Protein AF-0000000080266997 (afdb_homodimer)

pLDDT: mean 88.62, std 20.15, range [20.91, 98.96]

Sequence (642 aa):
MAGFVVNVYGLKQLNQKQGKKPEIAVVIYMHGRFEDALAEDDIVRDLYSQVRSLKKTESGSQERDLLIVSFDAQDHGKRLTDPDQREDLNSNPKFLFDQYAILLNNKDYASYIIDFLPTFLFPRGERKMTRWIAAGRSMGGHSTWHVLSSEPRVKTGVVFIGMPDYNALMKQRLGQLNLTVEPPYVPDTFAALVDRTDPARTPYTSKSATANPFWGKHIFQANGGADPLVPFYLSKHFLNNVVLGPNDQLTRESLEIFVEPNIPHQVTRRMIRLAAMWIYRWEIAKSPDVPLPHISLNAPTMSRPRRQARAMFTSPHNSHLMAGFVVNVYGLKQLNQKQGKKPEIAVVIYMHGRFEDALAEDDIVRDLYSQVRSLKKTESGSQERDLLIVSFDAQDHGKRLTDPDQREDLNSNPKFLFDQYAILLNNKDYASYIIDFLPTFLFPRGERKMTRWIAAGRSMGGHSTWHVLSSEPRVKTGVVFIGMPDYNALMKQRLGQLNLTVEPPYVPDTFAALVDRTDPARTPYTSKSATANPFWGKHIFQANGGADPLVPFYLSKHFLNNVVLGPNDQLTRESLEIFVEPNIPHQVTRRMIRLAAMWIYRWEIAKSPDVPLPHISLNAPTMSRPRRQARAMFTSPHNSHL

InterPro domains:
  IPR029058 Alpha/Beta hydrolase fold [G3DSA:3.40.50.1820] (6-283)
  IPR029058 Alpha/Beta hydrolase fold [SSF53474] (23-239)

Radius of gyration: 28.6 Å; Cα contacts (8 Å, |Δi|>4): 1166; chains: 2; bounding box: 85×100×80 Å

Secondary structure (DSSP, 8-state):
-TT---EEESHHHHHT--S----EEEEEEEPPTT--TTTTHHHHHHHHHHHHHHHHHS--S-B-EEEEEEEPPTTSGGG-S-GGGGS-TTT-TTHHHHHHHHHHHHHHHHHHHHHHHHHHH-TT--S-EEEEEEEEETHHHHHHHHHHHH-TTEEEEEEES--S-HHHHHHHHHHHTT--SSTTTS-HHHHHHHHHH-GGGS-TT---TTT-TTTT-EEEEEEETT-SSS-THHHHHHHHH---SSSSHHHHTTEEEEEETT--S---HHHHHHHHHHHIIIIIBSSTT-PPP-----S----------------------/-TT---EEESHHHHHT--S----EEEEEEEPPTT--TTTTHHHHHHHHHHHHHHHHHS--S-B-EEEEEEEPPTTSGGG-S-GGGGS-TTT-TTHHHHHHHHHHHHHHHHHHHHHHHHHHH-TT--S-EEEEEEEEETHHHHHHHHHHHH-TTEEEEEEES--S-HHHHHHHHHHHTT--SSTTTS-HHHHHHHHHH-GGGS-TT---TTT-TTTT-EEEEEEETT-SSS-THHHHHHHHH---SSSSHHHHTTEEEEEETT--S---HHHHHHHHHHHIIIIIBSSTT-PPP-----S----------------------

Nearest PDB structures (foldseek):
  4hxg-assembly1_F  TM=6.444E-01  e=2.848E-08  Pyrococcus horikoshii OT3
  4hxg-assembly1_A  TM=5.964E-01  e=7.788E-09  Pyrococcus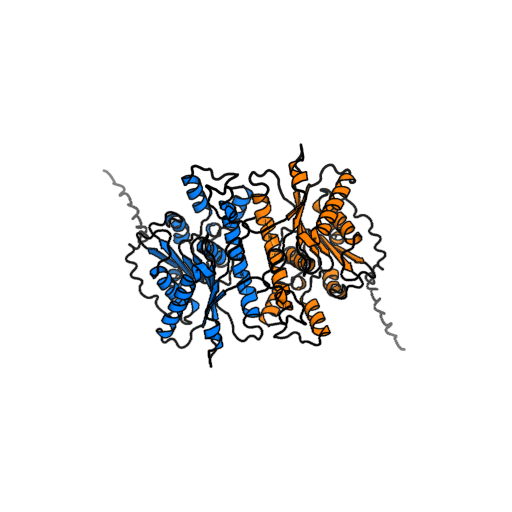 horikoshii OT3
  4hxf-assembly1_B  TM=6.356E-01  e=4.387E-08  Pyrococcus horikoshii OT3
  4hxg-assembly2_G  TM=6.153E-01  e=3.645E-08  Pyrococcus horikoshii OT3
  6agq-assembly1_C  TM=5.959E-01  e=1.156E-06  Paenibacillus sp. R4

Solvent-accessible surface area (backbone atoms only — not comparable to full-atom values): 34834 Å² total; per-residue (Å²): 98,45,39,48,72,66,50,74,43,51,56,69,65,58,72,65,56,71,83,84,78,56,44,27,25,36,35,44,40,31,48,34,78,95,40,21,38,73,76,45,39,63,61,55,51,49,33,53,49,47,34,51,50,48,55,71,68,45,83,67,88,61,51,40,41,67,36,40,33,33,35,49,47,65,35,18,60,93,44,51,68,44,76,64,56,72,35,51,65,92,79,16,66,55,21,61,62,24,51,51,49,31,28,53,48,47,28,53,47,52,53,49,44,68,68,41,46,57,36,75,75,27,29,77,61,80,60,51,77,80,41,39,30,34,26,16,30,35,53,10,7,32,17,27,37,42,31,42,50,69,35,85,76,39,40,34,39,37,26,34,45,42,51,45,38,61,67,58,51,50,51,51,56,31,49,78,67,74,46,67,93,33,58,62,55,38,14,69,60,46,50,51,49,47,58,70,62,32,43,68,58,48,49,35,64,38,91,41,71,87,65,8,54,39,43,71,32,33,41,39,40,37,33,19,60,49,12,82,87,55,44,53,73,68,33,45,67,57,68,75,46,54,31,35,54,67,100,46,70,69,41,59,68,24,55,45,80,45,66,41,78,83,30,40,86,66,86,49,72,66,56,42,51,53,48,20,52,50,48,35,37,73,57,26,40,73,54,75,82,51,74,73,74,84,66,80,62,81,56,84,72,80,66,77,76,71,79,70,77,71,72,75,75,72,72,73,78,74,78,73,131,101,43,40,46,70,65,48,72,43,50,55,69,64,58,71,66,57,73,83,83,78,58,44,26,22,37,34,44,40,30,48,33,78,96,42,22,36,74,77,45,39,63,60,53,52,49,34,52,50,48,34,52,50,48,55,71,69,45,83,67,89,60,50,40,42,65,36,38,34,32,35,50,47,66,34,18,60,94,45,51,68,43,77,62,55,74,34,52,63,91,80,16,64,56,21,60,60,23,50,51,49,32,30,53,49,46,27,52,48,52,54,49,43,68,68,42,46,58,34,74,76,27,29,76,62,80,58,50,79,80,43,39,32,33,27,16,31,35,52,11,7,30,16,28,36,41,30,41,50,69,34,85,76,38,39,34,39,36,26,35,46,40,51,45,39,61,68,59,51,49,53,52,55,30,51,77,68,76,46,66,95,33,59,62,55,37,13,71,59,45,51,53,48,46,59,72,63,32,41,68,58,49,48,35,65,38,89,42,72,88,66,9,53,40,42,70,32,33,39,40,39,36,35,18,59,49,11,82,87,56,44,54,75,68,34,46,66,57,68,76,48,54,31,34,54,66,100,47,70,69,41,62,67,24,54,44,81,45,65,43,78,84,29,40,87,63,88,49,72,66,55,42,52,52,48,19,53,50,48,34,36,75,59,26,38,73,54,72,84,50,74,72,75,82,67,81,62,80,57,84,73,81,67,78,76,73,78,69,74,71,72,75,75,73,71,74,77,73,75,76,128

Organism: Malassezia sympodialis (strain ATCC 42132) (NCBI:txid1230383)

Structure (mmCIF, N/CA/C/O backbone):
data_AF-0000000080266997-model_v1
#
loop_
_entity.id
_entity.type
_entity.pdbx_description
1 polymer 'Uncharacterized protein'
#
loop_
_atom_site.group_PDB
_atom_site.id
_atom_site.type_symbol
_atom_site.label_atom_id
_atom_site.label_alt_id
_atom_site.label_comp_id
_atom_site.label_asym_id
_atom_site.label_entity_id
_atom_site.label_seq_id
_atom_site.pdbx_PDB_ins_code
_atom_site.Cartn_x
_atom_site.Cartn_y
_atom_site.Cartn_z
_atom_site.occupancy
_atom_site.B_iso_or_equiv
_atom_site.auth_seq_id
_atom_site.auth_comp_id
_atom_site.auth_asym_id
_atom_site.auth_atom_id
_atom_site.pdbx_PDB_model_num
ATOM 1 N N . MET A 1 1 ? 13.12 -6.43 4.959 1 91.41 1 MET A N 1
ATOM 2 C CA . MET A 1 1 ? 13.016 -5.222 4.144 1 91.41 1 MET A CA 1
ATOM 3 C C . MET A 1 1 ? 12.286 -4.117 4.9 1 91.41 1 MET A C 1
ATOM 5 O O . MET A 1 1 ? 11.056 -4.048 4.872 1 91.41 1 MET A O 1
ATOM 9 N N . ALA A 1 2 ? 13.032 -3.282 5.61 1 91.54 2 ALA A N 1
ATOM 10 C CA . ALA A 1 2 ? 12.502 -2.177 6.404 1 91.54 2 ALA A CA 1
ATOM 11 C C . ALA A 1 2 ? 11.417 -2.66 7.362 1 91.54 2 ALA A C 1
ATOM 13 O O . ALA A 1 2 ? 10.333 -2.077 7.427 1 91.54 2 ALA A O 1
ATOM 14 N N . GLY A 1 3 ? 11.64 -3.747 7.912 1 91.65 3 GLY A N 1
ATOM 15 C CA . GLY A 1 3 ? 10.727 -4.282 8.91 1 91.65 3 GLY A CA 1
ATOM 16 C C . GLY A 1 3 ? 9.711 -5.248 8.332 1 91.65 3 GLY A C 1
ATOM 17 O O . GLY A 1 3 ? 8.967 -5.893 9.074 1 91.65 3 GLY A O 1
ATOM 18 N N . PHE A 1 4 ? 9.591 -5.311 7.094 1 95.36 4 PHE A N 1
ATOM 19 C CA . PHE A 1 4 ? 8.701 -6.281 6.468 1 95.36 4 PHE A CA 1
ATOM 20 C C . PHE A 1 4 ? 9.421 -7.603 6.231 1 95.36 4 PHE A C 1
ATOM 22 O O . PHE A 1 4 ? 10.351 -7.674 5.426 1 95.36 4 PHE A O 1
ATOM 29 N N . VAL A 1 5 ? 8.94 -8.633 6.881 1 95.73 5 VAL A N 1
ATOM 30 C CA . VAL A 1 5 ? 9.622 -9.923 6.85 1 95.73 5 VAL A CA 1
ATOM 31 C C . VAL A 1 5 ? 9.213 -10.693 5.596 1 95.73 5 VAL A C 1
ATOM 33 O O . VAL A 1 5 ? 8.024 -10.914 5.356 1 95.73 5 VAL A O 1
ATOM 36 N N . VAL A 1 6 ? 10.185 -11.049 4.856 1 96.95 6 VAL A N 1
ATOM 37 C CA . VAL A 1 6 ? 9.985 -11.822 3.635 1 96.95 6 VAL A CA 1
ATOM 38 C C . VAL A 1 6 ? 10.862 -13.072 3.666 1 96.95 6 VAL A C 1
ATOM 40 O O . VAL A 1 6 ? 12.038 -13.004 4.031 1 96.95 6 VAL A O 1
ATOM 43 N N . ASN A 1 7 ? 10.277 -14.221 3.396 1 98.08 7 ASN A N 1
ATOM 44 C CA . ASN A 1 7 ? 11.034 -15.454 3.208 1 98.08 7 ASN A CA 1
ATOM 45 C C . ASN A 1 7 ? 11.495 -15.614 1.763 1 98.08 7 ASN A C 1
ATOM 47 O O . ASN A 1 7 ? 10.707 -15.437 0.832 1 98.08 7 ASN A O 1
ATOM 51 N N . VAL A 1 8 ? 12.717 -15.897 1.596 1 98.27 8 VAL A N 1
ATOM 52 C CA . VAL A 1 8 ? 13.271 -16.026 0.251 1 98.27 8 VAL A CA 1
ATOM 53 C C . VAL A 1 8 ? 13.771 -17.452 0.033 1 98.27 8 VAL A C 1
ATOM 55 O O . VAL A 1 8 ? 14.624 -17.939 0.78 1 98.27 8 VAL A O 1
ATOM 58 N N . TYR A 1 9 ? 13.286 -18.117 -0.966 1 98.24 9 TYR A N 1
ATOM 59 C CA . TYR A 1 9 ? 13.676 -19.471 -1.344 1 98.24 9 TYR A CA 1
ATOM 60 C C . TYR A 1 9 ? 14.538 -19.46 -2.601 1 98.24 9 TYR A C 1
ATOM 62 O O . TYR A 1 9 ? 14.207 -18.79 -3.582 1 98.24 9 TYR A O 1
ATOM 70 N N . GLY A 1 10 ? 15.67 -20.187 -2.549 1 97.27 10 GLY A N 1
ATOM 71 C CA . GLY A 1 10 ? 16.552 -20.301 -3.699 1 97.27 10 GLY A CA 1
ATOM 72 C C . GLY A 1 10 ? 17.757 -19.383 -3.622 1 97.27 10 GLY A C 1
ATOM 73 O O . GLY A 1 10 ? 18.649 -19.447 -4.471 1 97.27 10 GLY A O 1
ATOM 74 N N . LEU A 1 11 ? 17.824 -18.504 -2.597 1 96.65 11 LEU A N 1
ATOM 75 C CA . LEU A 1 11 ? 18.873 -17.494 -2.515 1 96.65 11 LEU A CA 1
ATOM 76 C C . LEU A 1 11 ? 20.238 -18.142 -2.31 1 96.65 11 LEU A C 1
ATOM 78 O O . LEU A 1 11 ? 21.224 -17.73 -2.926 1 96.65 11 LEU A O 1
ATOM 82 N N . LYS A 1 12 ? 20.329 -19.121 -1.44 1 94.37 12 LYS A N 1
ATOM 83 C CA . LYS A 1 12 ? 21.589 -19.814 -1.184 1 94.37 12 LYS A CA 1
ATOM 84 C C . LYS A 1 12 ? 22.13 -20.459 -2.456 1 94.37 12 LYS A C 1
ATOM 86 O O . LYS A 1 12 ? 23.324 -20.361 -2.748 1 94.37 12 LYS A O 1
ATOM 91 N N . GLN A 1 13 ? 21.258 -21.139 -3.165 1 91.55 13 GLN A N 1
ATOM 92 C CA . GLN A 1 13 ? 21.646 -21.779 -4.418 1 91.55 13 GLN A CA 1
ATOM 93 C C . GLN A 1 13 ? 22.144 -20.75 -5.429 1 91.55 13 GLN A C 1
ATOM 95 O O . GLN A 1 13 ? 23.111 -21.001 -6.152 1 91.55 13 GLN A O 1
ATOM 100 N N . LEU A 1 14 ? 21.483 -19.606 -5.447 1 92.45 14 LEU A N 1
ATOM 101 C CA . LEU A 1 14 ? 21.859 -18.54 -6.369 1 92.45 14 LEU A CA 1
ATOM 102 C C . LEU A 1 14 ? 23.241 -17.99 -6.029 1 92.45 14 LEU A C 1
ATOM 104 O O . LEU A 1 14 ? 24.046 -17.727 -6.925 1 92.45 14 LEU A O 1
ATOM 108 N N . ASN A 1 15 ? 23.505 -17.8 -4.787 1 89.66 15 ASN A N 1
ATOM 109 C CA . ASN A 1 15 ? 24.751 -17.194 -4.33 1 89.66 15 ASN A CA 1
ATOM 110 C C . ASN A 1 15 ? 25.934 -18.142 -4.506 1 89.66 15 ASN A C 1
ATOM 112 O O . ASN A 1 15 ? 27.085 -17.704 -4.554 1 89.66 15 ASN A O 1
ATOM 116 N N . GLN A 1 16 ? 25.676 -19.386 -4.6 1 89.45 16 GLN A N 1
ATOM 117 C CA . GLN A 1 16 ? 26.73 -20.387 -4.734 1 89.45 16 GLN A CA 1
ATOM 118 C C . GLN A 1 16 ? 27.06 -20.645 -6.201 1 89.45 16 GLN A C 1
ATOM 120 O O . GLN A 1 16 ? 28.043 -21.321 -6.511 1 89.45 16 GLN A O 1
ATOM 125 N N . LYS A 1 17 ? 26.263 -20.09 -6.99 1 85.09 17 LYS A N 1
ATOM 126 C CA . LYS A 1 17 ? 26.469 -20.321 -8.416 1 85.09 17 LYS A CA 1
ATOM 127 C C . LYS A 1 17 ? 27.757 -19.661 -8.9 1 85.09 17 LYS A C 1
ATOM 129 O O . LYS A 1 17 ? 28.016 -18.495 -8.594 1 85.09 17 LYS A O 1
ATOM 134 N N . GLN A 1 18 ? 28.549 -20.47 -9.514 1 85.04 18 GLN A N 1
ATOM 135 C CA . GLN A 1 18 ? 29.758 -19.972 -10.163 1 85.04 18 GLN A CA 1
ATOM 136 C C . GLN A 1 18 ? 29.534 -19.766 -11.658 1 85.04 18 GLN A C 1
ATOM 138 O O . GLN A 1 18 ? 28.691 -20.431 -12.263 1 85.04 18 GLN A O 1
ATOM 143 N N . GLY A 1 19 ? 30.109 -18.805 -12.274 1 84.51 19 GLY A N 1
ATOM 144 C CA . GLY A 1 19 ? 30.016 -18.607 -13.712 1 84.51 19 GLY A CA 1
ATOM 145 C C . GLY A 1 19 ? 28.934 -17.622 -14.111 1 84.51 19 GLY A C 1
ATOM 146 O O . GLY A 1 19 ? 28.831 -16.538 -13.533 1 84.51 19 GLY A O 1
ATOM 147 N N . LYS A 1 20 ? 28.131 -18.153 -15.057 1 84.16 20 LYS A N 1
ATOM 148 C CA . LYS A 1 20 ? 27.097 -17.292 -15.623 1 84.16 20 LYS A CA 1
ATOM 149 C C . LYS A 1 20 ? 26.025 -16.966 -14.587 1 84.16 20 LYS A C 1
ATOM 151 O O . LYS A 1 20 ? 25.606 -17.839 -13.824 1 84.16 20 LYS A O 1
ATOM 156 N N . LYS A 1 21 ? 25.553 -15.749 -14.556 1 90.59 21 LYS A N 1
ATOM 157 C CA . LYS A 1 21 ? 24.515 -15.256 -13.656 1 90.59 21 LYS A CA 1
ATOM 158 C C . LYS A 1 21 ? 23.304 -14.751 -14.435 1 90.59 21 LYS A C 1
ATOM 160 O O . LYS A 1 21 ? 23.139 -13.543 -14.62 1 90.59 21 LYS A O 1
ATOM 165 N N . PRO A 1 22 ? 22.53 -15.781 -14.863 1 92.25 22 PRO A N 1
ATOM 166 C CA . PRO A 1 22 ? 21.351 -15.356 -15.622 1 92.25 22 PRO A CA 1
ATOM 167 C C . PRO A 1 22 ? 20.422 -14.454 -14.812 1 92.25 22 PRO A C 1
ATOM 169 O O . PRO A 1 22 ? 20.573 -14.343 -13.592 1 92.25 22 PRO A O 1
ATOM 172 N N . GLU A 1 23 ? 19.519 -13.881 -15.518 1 95.13 23 GLU A N 1
ATOM 173 C CA . GLU A 1 23 ? 18.491 -13.079 -14.863 1 95.13 23 GLU A CA 1
ATOM 174 C C . GLU A 1 23 ? 17.612 -13.938 -13.959 1 95.13 23 GLU A C 1
ATOM 176 O O . GLU A 1 23 ? 17.646 -15.168 -14.039 1 95.13 23 GLU A O 1
ATOM 181 N N . ILE A 1 24 ? 16.873 -13.272 -13.098 1 97.09 24 ILE A N 1
ATOM 182 C CA . ILE A 1 24 ? 16.088 -13.991 -12.101 1 97.09 24 ILE A CA 1
ATOM 183 C C . ILE A 1 24 ? 14.6 -13.756 -12.348 1 97.09 24 ILE A C 1
ATOM 185 O O . ILE A 1 24 ? 14.174 -12.621 -12.577 1 97.09 24 ILE A O 1
ATOM 189 N N . ALA A 1 25 ? 13.816 -14.828 -12.363 1 97.7 25 ALA A N 1
ATOM 190 C CA . ALA A 1 25 ? 12.367 -14.775 -12.19 1 97.7 25 ALA A CA 1
ATOM 191 C C . ALA A 1 25 ? 11.984 -14.942 -10.722 1 97.7 25 ALA A C 1
ATOM 193 O O . ALA A 1 25 ? 12.568 -15.763 -10.011 1 97.7 25 ALA A O 1
ATOM 194 N N . VAL A 1 26 ? 11.047 -14.115 -10.239 1 98.82 26 VAL A N 1
ATOM 195 C CA . VAL A 1 26 ? 10.656 -14.149 -8.833 1 98.82 26 VAL A CA 1
ATOM 196 C C . VAL A 1 26 ? 9.165 -14.454 -8.718 1 98.82 26 VAL A C 1
ATOM 198 O O . VAL A 1 26 ? 8.334 -13.751 -9.298 1 98.82 26 VAL A O 1
ATOM 201 N N . VAL A 1 27 ? 8.807 -15.502 -7.958 1 98.93 27 VAL A N 1
ATOM 202 C CA . VAL A 1 27 ? 7.423 -15.802 -7.607 1 98.93 27 VAL A CA 1
ATOM 203 C C . VAL A 1 27 ? 7.086 -15.182 -6.253 1 98.93 27 VAL A C 1
ATOM 205 O O . VAL A 1 27 ? 7.775 -15.432 -5.261 1 98.93 27 VAL A O 1
ATOM 208 N N . ILE A 1 28 ? 6.111 -14.362 -6.221 1 98.95 28 ILE A N 1
ATOM 209 C CA . ILE A 1 28 ? 5.559 -13.85 -4.971 1 98.95 28 ILE A CA 1
ATOM 210 C C . ILE A 1 28 ? 4.366 -14.702 -4.547 1 98.95 28 ILE A C 1
ATOM 212 O O . ILE A 1 28 ? 3.293 -14.625 -5.151 1 98.95 28 ILE A O 1
ATOM 216 N N . TYR A 1 29 ? 4.556 -15.481 -3.517 1 98.94 29 TYR A N 1
ATOM 217 C CA . TYR A 1 29 ? 3.541 -16.434 -3.083 1 98.94 29 TYR A CA 1
ATOM 218 C C . TYR A 1 29 ? 2.74 -15.882 -1.911 1 98.94 29 TYR A C 1
ATOM 220 O O . TYR A 1 29 ? 3.312 -15.465 -0.901 1 98.94 29 TYR A O 1
ATOM 228 N N . MET A 1 30 ? 1.416 -15.931 -2.013 1 98.92 30 MET A N 1
ATOM 229 C CA . MET A 1 30 ? 0.507 -15.421 -0.99 1 98.92 30 MET A CA 1
ATOM 230 C C . MET A 1 30 ? -0.364 -16.54 -0.43 1 98.92 30 MET A C 1
ATOM 232 O O . MET A 1 30 ? -1.068 -17.219 -1.18 1 98.92 30 MET A O 1
ATOM 236 N N . HIS A 1 31 ? -0.385 -16.697 0.873 1 98.82 31 HIS A N 1
ATOM 237 C CA . HIS A 1 31 ? -0.977 -17.846 1.547 1 98.82 31 HIS A CA 1
ATOM 238 C C . HIS A 1 31 ? -2.481 -17.668 1.722 1 98.82 31 HIS A C 1
ATOM 240 O O . HIS A 1 31 ? -3.019 -16.593 1.448 1 98.82 31 HIS A O 1
ATOM 246 N N . GLY A 1 32 ? -3.126 -18.75 2.172 1 98.07 32 GLY A N 1
ATOM 247 C CA . GLY A 1 32 ? -4.561 -18.757 2.407 1 98.07 32 GLY A CA 1
ATOM 248 C C . GLY A 1 32 ? -4.943 -18.233 3.778 1 98.07 32 GLY A C 1
ATOM 249 O O . GLY A 1 32 ? -4.078 -18.013 4.628 1 98.07 32 GLY A O 1
ATOM 250 N N . ARG A 1 33 ? -6.218 -18.094 3.941 1 96.04 33 ARG A N 1
ATOM 251 C CA . ARG A 1 33 ? -6.741 -17.624 5.22 1 96.04 33 ARG A CA 1
ATOM 252 C C . ARG A 1 33 ? -6.429 -18.615 6.336 1 96.04 33 ARG A C 1
ATOM 254 O O . ARG A 1 33 ? -6.513 -19.829 6.137 1 96.04 33 ARG A O 1
ATOM 261 N N . PHE A 1 34 ? -6.086 -18.149 7.52 1 94.6 34 PHE A N 1
ATOM 262 C CA . PHE A 1 34 ? -5.78 -18.882 8.742 1 94.6 34 PHE A CA 1
ATOM 263 C C . PHE A 1 34 ? -4.4 -19.522 8.66 1 94.6 34 PHE A C 1
ATOM 265 O O . PHE A 1 34 ? -3.958 -20.182 9.603 1 94.6 34 PHE A O 1
ATOM 272 N N . GLU A 1 35 ? -3.794 -19.377 7.521 1 95.45 35 GLU A N 1
ATOM 273 C CA . GLU A 1 35 ? -2.418 -19.842 7.369 1 95.45 35 GLU A CA 1
ATOM 274 C C . GLU A 1 35 ? -1.426 -18.695 7.54 1 95.45 35 GLU A C 1
ATOM 276 O O . GLU A 1 35 ? -1.799 -17.605 7.979 1 95.45 35 GLU A O 1
ATOM 281 N N . ASP A 1 36 ? -0.23 -18.961 7.398 1 96.44 36 ASP A N 1
ATOM 282 C CA . ASP A 1 36 ? 0.835 -17.967 7.314 1 96.44 36 ASP A CA 1
ATOM 283 C C . ASP A 1 36 ? 1.938 -18.422 6.361 1 96.44 36 ASP A C 1
ATOM 285 O O . ASP A 1 36 ? 1.847 -19.499 5.768 1 96.44 36 ASP A O 1
ATOM 289 N N . ALA A 1 37 ? 2.87 -17.6 6.138 1 96.7 37 ALA A N 1
ATOM 290 C CA . ALA A 1 37 ? 3.907 -17.855 5.142 1 96.7 37 ALA A CA 1
ATOM 291 C C . ALA A 1 37 ? 4.646 -19.156 5.441 1 96.7 37 ALA A C 1
ATOM 293 O O . ALA A 1 37 ? 4.906 -19.952 4.535 1 96.7 37 ALA A O 1
ATOM 294 N N . LEU A 1 38 ? 4.983 -19.453 6.67 1 96.36 38 LEU A N 1
ATOM 295 C CA . LEU A 1 38 ? 5.772 -20.629 7.022 1 96.36 38 LEU A CA 1
ATOM 296 C C . LEU A 1 38 ? 4.899 -21.878 7.059 1 96.36 38 LEU A C 1
ATOM 298 O O . LEU A 1 38 ? 5.379 -22.984 6.8 1 96.36 38 LEU A O 1
ATOM 302 N N . ALA A 1 39 ? 3.624 -21.683 7.389 1 96.22 39 ALA A N 1
ATOM 303 C CA . ALA A 1 39 ? 2.702 -22.816 7.392 1 96.22 39 ALA A CA 1
ATOM 304 C C . ALA A 1 39 ? 2.524 -23.381 5.986 1 96.22 39 ALA A C 1
ATOM 306 O O . ALA A 1 39 ? 2.187 -24.556 5.821 1 96.22 39 ALA A O 1
ATOM 307 N N . GLU A 1 40 ? 2.734 -22.563 4.969 1 97.12 40 GLU A N 1
ATOM 308 C CA . GLU A 1 40 ? 2.602 -23.035 3.594 1 97.12 40 GLU A CA 1
ATOM 309 C C . GLU A 1 40 ? 3.967 -23.192 2.93 1 97.12 40 GLU A C 1
ATOM 311 O O . GLU A 1 40 ? 4.071 -23.185 1.702 1 97.12 40 GLU A O 1
ATOM 316 N N . ASP A 1 41 ? 4.939 -23.35 3.79 1 97.2 41 ASP A N 1
ATOM 317 C CA . ASP A 1 41 ? 6.308 -23.544 3.323 1 97.2 41 ASP A CA 1
ATOM 318 C C . ASP A 1 41 ? 6.411 -24.771 2.419 1 97.2 41 ASP A C 1
ATOM 320 O O . ASP A 1 41 ? 7.206 -24.789 1.477 1 97.2 41 ASP A O 1
ATOM 324 N N . ASP A 1 42 ? 5.664 -25.788 2.698 1 97.49 42 ASP A N 1
ATOM 325 C CA . ASP A 1 42 ? 5.713 -27.022 1.919 1 97.49 42 ASP A CA 1
ATOM 326 C C . ASP A 1 42 ? 5.278 -26.778 0.476 1 97.49 42 ASP A C 1
ATOM 328 O O . ASP A 1 42 ? 5.877 -27.315 -0.458 1 97.49 42 ASP A O 1
ATOM 332 N N . ILE A 1 43 ? 4.209 -25.999 0.295 1 98.05 43 ILE A N 1
ATOM 333 C CA . ILE A 1 43 ? 3.733 -25.68 -1.046 1 98.05 43 ILE A CA 1
ATOM 334 C C . ILE A 1 43 ? 4.813 -24.916 -1.809 1 98.05 43 ILE A C 1
ATOM 336 O O . ILE A 1 43 ? 5.104 -25.23 -2.966 1 98.05 43 ILE A O 1
ATOM 340 N N . VAL A 1 44 ? 5.456 -23.974 -1.185 1 98.57 44 VAL A N 1
ATOM 341 C CA . VAL A 1 44 ? 6.459 -23.111 -1.801 1 98.57 44 VAL A CA 1
ATOM 342 C C . VAL A 1 44 ? 7.692 -23.934 -2.168 1 98.57 44 VAL A C 1
ATOM 344 O O . VAL A 1 44 ? 8.213 -23.82 -3.281 1 98.57 44 VAL A O 1
ATOM 347 N N . ARG A 1 45 ? 8.119 -24.794 -1.274 1 98.28 45 ARG A N 1
ATOM 348 C CA . ARG A 1 45 ? 9.294 -25.626 -1.514 1 98.28 45 ARG A CA 1
ATOM 349 C C . ARG A 1 45 ? 9.031 -26.636 -2.626 1 98.28 45 ARG A C 1
ATOM 351 O O . ARG A 1 45 ? 9.917 -26.921 -3.435 1 98.28 45 ARG A O 1
ATOM 358 N N . ASP A 1 46 ? 7.825 -27.181 -2.582 1 98.41 46 ASP A N 1
ATOM 359 C CA . ASP A 1 46 ? 7.464 -28.121 -3.638 1 98.41 46 ASP A CA 1
ATOM 360 C C . ASP A 1 46 ? 7.446 -27.435 -5.002 1 98.41 46 ASP A C 1
ATOM 362 O O . ASP A 1 46 ? 7.982 -27.966 -5.977 1 98.41 46 ASP A O 1
ATOM 366 N N . LEU A 1 47 ? 6.881 -26.293 -5.075 1 98.57 47 LEU A N 1
ATOM 367 C CA . LEU A 1 47 ? 6.854 -25.521 -6.313 1 98.57 47 LEU A CA 1
ATOM 368 C C . LEU A 1 47 ? 8.269 -25.221 -6.796 1 98.57 47 LEU A C 1
ATOM 370 O O . LEU A 1 47 ? 8.585 -25.426 -7.97 1 98.57 47 LEU A O 1
ATOM 374 N N . TYR A 1 48 ? 9.114 -24.761 -5.897 1 98.16 48 TYR A N 1
ATOM 375 C CA . TYR A 1 48 ? 10.505 -24.457 -6.212 1 98.16 48 TYR A CA 1
ATOM 376 C C . TYR A 1 48 ? 11.223 -25.687 -6.755 1 98.16 48 TYR A C 1
ATOM 378 O O . TYR A 1 48 ? 11.898 -25.616 -7.785 1 98.16 48 TYR A O 1
ATOM 386 N N . SER A 1 49 ? 11.053 -26.79 -6.088 1 97 49 SER A N 1
ATOM 387 C CA . SER A 1 49 ? 11.725 -28.03 -6.462 1 97 49 SER A CA 1
ATOM 388 C C . SER A 1 49 ? 11.263 -28.518 -7.831 1 97 49 SER A C 1
ATOM 390 O O . SER A 1 49 ? 12.067 -29.011 -8.624 1 97 49 SER A O 1
ATOM 392 N N . GLN A 1 50 ? 9.998 -28.414 -8.075 1 96.55 50 GLN A N 1
ATOM 393 C CA . GLN A 1 50 ? 9.452 -28.88 -9.345 1 96.55 50 GLN A CA 1
ATOM 394 C C . GLN A 1 50 ? 9.963 -28.033 -10.507 1 96.55 50 GLN A C 1
ATOM 396 O O . GLN A 1 50 ? 10.321 -28.566 -11.56 1 96.55 50 GLN A O 1
ATOM 401 N N . VAL A 1 51 ? 10.016 -26.705 -10.342 1 95.63 51 VAL A N 1
ATOM 402 C CA . VAL A 1 51 ? 10.535 -25.843 -11.399 1 95.63 51 VAL A CA 1
ATOM 403 C C . VAL A 1 51 ? 12.01 -26.155 -11.643 1 95.63 51 VAL A C 1
ATOM 405 O O . VAL A 1 51 ? 12.454 -26.225 -12.791 1 95.63 51 VAL A O 1
ATOM 408 N N . ARG A 1 52 ? 12.742 -26.413 -10.606 1 92.02 52 ARG A N 1
ATOM 409 C CA . ARG A 1 52 ? 14.161 -26.74 -10.712 1 92.02 52 ARG A CA 1
ATOM 410 C C . ARG A 1 52 ? 14.365 -28.059 -11.449 1 92.02 52 ARG A C 1
ATOM 412 O O . ARG A 1 52 ? 15.302 -28.197 -12.238 1 92.02 52 ARG A O 1
ATOM 419 N N . SER A 1 53 ? 13.522 -28.973 -11.143 1 92.11 53 SER A N 1
ATOM 420 C CA . SER A 1 53 ? 13.613 -30.272 -11.801 1 92.11 53 SER A CA 1
ATOM 421 C C . SER A 1 53 ? 13.367 -30.15 -13.301 1 92.11 53 SER A C 1
ATOM 423 O O . SER A 1 53 ? 14.034 -30.81 -14.101 1 92.11 53 SER A O 1
ATOM 425 N N . LEU A 1 54 ? 12.438 -29.309 -13.635 1 90.49 54 LEU A N 1
ATOM 426 C CA . LEU A 1 54 ? 12.146 -29.079 -15.046 1 90.49 54 LEU A CA 1
ATOM 427 C C . LEU A 1 54 ? 13.335 -28.433 -15.748 1 90.49 54 LEU A C 1
ATOM 429 O O . LEU A 1 54 ? 13.636 -28.761 -16.898 1 90.49 54 LEU A O 1
ATOM 433 N N . LYS A 1 55 ? 14.036 -27.57 -15.062 1 87.14 55 LYS A N 1
ATOM 434 C CA . LYS A 1 55 ? 15.223 -26.924 -15.614 1 87.14 55 LYS A CA 1
ATOM 435 C C . LYS A 1 55 ? 16.323 -27.943 -15.898 1 87.14 55 LYS A C 1
ATOM 437 O O . LYS A 1 55 ? 17.072 -27.803 -16.867 1 87.14 55 LYS A O 1
ATOM 442 N N . LYS A 1 56 ? 16.444 -28.881 -15.073 1 83.71 56 LYS A N 1
ATOM 443 C CA . LYS A 1 56 ? 17.484 -29.896 -15.225 1 83.71 56 LYS A CA 1
ATOM 444 C C . LYS A 1 56 ? 17.177 -30.826 -16.394 1 83.71 56 LYS A C 1
ATOM 446 O O . LYS A 1 56 ? 18.09 -31.294 -17.078 1 83.71 56 LYS A O 1
ATOM 451 N N . THR A 1 57 ? 15.983 -30.974 -16.583 1 80.94 57 THR A N 1
ATOM 452 C CA . THR A 1 57 ? 15.592 -31.971 -17.573 1 80.94 57 THR A CA 1
ATOM 453 C C . THR A 1 57 ? 15.475 -31.341 -18.958 1 80.94 57 THR A C 1
ATOM 455 O O . THR A 1 57 ? 15.691 -32.01 -19.971 1 80.94 57 THR A O 1
ATOM 458 N N . GLU A 1 58 ? 15.109 -30.076 -18.854 1 71.05 58 GLU A N 1
ATOM 459 C CA . GLU A 1 58 ? 14.877 -29.432 -20.143 1 71.05 58 GLU A CA 1
ATOM 460 C C . GLU A 1 58 ? 16.143 -28.75 -20.655 1 71.05 58 GLU A C 1
ATOM 462 O O . GLU A 1 58 ? 16.943 -28.243 -19.866 1 71.05 58 GLU A O 1
ATOM 467 N N . SER A 1 59 ? 17.053 -29.312 -21.489 1 57.95 59 SER A N 1
ATOM 468 C CA . SER A 1 59 ? 18.364 -29.021 -22.058 1 57.95 59 SER A CA 1
ATOM 469 C C . SER A 1 59 ? 18.454 -27.573 -22.527 1 57.95 59 SER A C 1
ATOM 471 O O . SER A 1 59 ? 19.359 -27.215 -23.283 1 57.95 59 SER A O 1
ATOM 473 N N . GLY A 1 60 ? 17.62 -26.693 -21.951 1 56.49 60 GLY A N 1
ATOM 474 C CA . GLY A 1 60 ? 17.774 -25.437 -22.668 1 56.49 60 GLY A CA 1
ATOM 475 C C . GLY A 1 60 ? 18.85 -24.543 -22.081 1 56.49 60 GLY A C 1
ATOM 476 O O . GLY A 1 60 ? 19.084 -24.558 -20.871 1 56.49 60 GLY A O 1
ATOM 477 N N . SER A 1 61 ? 19.866 -24.074 -22.779 1 56.11 61 SER A N 1
ATOM 478 C CA . SER A 1 61 ? 21.081 -23.325 -22.479 1 56.11 61 SER A CA 1
ATOM 479 C C . SER A 1 61 ? 20.758 -21.988 -21.821 1 56.11 61 SER A C 1
ATOM 481 O O . SER A 1 61 ? 21.559 -21.462 -21.044 1 56.11 61 SER A O 1
ATOM 483 N N . GLN A 1 62 ? 19.495 -21.443 -22.12 1 65.89 62 GLN A N 1
ATOM 484 C CA . GLN A 1 62 ? 19.342 -20.079 -21.625 1 65.89 62 GLN A CA 1
ATOM 485 C C . GLN A 1 62 ? 18.096 -19.947 -20.755 1 65.89 62 GLN A C 1
ATOM 487 O O . GLN A 1 62 ? 16.985 -19.798 -21.27 1 65.89 62 GLN A O 1
ATOM 492 N N . GLU A 1 63 ? 18.33 -20.228 -19.413 1 86.69 63 GLU A N 1
ATOM 493 C CA . GLU A 1 63 ? 17.201 -20.183 -18.488 1 86.69 63 GLU A CA 1
ATOM 494 C C . GLU A 1 63 ? 17.436 -19.159 -17.381 1 86.69 63 GLU A C 1
ATOM 496 O O . GLU A 1 63 ? 18.581 -18.872 -17.027 1 86.69 63 GLU A O 1
ATOM 501 N N . ARG A 1 64 ? 16.383 -18.59 -17 1 93.48 64 ARG A N 1
ATOM 502 C CA . ARG A 1 64 ? 16.433 -17.706 -15.84 1 93.48 64 ARG A CA 1
ATOM 503 C C . ARG A 1 64 ? 16.556 -18.506 -14.547 1 93.48 64 ARG A C 1
ATOM 505 O O . ARG A 1 64 ? 16.123 -19.658 -14.48 1 93.48 64 ARG A O 1
ATOM 512 N N . ASP A 1 65 ? 17.185 -17.884 -13.595 1 95.03 65 ASP A N 1
ATOM 513 C CA . ASP A 1 65 ? 17.143 -18.43 -12.241 1 95.03 65 ASP A CA 1
ATOM 514 C C . ASP A 1 65 ? 15.814 -18.108 -11.561 1 95.03 65 ASP A C 1
ATOM 516 O O . ASP A 1 65 ? 15.052 -17.266 -12.042 1 95.03 65 ASP A O 1
ATOM 520 N N . LEU A 1 66 ? 15.562 -18.886 -10.512 1 96.79 66 LEU A N 1
ATOM 521 C CA . LEU A 1 66 ? 14.273 -18.748 -9.843 1 96.79 66 LEU A CA 1
ATOM 522 C C . LEU A 1 66 ? 14.46 -18.405 -8.369 1 96.79 66 LEU A C 1
ATOM 524 O O . LEU A 1 66 ? 15.294 -19.006 -7.688 1 96.79 66 LEU A O 1
ATOM 528 N N . LEU A 1 67 ? 13.735 -17.395 -7.897 1 98.41 67 LEU A N 1
ATOM 529 C CA . LEU A 1 67 ? 13.472 -17.167 -6.481 1 98.41 67 LEU A CA 1
ATOM 530 C C . LEU A 1 67 ? 11.975 -17.215 -6.191 1 98.41 67 LEU A C 1
ATOM 532 O O . LEU A 1 67 ? 11.163 -16.823 -7.033 1 98.41 67 LEU A O 1
ATOM 536 N N . ILE A 1 68 ? 11.586 -17.723 -5.089 1 98.84 68 ILE A N 1
ATOM 537 C CA . ILE A 1 68 ? 10.226 -17.585 -4.579 1 98.84 68 ILE A CA 1
ATOM 538 C C . ILE A 1 68 ? 10.249 -16.849 -3.241 1 98.84 68 ILE A C 1
ATOM 540 O O . ILE A 1 68 ? 11.083 -17.14 -2.38 1 98.84 68 ILE A O 1
ATOM 544 N N . VAL A 1 69 ? 9.372 -15.858 -3.137 1 98.77 69 VAL A N 1
ATOM 545 C CA . VAL A 1 69 ? 9.274 -15.133 -1.875 1 98.77 69 VAL A CA 1
ATOM 546 C C . VAL A 1 69 ? 7.869 -15.29 -1.296 1 98.77 69 VAL A C 1
ATOM 548 O O . VAL A 1 69 ? 6.893 -15.399 -2.041 1 98.77 69 VAL A O 1
ATOM 551 N N . SER A 1 70 ? 7.749 -15.397 -0.018 1 98.76 70 SER A N 1
ATOM 552 C CA . SER A 1 70 ? 6.476 -15.437 0.694 1 98.76 70 SER A CA 1
ATOM 553 C C . SER A 1 70 ? 6.477 -14.483 1.884 1 98.76 70 SER A C 1
ATOM 555 O O . SER A 1 70 ? 7.54 -14.075 2.357 1 98.76 70 SER A O 1
ATOM 557 N N . PHE A 1 71 ? 5.324 -14.076 2.325 1 98.48 71 PHE A N 1
ATOM 558 C CA . PHE A 1 71 ? 5.172 -13.149 3.44 1 98.48 71 PHE A CA 1
ATOM 559 C C . PHE A 1 71 ? 3.852 -13.385 4.164 1 98.48 71 PHE A C 1
ATOM 561 O O . PHE A 1 71 ? 2.957 -14.048 3.635 1 98.48 71 PHE A O 1
ATOM 568 N N . ASP A 1 72 ? 3.766 -12.909 5.379 1 98.06 72 ASP A N 1
ATOM 569 C CA . ASP A 1 72 ? 2.527 -13.001 6.146 1 98.06 72 ASP A CA 1
ATOM 570 C C . ASP A 1 72 ? 1.548 -11.901 5.743 1 98.06 72 ASP A C 1
ATOM 572 O O . ASP A 1 72 ? 1.899 -10.719 5.743 1 98.06 72 ASP A O 1
ATOM 576 N N . ALA A 1 73 ? 0.357 -12.346 5.404 1 97.54 73 ALA A N 1
ATOM 577 C CA . ALA A 1 73 ? -0.715 -11.386 5.151 1 97.54 73 ALA A CA 1
ATOM 578 C C . ALA A 1 73 ? -1.055 -10.598 6.413 1 97.54 73 ALA A C 1
ATOM 580 O O . ALA A 1 73 ? -0.72 -11.017 7.523 1 97.54 73 ALA A O 1
ATOM 581 N N . GLN A 1 74 ? -1.632 -9.431 6.177 1 96.03 74 GLN A N 1
ATOM 582 C CA . GLN A 1 74 ? -2.134 -8.651 7.304 1 96.03 74 GLN A CA 1
ATOM 583 C C . GLN A 1 74 ? -3.035 -9.497 8.2 1 96.03 74 GLN A C 1
ATOM 585 O O . GLN A 1 74 ? -3.893 -10.233 7.709 1 96.03 74 GLN A O 1
ATOM 590 N N . ASP A 1 75 ? -2.754 -9.428 9.528 1 95.21 75 ASP A N 1
ATOM 591 C CA . ASP A 1 75 ? -3.488 -10.124 10.58 1 95.21 75 ASP A CA 1
ATOM 592 C C . ASP A 1 75 ? -3.26 -11.632 10.504 1 95.21 75 ASP A C 1
ATOM 594 O O . ASP A 1 75 ? -4.125 -12.417 10.899 1 95.21 75 ASP A O 1
ATOM 598 N N . HIS A 1 76 ? -2.157 -12.082 9.985 1 96.59 76 HIS A N 1
ATOM 599 C CA . HIS A 1 76 ? -1.741 -13.479 9.942 1 96.59 76 HIS A CA 1
ATOM 600 C C . HIS A 1 76 ? -0.289 -13.636 10.379 1 96.59 76 HIS A C 1
ATOM 602 O O . HIS A 1 76 ? 0.507 -12.703 10.25 1 96.59 76 HIS A O 1
ATOM 608 N N . GLY A 1 77 ? 0.007 -14.865 10.872 1 95.29 77 GLY A N 1
ATOM 609 C CA . GLY A 1 77 ? 1.386 -15.167 11.221 1 95.29 77 GLY A CA 1
ATOM 610 C C . GLY A 1 77 ? 1.998 -14.151 12.167 1 95.29 77 GLY A C 1
ATOM 611 O O . GLY A 1 77 ? 1.419 -13.838 13.209 1 95.29 77 GLY A O 1
ATOM 612 N N . LYS A 1 78 ? 3.114 -13.584 11.808 1 93.61 78 LYS A N 1
ATOM 613 C CA . LYS A 1 78 ? 3.85 -12.64 12.644 1 93.61 78 LYS A CA 1
ATOM 614 C C . LYS A 1 78 ? 3.19 -11.265 12.632 1 93.61 78 LYS A C 1
ATOM 616 O O . LYS A 1 78 ? 3.551 -10.39 13.422 1 93.61 78 LYS A O 1
ATOM 621 N N . ARG A 1 79 ? 2.174 -11.104 11.812 1 94.2 79 ARG A N 1
ATOM 622 C CA . ARG A 1 79 ? 1.464 -9.832 11.721 1 94.2 79 ARG A CA 1
ATOM 623 C C . ARG A 1 79 ? 0.092 -9.922 12.38 1 94.2 79 ARG A C 1
ATOM 625 O O . ARG A 1 79 ? -0.746 -9.034 12.206 1 94.2 79 ARG A O 1
ATOM 632 N N . LEU A 1 80 ? -0.166 -10.961 13.076 1 93.92 80 LEU A N 1
ATOM 633 C CA . LEU A 1 80 ? -1.456 -11.183 13.721 1 93.92 80 LEU A CA 1
ATOM 634 C C . LEU A 1 80 ? -1.713 -10.135 14.799 1 93.92 80 LEU A C 1
ATOM 636 O O . LEU A 1 80 ? -0.86 -9.901 15.658 1 93.92 80 LEU A O 1
ATOM 640 N N . THR A 1 81 ? -2.849 -9.489 14.723 1 91.82 81 THR A N 1
ATOM 641 C CA . THR A 1 81 ? -3.216 -8.491 15.721 1 91.82 81 THR A CA 1
ATOM 642 C C . THR A 1 81 ? -4.536 -8.859 16.393 1 91.82 81 THR A C 1
ATOM 644 O O . THR A 1 81 ? -4.726 -8.599 17.583 1 91.82 81 THR A O 1
ATOM 647 N N . ASP A 1 82 ? -5.477 -9.409 15.655 1 89.19 82 ASP A N 1
ATOM 648 C CA . ASP A 1 82 ? -6.802 -9.761 16.155 1 89.19 82 ASP A CA 1
ATOM 649 C C . ASP A 1 82 ? -7.324 -11.029 15.483 1 89.19 82 ASP A C 1
ATOM 651 O O . ASP A 1 82 ? -7.967 -10.962 14.433 1 89.19 82 ASP A O 1
ATOM 655 N N . PRO A 1 83 ? -7.138 -12.1 16.103 1 85.08 83 PRO A N 1
ATOM 656 C CA . PRO A 1 83 ? -7.508 -13.369 15.473 1 85.08 83 PRO A CA 1
ATOM 657 C C . PRO A 1 83 ? -9 -13.458 15.157 1 85.08 83 PRO A C 1
ATOM 659 O O . PRO A 1 83 ? -9.396 -14.163 14.226 1 85.08 83 PRO A O 1
ATOM 662 N N . ASP A 1 84 ? -9.826 -12.681 15.812 1 86.83 84 ASP A N 1
ATOM 663 C CA . ASP A 1 84 ? -11.272 -12.758 15.625 1 86.83 84 ASP A CA 1
ATOM 664 C C . ASP A 1 84 ? -11.687 -12.142 14.291 1 86.83 84 ASP A C 1
ATOM 666 O O . ASP A 1 84 ? -12.721 -12.507 13.728 1 86.83 84 ASP A O 1
ATOM 670 N N . GLN A 1 85 ? -10.882 -11.29 13.793 1 86.24 85 GLN A N 1
ATOM 671 C CA . GLN A 1 85 ? -11.228 -10.574 12.569 1 86.24 85 GLN A CA 1
ATOM 672 C C . GLN A 1 85 ? -11.093 -11.478 11.347 1 86.24 85 GLN A C 1
ATOM 674 O O . GLN A 1 85 ? -11.576 -11.142 10.263 1 86.24 85 GLN A O 1
ATOM 679 N N . ARG A 1 86 ? -10.507 -12.612 11.514 1 85.16 86 ARG A N 1
ATOM 680 C CA . ARG A 1 86 ? -10.313 -13.526 10.393 1 85.16 86 ARG A CA 1
ATOM 681 C C . ARG A 1 86 ? -11.432 -14.56 10.33 1 85.16 86 ARG A C 1
ATOM 683 O O . ARG A 1 86 ? -11.497 -15.355 9.391 1 85.16 86 ARG A O 1
ATOM 690 N N . GLU A 1 87 ? -12.258 -14.5 11.329 1 88.77 87 GLU A N 1
ATOM 691 C CA . GLU A 1 87 ? -13.347 -15.469 11.396 1 88.77 87 GLU A CA 1
ATOM 692 C C . GLU A 1 87 ? -14.395 -15.197 10.32 1 88.77 87 GLU A C 1
ATOM 694 O O . GLU A 1 87 ? -14.376 -14.143 9.681 1 88.77 87 GLU A O 1
ATOM 699 N N . ASP A 1 88 ? -15.223 -16.161 10.107 1 89.12 88 ASP A N 1
ATOM 700 C CA . ASP A 1 88 ? -16.216 -16.039 9.045 1 89.12 88 ASP A CA 1
ATOM 701 C C . ASP A 1 88 ? -17.436 -15.254 9.521 1 89.12 88 ASP A C 1
ATOM 703 O O . ASP A 1 88 ? -17.422 -14.675 10.609 1 89.12 88 ASP A O 1
ATOM 707 N N . LEU A 1 89 ? -18.43 -15.154 8.706 1 89.82 89 LEU A N 1
ATOM 708 C CA . LEU A 1 89 ? -19.602 -14.31 8.908 1 89.82 89 LEU A CA 1
ATOM 709 C C . LEU A 1 89 ? -20.38 -14.747 10.145 1 89.82 89 LEU A C 1
ATOM 711 O O . LEU A 1 89 ? -21.104 -13.948 10.743 1 89.82 89 LEU A O 1
ATOM 715 N N . ASN A 1 90 ? -20.248 -15.985 10.574 1 88.14 90 ASN A N 1
ATOM 716 C CA . ASN A 1 90 ? -20.959 -16.479 11.749 1 88.14 90 ASN A CA 1
ATOM 717 C C . ASN A 1 90 ? -20.452 -15.82 13.029 1 88.14 90 ASN A C 1
ATOM 719 O O . ASN A 1 90 ? -21.22 -15.61 13.969 1 88.14 90 ASN A O 1
ATOM 723 N N . SER A 1 91 ? -19.239 -15.459 13.006 1 88.9 91 SER A N 1
ATOM 724 C CA . SER A 1 91 ? -18.619 -14.928 14.215 1 88.9 91 SER A CA 1
ATOM 725 C C . SER A 1 91 ? -18.183 -13.479 14.023 1 88.9 91 SER A C 1
ATOM 727 O O . SER A 1 91 ? -18.006 -12.744 14.997 1 88.9 91 SER A O 1
ATOM 729 N N . ASN A 1 92 ? -17.967 -13.147 12.773 1 91.12 92 ASN A N 1
ATOM 730 C CA . ASN A 1 92 ? -17.496 -11.81 12.429 1 91.12 92 ASN A CA 1
ATOM 731 C C . ASN A 1 92 ? -18.39 -11.153 11.38 1 91.12 92 ASN A C 1
ATOM 733 O O . ASN A 1 92 ? -18.212 -11.374 10.181 1 91.12 92 ASN A O 1
ATOM 737 N N . PRO A 1 93 ? -19.261 -10.272 11.827 1 90.35 93 PRO A N 1
ATOM 738 C CA . PRO A 1 93 ? -20.156 -9.625 10.865 1 90.35 93 PRO A CA 1
ATOM 739 C C . PRO A 1 93 ? -19.409 -8.752 9.859 1 90.35 93 PRO A C 1
ATOM 741 O O . PRO A 1 93 ? -19.973 -8.366 8.832 1 90.35 93 PRO A O 1
ATOM 744 N N . LYS A 1 94 ? -18.134 -8.447 10.125 1 93.57 94 LYS A N 1
ATOM 745 C CA . LYS A 1 94 ? -17.336 -7.601 9.243 1 93.57 94 LYS A CA 1
ATOM 746 C C . LYS A 1 94 ? -16.462 -8.442 8.317 1 93.57 94 LYS A C 1
ATOM 748 O O . LYS A 1 94 ? -15.583 -7.912 7.634 1 93.57 94 LYS A O 1
ATOM 753 N N . PHE A 1 95 ? -16.675 -9.672 8.236 1 95.04 95 PHE A N 1
ATOM 754 C CA . PHE A 1 95 ? -15.811 -10.634 7.563 1 95.04 95 PHE A CA 1
ATOM 755 C C . PHE A 1 95 ? -15.542 -10.206 6.125 1 95.04 95 PHE A C 1
ATOM 757 O O . PHE A 1 95 ? -14.399 -10.245 5.664 1 95.04 95 PHE A O 1
ATOM 764 N N . LEU A 1 96 ? -16.555 -9.765 5.42 1 96.51 96 LEU A N 1
ATOM 765 C CA . LEU A 1 96 ? -16.438 -9.521 3.987 1 96.51 96 LEU A CA 1
ATOM 766 C C . LEU A 1 96 ? -15.486 -8.361 3.71 1 96.51 96 LEU A C 1
ATOM 768 O O . LEU A 1 96 ? -14.624 -8.457 2.834 1 96.51 96 LEU A O 1
ATOM 772 N N . PHE A 1 97 ? -15.636 -7.313 4.457 1 95.99 97 PHE A N 1
ATOM 773 C CA . PHE A 1 97 ? -14.745 -6.195 4.167 1 95.99 97 PHE A CA 1
ATOM 774 C C . PHE A 1 97 ? -13.435 -6.334 4.934 1 95.99 97 PHE A C 1
ATOM 776 O O . PHE A 1 97 ? -12.419 -5.753 4.547 1 95.99 97 PHE A O 1
ATOM 783 N N . ASP A 1 98 ? -13.32 -7.17 6.017 1 96.35 98 ASP A N 1
ATOM 784 C CA . ASP A 1 98 ? -12.038 -7.561 6.594 1 96.35 98 ASP A CA 1
ATOM 785 C C . ASP A 1 98 ? -11.196 -8.339 5.586 1 96.35 98 ASP A C 1
ATOM 787 O O . ASP A 1 98 ? -10.02 -8.03 5.381 1 96.35 98 ASP A O 1
ATOM 791 N N . GLN A 1 99 ? -11.839 -9.291 4.99 1 96.78 99 GLN A N 1
ATOM 792 C CA . GLN A 1 99 ? -11.113 -10.113 4.027 1 96.78 99 GLN A CA 1
ATOM 793 C C . GLN A 1 99 ? -10.67 -9.288 2.822 1 96.78 99 GLN A C 1
ATOM 795 O O . GLN A 1 99 ? -9.534 -9.413 2.361 1 96.78 99 GLN A O 1
ATOM 800 N N . TYR A 1 100 ? -11.552 -8.473 2.3 1 97.95 100 TYR A N 1
ATOM 801 C CA . TYR A 1 100 ? -11.214 -7.675 1.127 1 97.95 100 TYR A CA 1
ATOM 802 C C . TYR A 1 100 ? -10.059 -6.728 1.425 1 97.95 100 TYR A C 1
ATOM 804 O O . TYR A 1 100 ? -9.2 -6.497 0.57 1 97.95 100 TYR A O 1
ATOM 812 N N . ALA A 1 101 ? -10.036 -6.202 2.63 1 97.91 101 ALA A N 1
ATOM 813 C CA . ALA A 1 101 ? -8.935 -5.349 3.068 1 97.91 101 ALA A CA 1
ATOM 814 C C . ALA A 1 101 ? -7.609 -6.104 3.035 1 97.91 101 ALA A C 1
ATOM 816 O O . ALA A 1 101 ? -6.587 -5.559 2.611 1 97.91 101 ALA A O 1
ATOM 817 N N . ILE A 1 102 ? -7.636 -7.299 3.424 1 97.81 102 ILE A N 1
ATOM 818 C CA . ILE A 1 102 ? -6.434 -8.126 3.427 1 97.81 102 ILE A CA 1
ATOM 819 C C . ILE A 1 102 ? -6.003 -8.415 1.991 1 97.81 102 ILE A C 1
ATOM 821 O O . ILE A 1 102 ? -4.811 -8.39 1.677 1 97.81 102 ILE A O 1
ATOM 825 N N . LEU A 1 103 ? -6.965 -8.651 1.102 1 98.53 103 LEU A N 1
ATOM 826 C CA . LEU A 1 103 ? -6.648 -8.912 -0.298 1 98.53 103 LEU A CA 1
ATOM 827 C C . LEU A 1 103 ? -5.904 -7.732 -0.915 1 98.53 103 LEU A C 1
ATOM 829 O O . LEU A 1 103 ? -4.876 -7.916 -1.571 1 98.53 103 LEU A O 1
ATOM 833 N N . LEU A 1 104 ? -6.415 -6.581 -0.677 1 98.53 104 LEU A N 1
ATOM 834 C CA . LEU A 1 104 ? -5.82 -5.391 -1.276 1 98.53 104 LEU A CA 1
ATOM 835 C C . LEU A 1 104 ? -4.467 -5.083 -0.643 1 98.53 104 LEU A C 1
ATOM 837 O O . LEU A 1 104 ? -3.559 -4.592 -1.318 1 98.53 104 LEU A O 1
ATOM 841 N N . ASN A 1 105 ? -4.379 -5.379 0.632 1 98.2 105 ASN A N 1
ATOM 842 C CA . ASN A 1 105 ? -3.077 -5.204 1.268 1 98.2 105 ASN A CA 1
ATOM 843 C C . ASN A 1 105 ? -2.038 -6.16 0.69 1 98.2 105 ASN A C 1
ATOM 845 O O . ASN A 1 105 ? -0.886 -5.777 0.476 1 98.2 105 ASN A O 1
ATOM 849 N N . ASN A 1 106 ? -2.419 -7.404 0.47 1 98.58 106 ASN A N 1
ATOM 850 C CA . ASN A 1 106 ? -1.529 -8.353 -0.191 1 98.58 106 ASN A CA 1
ATOM 851 C C . ASN A 1 106 ? -1.046 -7.824 -1.538 1 98.58 106 ASN A C 1
ATOM 853 O O . ASN A 1 106 ? 0.146 -7.892 -1.845 1 98.58 106 ASN A O 1
ATOM 857 N N . LYS A 1 107 ? -1.996 -7.333 -2.28 1 98.71 107 LYS A N 1
ATOM 858 C CA . LYS A 1 107 ? -1.68 -6.765 -3.588 1 98.71 107 LYS A CA 1
ATOM 859 C C . LYS A 1 107 ? -0.668 -5.63 -3.465 1 98.71 107 LYS A C 1
ATOM 861 O O . LYS A 1 107 ? 0.298 -5.568 -4.228 1 98.71 107 LYS A O 1
ATOM 866 N N . ASP A 1 108 ? -0.867 -4.785 -2.537 1 98.23 108 ASP A N 1
ATOM 867 C CA . ASP A 1 108 ? 0.033 -3.65 -2.35 1 98.23 108 ASP A CA 1
ATOM 868 C C . ASP A 1 108 ? 1.428 -4.117 -1.943 1 98.23 108 ASP A C 1
ATOM 870 O O . ASP A 1 108 ? 2.431 -3.558 -2.391 1 98.23 108 ASP A O 1
ATOM 874 N N . TYR A 1 109 ? 1.498 -5.132 -1.132 1 98.38 109 TYR A N 1
ATOM 875 C CA . TYR A 1 109 ? 2.801 -5.62 -0.696 1 98.38 109 TYR A CA 1
ATOM 876 C C . TYR A 1 109 ? 3.506 -6.372 -1.818 1 98.38 109 TYR A C 1
ATOM 878 O O . TYR A 1 109 ? 4.738 -6.415 -1.868 1 98.38 109 TYR A O 1
ATOM 886 N N . ALA A 1 110 ? 2.746 -6.96 -2.724 1 98.81 110 ALA A N 1
ATOM 887 C CA . ALA A 1 110 ? 3.396 -7.51 -3.911 1 98.81 110 ALA A CA 1
ATOM 888 C C . ALA A 1 110 ? 4.139 -6.423 -4.683 1 98.81 110 ALA A C 1
ATOM 890 O O . ALA A 1 110 ? 5.293 -6.61 -5.075 1 98.81 110 ALA A O 1
ATOM 891 N N . SER A 1 111 ? 3.519 -5.298 -4.887 1 98.52 111 SER A N 1
ATOM 892 C CA . SER A 1 111 ? 4.163 -4.171 -5.553 1 98.52 111 SER A CA 1
ATOM 893 C C . SER A 1 111 ? 5.364 -3.67 -4.757 1 98.52 111 SER A C 1
ATOM 895 O O . SER A 1 111 ? 6.402 -3.339 -5.333 1 98.52 111 SER A O 1
ATOM 897 N N . TYR A 1 112 ? 5.19 -3.65 -3.461 1 98.28 112 TYR A N 1
ATOM 898 C CA . TYR A 1 112 ? 6.254 -3.238 -2.552 1 98.28 112 TYR A CA 1
ATOM 899 C C . TYR A 1 112 ? 7.476 -4.138 -2.699 1 98.28 112 TYR A C 1
ATOM 901 O O . TYR A 1 112 ? 8.608 -3.653 -2.756 1 98.28 112 TYR A O 1
ATOM 909 N N . ILE A 1 113 ? 7.244 -5.383 -2.786 1 98.74 113 ILE A N 1
ATOM 910 C CA . ILE A 1 113 ? 8.318 -6.358 -2.945 1 98.74 113 ILE A CA 1
ATOM 911 C C . ILE A 1 113 ? 9.021 -6.137 -4.282 1 98.74 113 ILE A C 1
ATOM 913 O O . ILE A 1 113 ? 10.253 -6.145 -4.351 1 98.74 113 ILE A O 1
ATOM 917 N N . ILE A 1 114 ? 8.307 -5.901 -5.308 1 98.74 114 ILE A N 1
ATOM 918 C CA . ILE A 1 114 ? 8.883 -5.669 -6.628 1 98.74 114 ILE A CA 1
ATOM 919 C C . ILE A 1 114 ? 9.766 -4.424 -6.594 1 98.74 114 ILE A C 1
ATOM 921 O O . ILE A 1 114 ? 10.849 -4.408 -7.184 1 98.74 114 ILE A O 1
ATOM 925 N N . ASP A 1 115 ? 9.347 -3.442 -5.905 1 98.11 115 ASP A N 1
ATOM 926 C CA . ASP A 1 115 ? 10.059 -2.169 -5.857 1 98.11 115 ASP A CA 1
ATOM 927 C C . ASP A 1 115 ? 11.362 -2.299 -5.071 1 98.11 115 ASP A C 1
ATOM 929 O O . ASP A 1 115 ? 12.366 -1.672 -5.416 1 98.11 115 ASP A O 1
ATOM 933 N N . PHE A 1 116 ? 11.374 -3.137 -4.037 1 98.06 116 PHE A N 1
ATOM 934 C CA . PHE A 1 116 ? 12.466 -2.983 -3.084 1 98.06 116 PHE A CA 1
ATOM 935 C C . PHE A 1 116 ? 13.335 -4.235 -3.049 1 98.06 116 PHE A C 1
ATOM 937 O O . PHE A 1 116 ? 14.51 -4.171 -2.682 1 98.06 116 PHE A O 1
ATOM 944 N N . LEU A 1 117 ? 12.803 -5.379 -3.386 1 98.44 117 LEU A N 1
ATOM 945 C CA . LEU A 1 117 ? 13.51 -6.643 -3.216 1 98.44 117 LEU A CA 1
ATOM 946 C C . LEU A 1 117 ? 14.869 -6.604 -3.906 1 98.44 117 LEU A C 1
ATOM 948 O O . LEU A 1 117 ? 15.878 -7.012 -3.325 1 98.44 117 LEU A O 1
ATOM 952 N N . PRO A 1 118 ? 15.009 -6.079 -5.229 1 97.96 118 PRO A N 1
ATOM 953 C CA . PRO A 1 118 ? 16.323 -6.043 -5.875 1 97.96 118 PRO A CA 1
ATOM 954 C C . PRO A 1 118 ? 17.356 -5.26 -5.068 1 97.96 118 PRO A C 1
ATOM 956 O O . PRO A 1 118 ? 18.51 -5.681 -4.961 1 97.96 118 PRO A O 1
ATOM 959 N N . THR A 1 119 ? 16.877 -4.132 -4.475 1 97.45 119 THR A N 1
ATOM 960 C CA . THR A 1 119 ?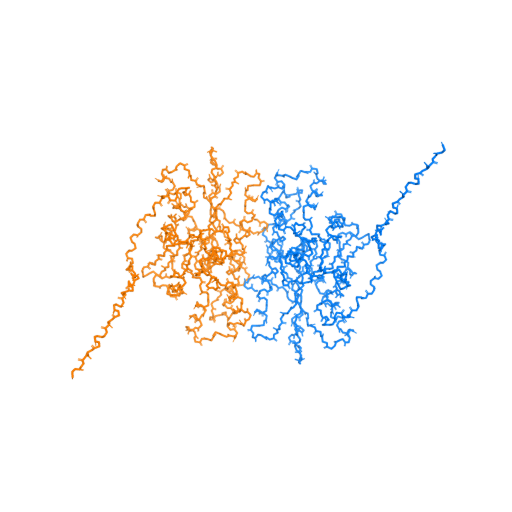 17.758 -3.265 -3.701 1 97.45 119 THR A CA 1
ATOM 961 C C . THR A 1 119 ? 18.263 -3.982 -2.452 1 97.45 119 THR A C 1
ATOM 963 O O . THR A 1 119 ? 19.452 -3.924 -2.135 1 97.45 119 THR A O 1
ATOM 966 N N . PHE A 1 120 ? 17.454 -4.712 -1.802 1 96.4 120 PHE A N 1
ATOM 967 C CA . PHE A 1 120 ? 17.789 -5.329 -0.524 1 96.4 120 PHE A CA 1
ATOM 968 C C . PHE A 1 120 ? 18.625 -6.586 -0.732 1 96.4 120 PHE A C 1
ATOM 970 O O . PHE A 1 120 ? 19.514 -6.887 0.068 1 96.4 120 PHE A O 1
ATOM 977 N N . LEU A 1 121 ? 18.35 -7.302 -1.806 1 96.77 121 LEU A N 1
ATOM 978 C CA . LEU A 1 121 ? 19.048 -8.566 -2.014 1 96.77 121 LEU A CA 1
ATOM 979 C C . LEU A 1 121 ? 20.37 -8.344 -2.742 1 96.77 121 LEU A C 1
ATOM 981 O O . LEU A 1 121 ? 21.354 -9.037 -2.476 1 96.77 121 LEU A O 1
ATOM 985 N N . PHE A 1 122 ? 20.338 -7.328 -3.716 1 96.22 122 PHE A N 1
ATOM 986 C CA . PHE A 1 122 ? 21.506 -7.131 -4.567 1 96.22 122 PHE A CA 1
ATOM 987 C C . PHE A 1 122 ? 21.868 -5.654 -4.657 1 96.22 122 PHE A C 1
ATOM 989 O O . PHE A 1 122 ? 21.807 -5.059 -5.735 1 96.22 122 PHE A O 1
ATOM 996 N N . PRO A 1 123 ? 22.354 -5.071 -3.554 1 95.32 123 PRO A N 1
ATOM 997 C CA . PRO A 1 123 ? 22.599 -3.63 -3.469 1 95.32 123 PRO A CA 1
ATOM 998 C C . PRO A 1 123 ? 23.739 -3.17 -4.376 1 95.32 123 PRO A C 1
ATOM 1000 O O . PRO A 1 123 ? 23.876 -1.974 -4.644 1 95.32 123 PRO A O 1
ATOM 1003 N N . ARG A 1 124 ? 24.568 -4.098 -4.89 1 95.34 124 ARG A N 1
ATOM 1004 C CA . ARG A 1 124 ? 25.66 -3.717 -5.781 1 95.34 124 ARG A CA 1
ATOM 1005 C C . ARG A 1 124 ? 25.342 -4.085 -7.226 1 95.34 124 ARG A C 1
ATOM 1007 O O . ARG A 1 124 ? 26.224 -4.059 -8.087 1 95.34 124 ARG A O 1
ATOM 1014 N N . GLY A 1 125 ? 24.083 -4.55 -7.401 1 93.58 125 GLY A N 1
ATOM 1015 C CA . GLY A 1 125 ? 23.686 -4.928 -8.748 1 93.58 125 GLY A CA 1
ATOM 1016 C C . GLY A 1 125 ? 24.229 -6.279 -9.173 1 93.58 125 GLY A C 1
ATOM 1017 O O . GLY A 1 125 ? 24.514 -6.496 -10.353 1 93.58 125 GLY A O 1
ATOM 1018 N N . GLU A 1 126 ? 24.312 -7.181 -8.255 1 93.94 126 GLU A N 1
ATOM 1019 C CA . GLU A 1 126 ? 24.898 -8.498 -8.486 1 93.94 126 GLU A CA 1
ATOM 1020 C C . GLU A 1 126 ? 24.021 -9.339 -9.409 1 93.94 126 GLU A C 1
ATOM 1022 O O . GLU A 1 126 ? 24.521 -10.201 -10.134 1 93.94 126 GLU A O 1
ATOM 1027 N N . ARG A 1 127 ? 22.794 -9.12 -9.289 1 95.43 127 ARG A N 1
ATOM 1028 C CA . ARG A 1 127 ? 21.807 -9.877 -10.053 1 95.43 127 ARG A CA 1
ATOM 1029 C C . ARG A 1 127 ? 20.677 -8.973 -10.534 1 95.43 127 ARG A C 1
ATOM 1031 O O . ARG A 1 127 ? 20.398 -7.94 -9.921 1 95.43 127 ARG A O 1
ATOM 1038 N N . LYS A 1 128 ? 20.069 -9.405 -11.608 1 95.73 128 LYS A N 1
ATOM 1039 C CA . LYS A 1 128 ? 18.953 -8.652 -12.175 1 95.73 128 LYS A CA 1
ATOM 1040 C C . LYS A 1 128 ? 17.657 -9.454 -12.104 1 95.73 128 LYS A C 1
ATOM 1042 O O . LYS A 1 128 ? 17.586 -10.577 -12.608 1 95.73 128 LYS A O 1
ATOM 1047 N N . MET A 1 129 ? 16.714 -8.933 -11.432 1 97.17 129 MET A N 1
ATOM 1048 C CA . MET A 1 129 ? 15.366 -9.494 -11.412 1 97.17 129 MET A CA 1
ATOM 1049 C C . MET A 1 129 ? 14.51 -8.892 -12.521 1 97.17 129 MET A C 1
ATOM 1051 O O . MET A 1 129 ? 14.24 -7.69 -12.519 1 97.17 129 MET A O 1
ATOM 1055 N N . THR A 1 130 ? 14.034 -9.767 -13.473 1 96.21 130 THR A N 1
ATOM 1056 C CA . THR A 1 130 ? 13.418 -9.194 -14.664 1 96.21 130 THR A CA 1
ATOM 1057 C C . THR A 1 130 ? 12 -9.727 -14.849 1 96.21 130 THR A C 1
ATOM 1059 O O . THR A 1 130 ? 11.224 -9.182 -15.637 1 96.21 130 THR A O 1
ATOM 1062 N N . ARG A 1 131 ? 11.646 -10.857 -14.155 1 97.56 131 ARG A N 1
ATOM 1063 C CA . ARG A 1 131 ? 10.325 -11.462 -14.283 1 97.56 131 ARG A CA 1
ATOM 1064 C C . ARG A 1 131 ? 9.653 -11.604 -12.921 1 97.56 131 ARG A C 1
ATOM 1066 O O . ARG A 1 131 ? 10.298 -11.984 -11.942 1 97.56 131 ARG A O 1
ATOM 1073 N N . TRP A 1 132 ? 8.407 -11.275 -12.913 1 98.7 132 TRP A N 1
ATOM 1074 C CA . TRP A 1 132 ? 7.626 -11.339 -11.683 1 98.7 132 TRP A CA 1
ATOM 1075 C C . TRP A 1 132 ? 6.363 -12.171 -11.882 1 98.7 132 TRP A C 1
ATOM 1077 O O . TRP A 1 132 ? 5.632 -11.977 -12.856 1 98.7 132 TRP A O 1
ATOM 1087 N N . ILE A 1 133 ? 6.132 -13.099 -11.019 1 98.91 133 ILE A N 1
ATOM 1088 C CA . ILE A 1 133 ? 4.982 -13.997 -11.017 1 98.91 133 ILE A CA 1
ATOM 1089 C C . ILE A 1 133 ? 4.219 -13.854 -9.703 1 98.91 133 ILE A C 1
ATOM 1091 O O . ILE A 1 133 ? 4.824 -13.779 -8.631 1 98.91 133 ILE A O 1
ATOM 1095 N N . ALA A 1 134 ? 2.931 -13.705 -9.764 1 98.95 134 ALA A N 1
ATOM 1096 C CA . ALA A 1 134 ? 2.102 -13.782 -8.563 1 98.95 134 ALA A CA 1
ATOM 1097 C C . ALA A 1 134 ? 1.462 -15.161 -8.426 1 98.95 134 ALA A C 1
ATOM 1099 O O . ALA A 1 134 ? 0.947 -15.712 -9.401 1 98.95 134 ALA A O 1
ATOM 1100 N N . ALA A 1 135 ? 1.549 -15.722 -7.299 1 98.96 135 ALA A N 1
ATOM 1101 C CA . ALA A 1 135 ? 0.932 -17.011 -6.999 1 98.96 135 ALA A CA 1
ATOM 1102 C C . ALA A 1 135 ? 0.274 -16.997 -5.622 1 98.96 135 ALA A C 1
ATOM 1104 O O . ALA A 1 135 ? 0.759 -16.334 -4.702 1 98.96 135 ALA A O 1
ATOM 1105 N N . GLY A 1 136 ? -0.779 -17.724 -5.487 1 98.86 136 GLY A N 1
ATOM 1106 C CA . GLY A 1 136 ? -1.399 -17.768 -4.172 1 98.86 136 GLY A CA 1
ATOM 1107 C C . GLY A 1 136 ? -2.485 -18.82 -4.059 1 98.86 136 GLY A C 1
ATOM 1108 O O . GLY A 1 136 ? -2.94 -19.362 -5.069 1 98.86 136 GLY A O 1
ATOM 1109 N N . ARG A 1 137 ? -2.876 -19.139 -2.849 1 98.82 137 ARG A N 1
ATOM 1110 C CA . ARG A 1 137 ? -3.868 -20.148 -2.495 1 98.82 137 ARG A CA 1
ATOM 1111 C C . ARG A 1 137 ? -5.046 -19.523 -1.756 1 98.82 137 ARG A C 1
ATOM 1113 O O . ARG A 1 137 ? -4.861 -18.837 -0.749 1 98.82 137 ARG A O 1
ATOM 1120 N N . SER A 1 138 ? -6.318 -19.837 -2.181 1 98.53 138 SER A N 1
ATOM 1121 C CA . SER A 1 138 ? -7.512 -19.384 -1.475 1 98.53 138 SER A CA 1
ATOM 1122 C C . SER A 1 138 ? -7.511 -17.869 -1.302 1 98.53 138 SER A C 1
ATOM 1124 O O . SER A 1 138 ? -7.435 -17.127 -2.284 1 98.53 138 SER A O 1
ATOM 1126 N N . MET A 1 139 ? -7.374 -17.373 -0.092 1 98.07 139 MET A N 1
ATOM 1127 C CA . MET A 1 139 ? -7.262 -15.934 0.131 1 98.07 139 MET A CA 1
ATOM 1128 C C . MET A 1 139 ? -6.121 -15.343 -0.691 1 98.07 139 MET A C 1
ATOM 1130 O O . MET A 1 139 ? -6.278 -14.291 -1.313 1 98.07 139 MET A O 1
ATOM 1134 N N . GLY A 1 140 ? -5.02 -16.06 -0.739 1 98.78 140 GLY A N 1
ATOM 1135 C CA . GLY A 1 140 ? -3.892 -15.644 -1.556 1 98.78 140 GLY A CA 1
ATOM 1136 C C . GLY A 1 140 ? -4.171 -15.726 -3.045 1 98.78 140 GLY A C 1
ATOM 1137 O O . GLY A 1 140 ? -3.609 -14.961 -3.831 1 98.78 140 GLY A O 1
ATOM 1138 N N . GLY A 1 141 ? -5.022 -16.699 -3.457 1 98.87 141 GLY A N 1
ATOM 1139 C CA . GLY A 1 141 ? -5.452 -16.783 -4.844 1 98.87 141 GLY A CA 1
ATOM 1140 C C . GLY A 1 141 ? -6.308 -15.607 -5.275 1 98.87 141 GLY A C 1
ATOM 1141 O O . GLY A 1 141 ? -6.143 -15.085 -6.38 1 98.87 141 GLY A O 1
ATOM 1142 N N . HIS A 1 142 ? -7.235 -15.167 -4.361 1 98.83 142 HIS A N 1
ATOM 1143 C CA . HIS A 1 142 ? -7.991 -13.949 -4.632 1 98.83 142 HIS A CA 1
ATOM 1144 C C . HIS A 1 142 ? -7.063 -12.751 -4.805 1 98.83 142 HIS A C 1
ATOM 1146 O O . HIS A 1 142 ? -7.235 -11.956 -5.732 1 98.83 142 HIS A O 1
ATOM 1152 N N . SER A 1 143 ? -6.065 -12.683 -3.954 1 98.91 143 SER A N 1
ATOM 1153 C CA . SER A 1 143 ? -5.099 -11.591 -4.008 1 98.91 143 SER A CA 1
ATOM 1154 C C . SER A 1 143 ? -4.307 -11.617 -5.31 1 98.91 143 SER A C 1
ATOM 1156 O O . SER A 1 143 ? -3.968 -10.566 -5.858 1 98.91 143 SER A O 1
ATOM 1158 N N . THR A 1 144 ? -4.002 -12.793 -5.772 1 98.95 144 THR A N 1
ATOM 1159 C CA . THR A 1 144 ? -3.263 -12.936 -7.022 1 98.95 144 THR A CA 1
ATOM 1160 C C . THR A 1 144 ? -4.013 -12.272 -8.173 1 98.95 144 THR A C 1
ATOM 1162 O O . THR A 1 144 ? -3.409 -11.582 -8.998 1 98.95 144 THR A O 1
ATOM 1165 N N . TRP A 1 145 ? -5.316 -12.409 -8.211 1 98.92 145 TRP A N 1
ATOM 1166 C CA . TRP A 1 145 ? -6.117 -11.75 -9.237 1 98.92 145 TRP A CA 1
ATOM 1167 C C . TRP A 1 145 ? -6.021 -10.233 -9.112 1 98.92 145 TRP A C 1
ATOM 1169 O O . TRP A 1 145 ? -5.967 -9.523 -10.119 1 98.92 145 TRP A O 1
ATOM 1179 N N . HIS A 1 146 ? -6.009 -9.766 -7.877 1 98.9 146 HIS A N 1
ATOM 1180 C CA . HIS A 1 146 ? -5.846 -8.332 -7.672 1 98.9 146 HIS A CA 1
ATOM 1181 C C . HIS A 1 146 ? -4.484 -7.856 -8.164 1 98.9 146 HIS A C 1
ATOM 1183 O O . HIS A 1 146 ? -4.377 -6.788 -8.771 1 98.9 146 HIS A O 1
ATOM 1189 N N . VAL A 1 147 ? -3.438 -8.612 -7.945 1 98.94 147 VAL A N 1
ATOM 1190 C CA . VAL A 1 147 ? -2.107 -8.263 -8.431 1 98.94 147 VAL A CA 1
ATOM 1191 C C . VAL A 1 147 ? -2.105 -8.236 -9.958 1 98.94 147 VAL A C 1
ATOM 1193 O O . VAL A 1 147 ? -1.619 -7.28 -10.568 1 98.94 147 VAL A O 1
ATOM 1196 N N . LEU A 1 148 ? -2.708 -9.2 -10.589 1 98.87 148 LEU A N 1
ATOM 1197 C CA . LEU A 1 148 ? -2.725 -9.316 -12.043 1 98.87 148 LEU A CA 1
ATOM 1198 C C . LEU A 1 148 ? -3.463 -8.141 -12.674 1 98.87 148 LEU A C 1
ATOM 1200 O O . LEU A 1 148 ? -3.081 -7.666 -13.746 1 98.87 148 LEU A O 1
ATOM 1204 N N . SER A 1 149 ? -4.432 -7.643 -11.998 1 98.58 149 SER A N 1
ATOM 1205 C CA . SER A 1 149 ? -5.25 -6.586 -12.585 1 98.58 149 SER A CA 1
ATOM 1206 C C . SER A 1 149 ? -4.655 -5.209 -12.31 1 98.58 149 SER A C 1
ATOM 1208 O O . SER A 1 149 ? -4.99 -4.235 -12.988 1 98.58 149 SER A O 1
ATOM 1210 N N . SER A 1 150 ? -3.673 -5.143 -11.358 1 97.88 150 SER A N 1
ATOM 1211 C CA . SER A 1 150 ? -3.314 -3.793 -10.935 1 97.88 150 SER A CA 1
ATOM 1212 C C . SER A 1 150 ? -1.81 -3.562 -11.037 1 97.88 150 SER A C 1
ATOM 1214 O O . SER A 1 150 ? -1.347 -2.421 -10.981 1 97.88 150 SER A O 1
ATOM 1216 N N . GLU A 1 151 ? -1.038 -4.615 -11.14 1 98.08 151 GLU A N 1
ATOM 1217 C CA . GLU A 1 151 ? 0.416 -4.504 -11.196 1 98.08 151 GLU A CA 1
ATOM 1218 C C . GLU A 1 151 ? 0.945 -4.877 -12.578 1 98.08 151 GLU A C 1
ATOM 1220 O O . GLU A 1 151 ? 1.122 -6.058 -12.883 1 98.08 151 GLU A O 1
ATOM 1225 N N . PRO A 1 152 ? 1.212 -3.917 -13.445 1 97.56 152 PRO A N 1
ATOM 1226 C CA . PRO A 1 152 ? 1.557 -4.194 -14.841 1 97.56 152 PRO A CA 1
ATOM 1227 C C . PRO A 1 152 ? 2.872 -4.956 -14.985 1 97.56 152 PRO A C 1
ATOM 1229 O O . PRO A 1 152 ? 3.111 -5.594 -16.013 1 97.56 152 PRO A O 1
ATOM 1232 N N . ARG A 1 153 ? 3.729 -4.943 -13.936 1 98.02 153 ARG A N 1
ATOM 1233 C CA . ARG A 1 153 ? 5.013 -5.633 -14.008 1 98.02 153 ARG A CA 1
ATOM 1234 C C . ARG A 1 153 ? 4.831 -7.142 -13.885 1 98.02 153 ARG A C 1
ATOM 1236 O O . ARG A 1 153 ? 5.703 -7.913 -14.29 1 98.02 153 ARG A O 1
ATOM 1243 N N . VAL A 1 154 ? 3.739 -7.557 -13.298 1 98.8 154 VAL A N 1
ATOM 1244 C CA . VAL A 1 154 ? 3.449 -8.98 -13.158 1 98.8 154 VAL A CA 1
ATOM 1245 C C . VAL A 1 154 ? 2.731 -9.486 -14.408 1 98.8 154 VAL A C 1
ATOM 1247 O O . VAL A 1 154 ? 1.605 -9.073 -14.695 1 98.8 154 VAL A O 1
ATOM 1250 N N . LYS A 1 155 ? 3.378 -10.429 -15.071 1 96.63 155 LYS A N 1
ATOM 1251 C CA . LYS A 1 155 ? 2.835 -10.865 -16.354 1 96.63 155 LYS A CA 1
ATOM 1252 C C . LYS A 1 155 ? 2.276 -12.282 -16.261 1 96.63 155 LYS A C 1
ATOM 1254 O O . LYS A 1 155 ? 1.542 -12.724 -17.147 1 96.63 155 LYS A O 1
ATOM 1259 N N . THR A 1 156 ? 2.599 -12.964 -15.212 1 98.44 156 THR A N 1
ATOM 1260 C CA . THR A 1 156 ? 2.166 -14.349 -15.059 1 98.44 156 THR A CA 1
ATOM 1261 C C . THR A 1 156 ? 1.522 -14.567 -13.693 1 98.44 156 THR A C 1
ATOM 1263 O O . THR A 1 156 ? 2.004 -14.049 -12.684 1 98.44 156 THR A O 1
ATOM 1266 N N . GLY A 1 157 ? 0.43 -15.282 -13.655 1 98.78 157 GLY A N 1
ATOM 1267 C CA . GLY A 1 157 ? -0.282 -15.595 -12.426 1 98.78 157 GLY A CA 1
ATOM 1268 C C . GLY A 1 157 ? -0.569 -17.075 -12.263 1 98.78 157 GLY A C 1
ATOM 1269 O O . GLY A 1 157 ? -0.848 -17.77 -13.242 1 98.78 157 GLY A O 1
ATOM 1270 N N . VAL A 1 158 ? -0.459 -17.599 -11.079 1 98.92 158 VAL A N 1
ATOM 1271 C CA . VAL A 1 158 ? -0.881 -18.93 -10.656 1 98.92 158 VAL A CA 1
ATOM 1272 C C . VAL A 1 158 ? -1.903 -18.814 -9.527 1 98.92 158 VAL A C 1
ATOM 1274 O O . VAL A 1 158 ? -1.571 -18.373 -8.424 1 98.92 158 VAL A O 1
ATOM 1277 N N . VAL A 1 159 ? -3.094 -19.242 -9.801 1 98.88 159 VAL A N 1
ATOM 1278 C CA . VAL A 1 159 ? -4.176 -19.096 -8.833 1 98.88 159 VAL A CA 1
ATOM 1279 C C . VAL A 1 159 ? -4.66 -20.473 -8.387 1 98.88 159 VAL A C 1
ATOM 1281 O O . VAL A 1 159 ? -5.236 -21.223 -9.179 1 98.88 159 VAL A O 1
ATOM 1284 N N . PHE A 1 160 ? -4.427 -20.781 -7.112 1 98.82 160 PHE A N 1
ATOM 1285 C CA . PHE A 1 160 ? -4.973 -21.999 -6.527 1 98.82 160 PHE A CA 1
ATOM 1286 C C . PHE A 1 160 ? -6.256 -21.702 -5.759 1 98.82 160 PHE A C 1
ATOM 1288 O O . PHE A 1 160 ? -6.235 -20.982 -4.759 1 98.82 160 PHE A O 1
ATOM 1295 N N . ILE A 1 161 ? -7.369 -22.195 -6.149 1 98.69 161 ILE A N 1
ATOM 1296 C CA . ILE A 1 161 ? -8.67 -22.228 -5.49 1 98.69 161 ILE A CA 1
ATOM 1297 C C . ILE A 1 161 ? -9.06 -20.819 -5.049 1 98.69 161 ILE A C 1
ATOM 1299 O O . ILE A 1 161 ? -9.511 -20.618 -3.919 1 98.69 161 ILE A O 1
ATOM 1303 N N . GLY A 1 162 ? -8.742 -19.799 -5.812 1 98.27 162 GLY A N 1
ATOM 1304 C CA . GLY A 1 162 ? -9.182 -18.417 -5.71 1 98.27 162 GLY A CA 1
ATOM 1305 C C . GLY A 1 162 ? -10.019 -17.968 -6.893 1 98.27 162 GLY A C 1
ATOM 1306 O O . GLY A 1 162 ? -10.06 -18.645 -7.923 1 98.27 162 GLY A O 1
ATOM 1307 N N . MET A 1 163 ? -10.691 -16.858 -6.771 1 97.69 163 MET A N 1
ATOM 1308 C CA . MET A 1 163 ? -11.556 -16.41 -7.86 1 97.69 163 MET A CA 1
ATOM 1309 C C . MET A 1 163 ? -11.47 -14.897 -8.035 1 97.69 163 MET A C 1
ATOM 1311 O O . MET A 1 163 ? -11.117 -14.178 -7.098 1 97.69 163 MET A O 1
ATOM 1315 N N . PRO A 1 164 ? -11.743 -14.401 -9.192 1 98.26 164 PRO A N 1
ATOM 1316 C CA . PRO A 1 164 ? -11.554 -12.987 -9.524 1 98.26 164 PRO A CA 1
ATOM 1317 C C . PRO A 1 164 ? -12.767 -12.13 -9.17 1 98.26 164 PRO A C 1
ATOM 1319 O O . PRO A 1 164 ? -12.69 -10.899 -9.207 1 98.26 164 PRO A O 1
ATOM 1322 N N . ASP A 1 165 ? -13.914 -12.696 -8.825 1 98.05 165 ASP A N 1
ATOM 1323 C CA . ASP A 1 165 ? -15.179 -11.985 -8.658 1 98.05 165 ASP A CA 1
ATOM 1324 C C . ASP A 1 165 ? -15.645 -12.028 -7.205 1 98.05 165 ASP A C 1
ATOM 1326 O O . ASP A 1 165 ? -16.423 -12.905 -6.823 1 98.05 165 ASP A O 1
ATOM 1330 N N . TYR A 1 166 ? -15.254 -10.978 -6.495 1 97.45 166 TYR A N 1
ATOM 1331 C CA . TYR A 1 166 ? -15.557 -10.971 -5.068 1 97.45 166 TYR A CA 1
ATOM 1332 C C . TYR A 1 166 ? -17.042 -10.724 -4.828 1 97.45 166 TYR A C 1
ATOM 1334 O O . TYR A 1 166 ? -17.608 -11.215 -3.848 1 97.45 166 TYR A O 1
ATOM 1342 N N . ASN A 1 167 ? -17.712 -9.964 -5.682 1 96.03 167 ASN A N 1
ATOM 1343 C CA . ASN A 1 167 ? -19.148 -9.737 -5.558 1 96.03 167 ASN A CA 1
ATOM 1344 C C . ASN A 1 167 ? -19.931 -11.045 -5.627 1 96.03 167 ASN A C 1
ATOM 1346 O O . ASN A 1 167 ? -20.841 -11.271 -4.828 1 96.03 167 ASN A O 1
ATOM 1350 N N . ALA A 1 168 ? -19.559 -11.857 -6.579 1 96.44 168 ALA A N 1
ATOM 1351 C CA . ALA A 1 168 ? -20.223 -13.151 -6.71 1 96.44 168 ALA A CA 1
ATOM 1352 C C . ALA A 1 168 ? -20.008 -14.007 -5.465 1 96.44 168 ALA A C 1
ATOM 1354 O O . ALA A 1 168 ? -20.94 -14.654 -4.981 1 96.44 168 ALA A O 1
ATOM 1355 N N . LEU A 1 169 ? -18.822 -13.984 -4.95 1 96.31 169 LEU A N 1
ATOM 1356 C CA . LEU A 1 169 ? -18.491 -14.745 -3.751 1 96.31 169 LEU A CA 1
ATOM 1357 C C . LEU A 1 169 ? -19.289 -14.244 -2.551 1 96.31 169 LEU A C 1
ATOM 1359 O O . LEU A 1 169 ? -19.832 -15.043 -1.784 1 96.31 169 LEU A O 1
ATOM 1363 N N . MET A 1 170 ? -19.354 -12.906 -2.376 1 95.89 170 MET A N 1
ATOM 1364 C CA . MET A 1 170 ? -20.094 -12.3 -1.273 1 95.89 170 MET A CA 1
ATOM 1365 C C . MET A 1 170 ? -21.569 -12.68 -1.334 1 95.89 170 MET A C 1
ATOM 1367 O O . MET A 1 170 ? -22.16 -13.055 -0.319 1 95.89 170 MET A O 1
ATOM 1371 N N . LYS A 1 171 ? -22.126 -12.591 -2.529 1 95.77 171 LYS A N 1
ATOM 1372 C CA . LYS A 1 171 ? -23.537 -12.92 -2.711 1 95.77 171 LYS A CA 1
ATOM 1373 C C . LYS A 1 171 ? -23.811 -14.379 -2.355 1 95.77 171 LYS A C 1
ATOM 1375 O O . LYS A 1 171 ? -24.805 -14.686 -1.694 1 95.77 171 LYS A O 1
ATOM 1380 N N . GLN A 1 172 ? -22.957 -15.209 -2.795 1 95.41 172 GLN A N 1
ATOM 1381 C CA . GLN A 1 172 ? -23.106 -16.631 -2.508 1 95.41 172 GLN A CA 1
ATOM 1382 C C . GLN A 1 172 ? -23.036 -16.9 -1.007 1 95.41 172 GLN A C 1
ATOM 1384 O O . GLN A 1 172 ? -23.872 -17.623 -0.461 1 95.41 172 GLN A O 1
ATOM 1389 N N . ARG A 1 173 ? -22.093 -16.337 -0.305 1 95.02 173 ARG A N 1
ATOM 1390 C CA . ARG A 1 173 ? -21.88 -16.566 1.12 1 95.02 173 ARG A CA 1
ATOM 1391 C C . ARG A 1 173 ? -23.038 -16.01 1.943 1 95.02 173 ARG A C 1
ATOM 1393 O O . ARG A 1 173 ? -23.525 -16.67 2.863 1 95.02 173 ARG A O 1
ATOM 1400 N N . LEU A 1 174 ? -23.429 -14.797 1.644 1 96.79 174 LEU A N 1
ATOM 1401 C CA . LEU A 1 174 ? -24.553 -14.191 2.348 1 96.79 174 LEU A CA 1
ATOM 1402 C C . LEU A 1 174 ? -25.839 -14.971 2.093 1 96.79 174 LEU A C 1
ATOM 1404 O O . LEU A 1 174 ? -26.639 -15.174 3.009 1 96.79 174 LEU A O 1
ATOM 1408 N N . GLY A 1 175 ? -26.017 -15.4 0.876 1 95.28 175 GLY A N 1
ATOM 1409 C CA . GLY A 1 175 ? -27.175 -16.213 0.541 1 95.28 175 GLY A CA 1
ATOM 1410 C C . GLY A 1 175 ? -27.248 -17.504 1.335 1 95.28 175 GLY A C 1
ATOM 1411 O O . GLY A 1 175 ? -28.322 -17.896 1.795 1 95.28 175 GLY A O 1
ATOM 1412 N N . GLN A 1 176 ? -26.18 -18.148 1.505 1 94.08 176 GLN A N 1
ATOM 1413 C CA . GLN A 1 176 ? -26.115 -19.4 2.252 1 94.08 176 GLN A CA 1
ATOM 1414 C C . GLN A 1 176 ? -26.533 -19.195 3.705 1 94.08 176 GLN A C 1
ATOM 1416 O O . GLN A 1 176 ? -26.998 -20.129 4.361 1 94.08 176 GLN A O 1
ATOM 1421 N N . LEU A 1 177 ? -26.406 -17.952 4.193 1 94.79 177 LEU A N 1
ATOM 1422 C CA . LEU A 1 177 ? -26.733 -17.635 5.579 1 94.79 177 LEU A CA 1
ATOM 1423 C C . LEU A 1 177 ? -28.052 -16.876 5.667 1 94.79 177 LEU A C 1
ATOM 1425 O O . LEU A 1 177 ? -28.436 -16.411 6.742 1 94.79 177 LEU A O 1
ATOM 1429 N N . ASN A 1 178 ? -28.716 -16.701 4.519 1 95.49 178 ASN A N 1
ATOM 1430 C CA . ASN A 1 178 ? -29.967 -15.956 4.43 1 95.49 178 ASN A CA 1
ATOM 1431 C C . ASN A 1 178 ? -29.796 -14.515 4.903 1 95.49 178 ASN A C 1
ATOM 1433 O O . ASN A 1 178 ? -30.625 -14.001 5.656 1 95.49 178 ASN A O 1
ATOM 1437 N N . LEU A 1 179 ? -28.64 -13.988 4.559 1 95 179 LEU A N 1
ATOM 1438 C CA . LEU A 1 179 ? -28.363 -12.583 4.836 1 95 179 LEU A CA 1
ATOM 1439 C C . LEU A 1 179 ? -28.452 -11.749 3.562 1 95 179 LEU A C 1
ATOM 1441 O O . LEU A 1 179 ? -28.346 -12.285 2.456 1 95 179 LEU A O 1
ATOM 1445 N N . THR A 1 180 ? -28.62 -10.47 3.694 1 93.58 180 THR A N 1
ATOM 1446 C CA . THR A 1 180 ? -28.804 -9.579 2.554 1 93.58 180 THR A CA 1
ATOM 1447 C C . THR A 1 180 ? -27.485 -8.917 2.166 1 93.58 180 THR A C 1
ATOM 1449 O O . THR A 1 180 ? -26.592 -8.765 3.001 1 93.58 180 THR A O 1
ATOM 1452 N N . VAL A 1 181 ? -27.405 -8.556 0.898 1 94.77 181 VAL A N 1
ATOM 1453 C CA . VAL A 1 181 ? -26.254 -7.819 0.387 1 94.77 181 VAL A CA 1
ATOM 1454 C C . VAL A 1 181 ? -26.447 -6.324 0.632 1 94.77 181 VAL A C 1
ATOM 1456 O O . VAL A 1 181 ? -26.576 -5.545 -0.315 1 94.77 181 VAL A O 1
ATOM 1459 N N . GLU A 1 182 ? -26.53 -5.956 1.833 1 95.19 182 GLU A N 1
ATOM 1460 C CA . GLU A 1 182 ? -26.763 -4.593 2.302 1 95.19 182 GLU A CA 1
ATOM 1461 C C . GLU A 1 182 ? -26.038 -4.332 3.62 1 95.19 182 GLU A C 1
ATOM 1463 O O . GLU A 1 182 ? -25.568 -5.266 4.272 1 95.19 182 GLU A O 1
ATOM 1468 N N . PRO A 1 183 ? -25.952 -3.076 3.939 1 94.57 183 PRO A N 1
ATOM 1469 C CA . PRO A 1 183 ? -25.417 -2.807 5.276 1 94.57 183 PRO A CA 1
ATOM 1470 C C . PRO A 1 183 ? -26.162 -3.564 6.373 1 94.57 183 PRO A C 1
ATOM 1472 O O . PRO A 1 183 ? -27.378 -3.755 6.28 1 94.57 183 PRO A O 1
ATOM 1475 N N . PRO A 1 184 ? -25.566 -4.049 7.311 1 93.95 184 PRO A N 1
ATOM 1476 C CA . PRO A 1 184 ? -24.169 -3.775 7.658 1 93.95 184 PRO A CA 1
ATOM 1477 C C . PRO A 1 184 ? -23.2 -4.786 7.049 1 93.95 184 PRO A C 1
ATOM 1479 O O . PRO A 1 184 ? -21.982 -4.619 7.152 1 93.95 184 PRO A O 1
ATOM 1482 N N . TYR A 1 185 ? -23.717 -5.797 6.375 1 95.41 185 TYR A N 1
ATOM 1483 C CA . TYR A 1 185 ? -22.849 -6.859 5.879 1 95.41 185 TYR A CA 1
ATOM 1484 C C . TYR A 1 185 ? -22.066 -6.398 4.656 1 95.41 185 TYR A C 1
ATOM 1486 O O . TYR A 1 185 ? -20.924 -6.816 4.448 1 95.41 185 TYR A O 1
ATOM 1494 N N . VAL A 1 186 ? -22.7 -5.543 3.89 1 97.5 186 VAL A N 1
ATOM 1495 C CA . VAL A 1 186 ? -22.061 -4.912 2.739 1 97.5 186 VAL A CA 1
ATOM 1496 C C . VAL A 1 186 ? -22.326 -3.408 2.761 1 97.5 186 VAL A C 1
ATOM 1498 O O . VAL A 1 186 ? -23.228 -2.92 2.077 1 97.5 186 VAL A O 1
ATOM 1501 N N . PRO A 1 187 ? -21.574 -2.702 3.513 1 97.52 187 PRO A N 1
ATOM 1502 C CA . PRO A 1 187 ? -21.711 -1.244 3.533 1 97.52 187 PRO A CA 1
ATOM 1503 C C . PRO A 1 187 ? -21.596 -0.621 2.143 1 97.52 187 PRO A C 1
ATOM 1505 O O . PRO A 1 187 ? -20.845 -1.118 1.3 1 97.52 187 PRO A O 1
ATOM 1508 N N . ASP A 1 188 ? -22.298 0.537 1.934 1 97.65 188 ASP A N 1
ATOM 1509 C CA . ASP A 1 188 ? -22.275 1.214 0.641 1 97.65 188 ASP A CA 1
ATOM 1510 C C . ASP A 1 188 ? -20.85 1.595 0.246 1 97.65 188 ASP A C 1
ATOM 1512 O O . ASP A 1 188 ? -20.472 1.479 -0.922 1 97.65 188 ASP A O 1
ATOM 1516 N N . THR A 1 189 ? -20.096 2.033 1.196 1 97.76 189 THR A N 1
ATOM 1517 C CA . THR A 1 189 ? -18.719 2.435 0.932 1 97.76 189 THR A CA 1
ATOM 1518 C C . THR A 1 189 ? -17.877 1.234 0.512 1 97.76 189 THR A C 1
ATOM 1520 O O . THR A 1 189 ? -17.013 1.349 -0.36 1 97.76 189 THR A O 1
ATOM 1523 N N . PHE A 1 190 ? -18.178 0.092 1.109 1 98.21 190 PHE A N 1
ATOM 1524 C CA . PHE A 1 190 ? -17.495 -1.147 0.757 1 98.21 190 PHE A CA 1
ATOM 1525 C C . PHE A 1 190 ? -17.89 -1.604 -0.642 1 98.21 190 PHE A C 1
ATOM 1527 O O . PHE A 1 190 ? -17.029 -1.951 -1.454 1 98.21 190 PHE A O 1
ATOM 1534 N N . ALA A 1 191 ? -19.147 -1.575 -0.904 1 98.12 191 ALA A N 1
ATOM 1535 C CA . ALA A 1 191 ? -19.633 -1.943 -2.232 1 98.12 191 ALA A CA 1
ATOM 1536 C C . ALA A 1 191 ? -18.997 -1.071 -3.31 1 98.12 191 ALA A C 1
ATOM 1538 O O . ALA A 1 191 ? -18.583 -1.572 -4.358 1 98.12 191 ALA A O 1
ATOM 1539 N N . ALA A 1 192 ? -18.911 0.17 -3.025 1 97.85 192 ALA A N 1
ATOM 1540 C CA . ALA A 1 192 ? -18.312 1.099 -3.981 1 97.85 192 ALA A CA 1
ATOM 1541 C C . ALA A 1 192 ? -16.836 0.782 -4.202 1 97.85 192 ALA A C 1
ATOM 1543 O O . ALA A 1 192 ? -16.335 0.882 -5.325 1 97.85 192 ALA A O 1
ATOM 1544 N N . LEU A 1 193 ? -16.136 0.44 -3.136 1 98.14 193 LEU A N 1
ATOM 1545 C CA . LEU A 1 193 ? -14.728 0.072 -3.242 1 98.14 193 LEU A CA 1
ATOM 1546 C C . LEU A 1 193 ? -14.556 -1.174 -4.104 1 98.14 193 LEU A C 1
ATOM 1548 O O . LEU A 1 193 ? -13.683 -1.217 -4.974 1 98.14 193 LEU A O 1
ATOM 1552 N N . VAL A 1 194 ? -15.372 -2.198 -3.857 1 98.23 194 VAL A N 1
ATOM 1553 C CA . VAL A 1 194 ? -15.32 -3.433 -4.632 1 98.23 194 VAL A CA 1
ATOM 1554 C C . VAL A 1 194 ? -15.586 -3.132 -6.105 1 98.23 194 VAL A C 1
ATOM 1556 O O . VAL A 1 194 ? -14.893 -3.647 -6.985 1 98.23 194 VAL A O 1
ATOM 1559 N N . ASP A 1 195 ? -16.516 -2.25 -6.394 1 97.27 195 ASP A N 1
ATOM 1560 C CA . ASP A 1 195 ? -16.877 -1.889 -7.762 1 97.27 195 ASP A CA 1
ATOM 1561 C C . ASP A 1 195 ? -15.714 -1.198 -8.472 1 97.27 195 ASP A C 1
ATOM 1563 O O . ASP A 1 195 ? -15.594 -1.276 -9.696 1 97.27 195 ASP A O 1
ATOM 1567 N N . ARG A 1 196 ? -14.865 -0.642 -7.692 1 96.57 196 ARG A N 1
ATOM 1568 C CA . ARG A 1 196 ? -13.771 0.129 -8.273 1 96.57 196 ARG A CA 1
ATOM 1569 C C . ARG A 1 196 ? -12.518 -0.727 -8.424 1 96.57 196 ARG A C 1
ATOM 1571 O O . ARG A 1 196 ? -11.699 -0.486 -9.313 1 96.57 196 ARG A O 1
ATOM 1578 N N . THR A 1 197 ? -12.412 -1.758 -7.622 1 97.75 197 THR A N 1
ATOM 1579 C CA . THR A 1 197 ? -11.083 -2.35 -7.52 1 97.75 197 THR A CA 1
ATOM 1580 C C . THR A 1 197 ? -11.122 -3.832 -7.881 1 97.75 197 THR A C 1
ATOM 1582 O O . THR A 1 197 ? -10.083 -4.437 -8.154 1 97.75 197 THR A O 1
ATOM 1585 N N . ASP A 1 198 ? -12.289 -4.412 -7.912 1 98.36 198 ASP A N 1
ATOM 1586 C CA . ASP A 1 198 ? -12.408 -5.848 -8.147 1 98.36 198 ASP A CA 1
ATOM 1587 C C . ASP A 1 198 ? -11.954 -6.213 -9.558 1 98.36 198 ASP A C 1
ATOM 1589 O O . ASP A 1 198 ? -12.296 -5.526 -10.523 1 98.36 198 ASP A O 1
ATOM 1593 N N . PRO A 1 199 ? -11.179 -7.293 -9.656 1 98.64 199 PRO A N 1
ATOM 1594 C CA . PRO A 1 199 ? -10.712 -7.715 -10.978 1 98.64 199 PRO A CA 1
ATOM 1595 C C . PRO A 1 199 ? -11.855 -7.926 -11.968 1 98.64 199 PRO A C 1
ATOM 1597 O O . PRO A 1 199 ? -11.716 -7.613 -13.153 1 98.64 199 PRO A O 1
ATOM 1600 N N . ALA A 1 200 ? -12.986 -8.347 -11.52 1 98.44 200 ALA A N 1
ATOM 1601 C CA . ALA A 1 200 ? -14.117 -8.651 -12.393 1 98.44 200 ALA A CA 1
ATOM 1602 C C . ALA A 1 200 ? -14.856 -7.378 -12.796 1 98.44 200 ALA A C 1
ATOM 1604 O O . ALA A 1 200 ? -15.785 -7.422 -13.605 1 98.44 200 ALA A O 1
ATOM 1605 N N . ARG A 1 201 ? -14.427 -6.256 -12.245 1 97.92 201 ARG A N 1
ATOM 1606 C CA . ARG A 1 201 ? -15.056 -4.983 -12.581 1 97.92 201 ARG A CA 1
ATOM 1607 C C . ARG A 1 201 ? -14.171 -4.164 -13.514 1 97.92 201 ARG A C 1
ATOM 1609 O O . ARG A 1 201 ? -14.536 -3.055 -13.91 1 97.92 201 ARG A O 1
ATOM 1616 N N . THR A 1 202 ? -13.006 -4.701 -13.85 1 98.08 202 THR A N 1
ATOM 1617 C CA . THR A 1 202 ? -12.13 -4.076 -14.835 1 98.08 202 THR A CA 1
ATOM 1618 C C . THR A 1 202 ? -12.641 -4.329 -16.251 1 98.08 202 THR A C 1
ATOM 1620 O O . THR A 1 202 ? -13.568 -5.117 -16.45 1 98.08 202 THR A O 1
ATOM 1623 N N . PRO A 1 203 ? -12.067 -3.645 -17.213 1 98.26 203 PRO A N 1
ATOM 1624 C CA . PRO A 1 203 ? -12.458 -3.963 -18.589 1 98.26 203 PRO A CA 1
ATOM 1625 C C . PRO A 1 203 ? -11.764 -5.213 -19.125 1 98.26 203 PRO A C 1
ATOM 1627 O O . PRO A 1 203 ? -11.133 -5.167 -20.184 1 98.26 203 PRO A O 1
ATOM 1630 N N . TYR A 1 204 ? -11.984 -6.291 -18.44 1 98.26 204 TYR A N 1
ATOM 1631 C CA . TYR A 1 204 ? -11.258 -7.529 -18.703 1 98.26 204 TYR A CA 1
ATOM 1632 C C . TYR A 1 204 ? -11.684 -8.139 -20.033 1 98.26 204 TYR A C 1
ATOM 1634 O O . TYR A 1 204 ? -11.003 -9.018 -20.566 1 98.26 204 TYR A O 1
ATOM 1642 N N . THR A 1 205 ? -12.796 -7.702 -20.688 1 98.15 205 THR A N 1
ATOM 1643 C CA . THR A 1 205 ? -13.272 -8.22 -21.966 1 98.15 205 THR A CA 1
ATOM 1644 C C . THR A 1 205 ? -12.807 -7.332 -23.116 1 98.15 205 THR A C 1
ATOM 1646 O O . THR A 1 205 ? -13.063 -7.634 -24.283 1 98.15 205 THR A O 1
ATOM 1649 N N . SER A 1 206 ? -12.177 -6.243 -22.725 1 98.19 206 SER A N 1
ATOM 1650 C CA . SER A 1 206 ? -11.77 -5.272 -23.735 1 98.19 206 SER A CA 1
ATOM 1651 C C . SER A 1 206 ? -10.637 -5.816 -24.599 1 98.19 206 SER A C 1
ATOM 1653 O O . SER A 1 206 ? -9.719 -6.465 -24.092 1 98.19 206 SER A O 1
ATOM 1655 N N . LYS A 1 207 ? -10.615 -5.454 -25.913 1 96.97 207 LYS A N 1
ATOM 1656 C CA . LYS A 1 207 ? -9.552 -5.822 -26.844 1 96.97 207 LYS A CA 1
ATOM 1657 C C . LYS A 1 207 ? -8.522 -4.704 -26.972 1 96.97 207 LYS A C 1
ATOM 1659 O O . LYS A 1 207 ? -7.658 -4.746 -27.85 1 96.97 207 LYS A O 1
ATOM 1664 N N . SER A 1 208 ? -8.716 -3.765 -26.063 1 96.7 208 SER A N 1
ATOM 1665 C CA . SER A 1 208 ? -7.752 -2.671 -26.011 1 96.7 208 SER A CA 1
ATOM 1666 C C . SER A 1 208 ? -6.599 -2.994 -25.066 1 96.7 208 SER A C 1
ATOM 1668 O O . SER A 1 208 ? -6.807 -3.178 -23.864 1 96.7 208 SER A O 1
ATOM 1670 N N . ALA A 1 209 ? -5.419 -2.898 -25.59 1 95.72 209 ALA A N 1
ATOM 1671 C CA . ALA A 1 209 ? -4.225 -3.18 -24.797 1 95.72 209 ALA A CA 1
ATOM 1672 C C . ALA A 1 209 ? -4.052 -2.152 -23.682 1 95.72 209 ALA A C 1
ATOM 1674 O O . ALA A 1 209 ? -3.495 -2.461 -22.626 1 95.72 209 ALA A O 1
ATOM 1675 N N . THR A 1 210 ? -4.621 -0.994 -23.855 1 95.95 210 THR A N 1
ATOM 1676 C CA . THR A 1 210 ? -4.427 0.078 -22.885 1 95.95 210 THR A CA 1
ATOM 1677 C C . THR A 1 210 ? -5.513 0.042 -21.814 1 95.95 210 THR A C 1
ATOM 1679 O O . THR A 1 210 ? -5.281 0.448 -20.674 1 95.95 210 THR A O 1
ATOM 1682 N N . ALA A 1 211 ? -6.597 -0.544 -22.136 1 97.43 211 ALA A N 1
ATOM 1683 C CA . ALA A 1 211 ? -7.724 -0.523 -21.207 1 97.43 211 ALA A CA 1
ATOM 1684 C C . ALA A 1 211 ? -7.796 -1.818 -20.402 1 97.43 211 ALA A C 1
ATOM 1686 O O . ALA A 1 211 ? -8.217 -1.813 -19.243 1 97.43 211 ALA A O 1
ATOM 1687 N N . ASN A 1 212 ? -7.404 -2.92 -21.011 1 98.37 212 ASN A N 1
ATOM 1688 C CA . ASN A 1 212 ? -7.511 -4.244 -20.407 1 98.37 212 ASN A CA 1
ATOM 1689 C C . ASN A 1 212 ? -6.28 -4.578 -19.568 1 98.37 212 ASN A C 1
ATOM 1691 O O . ASN A 1 212 ? -5.196 -4.799 -20.11 1 98.37 212 ASN A O 1
ATOM 1695 N N . PRO A 1 213 ? -6.444 -4.698 -18.302 1 98.4 213 PRO A N 1
ATOM 1696 C CA . PRO A 1 213 ? -5.263 -4.905 -17.46 1 98.4 213 PRO A CA 1
ATOM 1697 C C . PRO A 1 213 ? -4.682 -6.31 -17.594 1 98.4 213 PRO A C 1
ATOM 1699 O O . PRO A 1 213 ? -3.577 -6.574 -17.113 1 98.4 213 PRO A O 1
ATOM 1702 N N . PHE A 1 214 ? -5.371 -7.212 -18.241 1 98.47 214 PHE A N 1
ATOM 1703 C CA . PHE A 1 214 ? -4.91 -8.591 -18.354 1 98.47 214 PHE A CA 1
ATOM 1704 C C . PHE A 1 214 ? -4.244 -8.83 -19.704 1 98.47 214 PHE A C 1
ATOM 1706 O O . PHE A 1 214 ? -3.731 -9.921 -19.965 1 98.47 214 PHE A O 1
ATOM 1713 N N . TRP A 1 215 ? -4.219 -7.808 -20.561 1 97.89 215 TRP A N 1
ATOM 1714 C CA . TRP A 1 215 ? -3.604 -7.938 -21.877 1 97.89 215 TRP A CA 1
ATOM 1715 C C . TRP A 1 215 ? -2.136 -8.333 -21.755 1 97.89 215 TRP A C 1
ATOM 1717 O O . TRP A 1 215 ? -1.368 -7.68 -21.045 1 97.89 215 TRP A O 1
ATOM 1727 N N . GLY A 1 216 ? -1.745 -9.459 -22.37 1 96.98 216 GLY A N 1
ATOM 1728 C CA . GLY A 1 216 ? -0.362 -9.908 -22.384 1 96.98 216 GLY A CA 1
ATOM 1729 C C . GLY A 1 216 ? -0.005 -10.778 -21.194 1 96.98 216 GLY A C 1
ATOM 1730 O O . GLY A 1 216 ? 1.15 -11.179 -21.036 1 96.98 216 GLY A O 1
ATOM 1731 N N . LYS A 1 217 ? -0.972 -11.071 -20.381 1 98 217 LYS A N 1
ATOM 1732 C CA . LYS A 1 217 ? -0.675 -11.86 -19.19 1 98 217 LYS A CA 1
ATOM 1733 C C . LYS A 1 217 ? -0.911 -13.346 -19.441 1 98 217 LYS A C 1
ATOM 1735 O O . LYS A 1 217 ? -1.681 -13.716 -20.33 1 98 217 LYS A O 1
ATOM 1740 N N . HIS A 1 218 ? -0.213 -14.209 -18.703 1 97.89 218 HIS A N 1
ATOM 1741 C CA . HIS A 1 218 ? -0.351 -15.661 -18.685 1 97.89 218 HIS A CA 1
ATOM 1742 C C . HIS A 1 218 ? -0.903 -16.146 -17.349 1 97.89 218 HIS A C 1
ATOM 1744 O O . HIS A 1 218 ? -0.292 -15.921 -16.302 1 97.89 218 HIS A O 1
ATOM 1750 N N . ILE A 1 219 ? -2.026 -16.881 -17.395 1 98.64 219 ILE A N 1
ATOM 1751 C CA . ILE A 1 219 ? -2.714 -17.17 -16.142 1 98.64 219 ILE A CA 1
ATOM 1752 C C . ILE A 1 219 ? -3.021 -18.663 -16.055 1 98.64 219 ILE A C 1
ATOM 1754 O O . ILE A 1 219 ? -3.597 -19.24 -16.98 1 98.64 219 ILE A O 1
ATOM 1758 N N . PHE A 1 220 ? -2.597 -19.284 -14.976 1 98.57 220 PHE A N 1
ATOM 1759 C CA . PHE A 1 220 ? -2.974 -20.645 -14.615 1 98.57 220 PHE A CA 1
ATOM 1760 C C . PHE A 1 220 ? -3.959 -20.644 -13.452 1 98.57 220 PHE A C 1
ATOM 1762 O O . PHE A 1 220 ? -3.637 -20.171 -12.36 1 98.57 220 PHE A O 1
ATOM 1769 N N . GLN A 1 221 ? -5.134 -21.147 -13.659 1 98.47 221 GLN A N 1
ATOM 1770 C CA . GLN A 1 221 ? -6.184 -21.251 -12.652 1 98.47 221 GLN A CA 1
ATOM 1771 C C . GLN A 1 221 ? -6.469 -22.709 -12.303 1 98.47 221 GLN A C 1
ATOM 1773 O O . GLN A 1 221 ? -6.864 -23.494 -13.168 1 98.47 221 GLN A O 1
ATOM 1778 N N . ALA A 1 222 ? -6.261 -23.077 -11.028 1 98.54 222 ALA A N 1
ATOM 1779 C CA . ALA A 1 222 ? -6.554 -24.432 -10.566 1 98.54 222 ALA A CA 1
ATOM 1780 C C . ALA A 1 222 ? -7.649 -24.425 -9.504 1 98.54 222 ALA A C 1
ATOM 1782 O O . ALA A 1 222 ? -7.591 -23.648 -8.548 1 98.54 222 ALA A O 1
ATOM 1783 N N . ASN A 1 223 ? -8.646 -25.266 -9.649 1 98.06 223 ASN A N 1
ATOM 1784 C CA . ASN A 1 223 ? -9.76 -25.36 -8.711 1 98.06 223 ASN A CA 1
ATOM 1785 C C . ASN A 1 223 ? -10.113 -26.812 -8.404 1 98.06 223 ASN A C 1
ATOM 1787 O O . ASN A 1 223 ? -9.84 -27.706 -9.207 1 98.06 223 ASN A O 1
ATOM 1791 N N . GLY A 1 224 ? -10.607 -27.005 -7.178 1 98.02 224 GLY A N 1
ATOM 1792 C CA . GLY A 1 224 ? -11.281 -28.261 -6.893 1 98.02 224 GLY A CA 1
ATOM 1793 C C . GLY A 1 224 ? -12.697 -28.315 -7.433 1 98.02 224 GLY A C 1
ATOM 1794 O O . GLY A 1 224 ? -13.467 -27.367 -7.266 1 98.02 224 GLY A O 1
ATOM 1795 N N . GLY A 1 225 ? -12.988 -29.414 -8.052 1 97.27 225 GLY A N 1
ATOM 1796 C CA . GLY A 1 225 ? -14.315 -29.545 -8.632 1 97.27 225 GLY A CA 1
ATOM 1797 C C . GLY A 1 225 ? -15.415 -29.636 -7.592 1 97.27 225 GLY A C 1
ATOM 1798 O O . GLY A 1 225 ? -16.573 -29.323 -7.876 1 97.27 225 GLY A O 1
ATOM 1799 N N . ALA A 1 226 ? -15.106 -30.024 -6.367 1 98 226 ALA A N 1
ATOM 1800 C CA . ALA A 1 226 ? -16.071 -30.173 -5.281 1 98 226 ALA A CA 1
ATOM 1801 C C . ALA A 1 226 ? -15.825 -29.142 -4.184 1 98 226 ALA A C 1
ATOM 1803 O O . ALA A 1 226 ? -16.136 -29.384 -3.015 1 98 226 ALA A O 1
ATOM 1804 N N . ASP A 1 227 ? -15.208 -28.014 -4.536 1 97.96 227 ASP A N 1
ATOM 1805 C CA . ASP A 1 227 ? -14.902 -26.962 -3.571 1 97.96 227 ASP A CA 1
ATOM 1806 C C . ASP A 1 227 ? -16.169 -26.226 -3.14 1 97.96 227 ASP A C 1
ATOM 1808 O O . ASP A 1 227 ? -16.748 -25.467 -3.919 1 97.96 227 ASP A O 1
ATOM 1812 N N . PRO A 1 228 ? -16.599 -26.386 -1.898 1 95.48 228 PRO A N 1
ATOM 1813 C CA . PRO A 1 228 ? -17.816 -25.694 -1.467 1 95.48 228 PRO A CA 1
ATOM 1814 C C . PRO A 1 228 ? -17.558 -24.246 -1.057 1 95.48 228 PRO A C 1
ATOM 1816 O O . PRO A 1 228 ? -18.493 -23.444 -0.991 1 95.48 228 PRO A O 1
ATOM 1819 N N . LEU A 1 229 ? -16.35 -23.938 -0.747 1 95.42 229 LEU A N 1
ATOM 1820 C CA . LEU A 1 229 ? -16.011 -22.628 -0.203 1 95.42 229 LEU A CA 1
ATOM 1821 C C . LEU A 1 229 ? -15.8 -21.612 -1.321 1 95.42 229 LEU A C 1
ATOM 1823 O O . LEU A 1 229 ? -16.163 -20.442 -1.179 1 95.42 229 LEU A O 1
ATOM 1827 N N . VAL A 1 230 ? -15.128 -22.071 -2.36 1 97.12 230 VAL A N 1
ATOM 1828 C CA . VAL A 1 230 ? -14.904 -21.271 -3.56 1 97.12 230 VAL A CA 1
ATOM 1829 C C . VAL A 1 23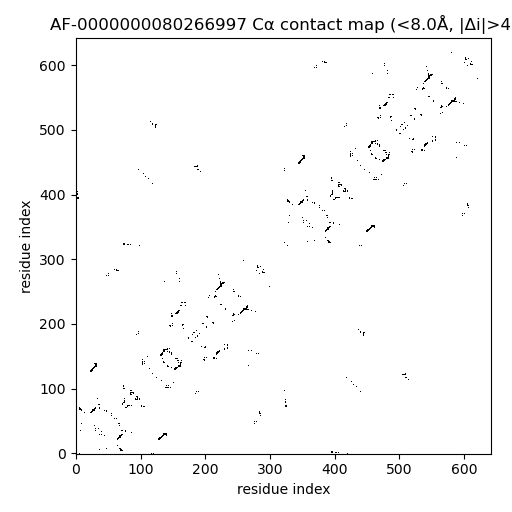0 ? -15.305 -22.072 -4.797 1 97.12 230 VAL A C 1
ATOM 1831 O O . VAL A 1 230 ? -14.444 -22.538 -5.548 1 97.12 230 VAL A O 1
ATOM 1834 N N . PRO A 1 231 ? -16.559 -22.111 -5.022 1 96.77 231 PRO A N 1
ATOM 1835 C CA . PRO A 1 231 ? -17.028 -22.927 -6.144 1 96.77 231 PRO A CA 1
ATOM 1836 C C . PRO A 1 231 ? -16.534 -22.412 -7.494 1 96.77 231 PRO A C 1
ATOM 1838 O O . PRO A 1 231 ? -16.621 -21.213 -7.771 1 96.77 231 PRO A O 1
ATOM 1841 N N . PHE A 1 232 ? -16.119 -23.326 -8.272 1 96.18 232 PHE A N 1
ATOM 1842 C CA . PHE A 1 232 ? -15.512 -22.957 -9.546 1 96.18 232 PHE A CA 1
ATOM 1843 C C . PHE A 1 232 ? -16.508 -22.207 -10.423 1 96.18 232 PHE A C 1
ATOM 1845 O O . PHE A 1 232 ? -16.124 -21.32 -11.188 1 96.18 232 PHE A O 1
ATOM 1852 N N . TYR A 1 233 ? -17.78 -22.519 -10.34 1 95.57 233 TYR A N 1
ATOM 1853 C CA . TYR A 1 233 ? -18.779 -21.923 -11.219 1 95.57 233 TYR A CA 1
ATOM 1854 C C . TYR A 1 233 ? -18.833 -20.411 -11.037 1 95.57 233 TYR A C 1
ATOM 1856 O O . TYR A 1 233 ? -19.248 -19.684 -11.943 1 95.57 233 TYR A O 1
ATOM 1864 N N . LEU A 1 234 ? -18.397 -19.894 -9.899 1 96.19 234 LEU A N 1
ATOM 1865 C CA . LEU A 1 234 ? -18.394 -18.455 -9.657 1 96.19 234 LEU A CA 1
ATOM 1866 C C . LEU A 1 234 ? -17.343 -17.761 -10.518 1 96.19 234 LEU A C 1
ATOM 1868 O O . LEU A 1 234 ? -17.392 -16.543 -10.703 1 96.19 234 LEU A O 1
ATOM 1872 N N . SER A 1 235 ? -16.351 -18.492 -10.987 1 96.5 235 SER A N 1
ATOM 1873 C CA . SER A 1 235 ? -15.268 -17.925 -11.783 1 96.5 235 SER A CA 1
ATOM 1874 C C . SER A 1 235 ? -15.54 -18.078 -13.276 1 96.5 235 SER A C 1
ATOM 1876 O O . SER A 1 235 ? -14.878 -17.445 -14.101 1 96.5 235 SER A O 1
ATOM 1878 N N . LYS A 1 236 ? -16.471 -18.916 -13.671 1 95.95 236 LYS A N 1
ATOM 1879 C CA . LYS A 1 236 ? -16.647 -19.364 -15.049 1 95.95 236 LYS A CA 1
ATOM 1880 C C . LYS A 1 236 ? -16.925 -18.186 -15.979 1 95.95 236 LYS A C 1
ATOM 1882 O O . LYS A 1 236 ? -16.33 -18.083 -17.053 1 95.95 236 LYS A O 1
ATOM 1887 N N . HIS A 1 237 ? -17.841 -17.325 -15.553 1 96.62 237 HIS A N 1
ATOM 1888 C CA . HIS A 1 237 ? -18.194 -16.203 -16.415 1 96.62 237 HIS A CA 1
ATOM 1889 C C . HIS A 1 237 ? -16.973 -15.344 -16.727 1 96.62 237 HIS A C 1
ATOM 1891 O O . HIS A 1 237 ? -16.729 -15.003 -17.887 1 96.62 237 HIS A O 1
ATOM 1897 N N . PHE A 1 238 ? -16.23 -14.969 -15.729 1 98.26 238 PHE A N 1
ATOM 1898 C CA . PHE A 1 238 ? -15.031 -14.159 -15.906 1 98.26 238 PHE A CA 1
ATOM 1899 C C . PHE A 1 238 ? -14.018 -14.877 -16.79 1 98.26 238 PHE A C 1
ATOM 1901 O O . PHE A 1 238 ? -13.52 -14.307 -17.762 1 98.26 238 PHE A O 1
ATOM 1908 N N . LEU A 1 239 ? -13.734 -16.156 -16.505 1 97.66 239 LEU A N 1
ATOM 1909 C CA . LEU A 1 239 ? -12.681 -16.914 -17.172 1 97.66 239 LEU A CA 1
ATOM 1910 C C . LEU A 1 239 ? -13.042 -17.178 -18.63 1 97.66 239 LEU A C 1
ATOM 1912 O O . LEU A 1 239 ? -12.161 -17.235 -19.492 1 97.66 239 LEU A O 1
ATOM 1916 N N . ASN A 1 240 ? -14.299 -17.274 -18.937 1 96.21 240 ASN A N 1
ATOM 1917 C CA . ASN A 1 240 ? -14.752 -17.506 -20.304 1 96.21 240 ASN A CA 1
ATOM 1918 C C . ASN A 1 240 ? -14.659 -16.238 -21.148 1 96.21 240 ASN A C 1
ATOM 1920 O O . ASN A 1 240 ? -14.697 -16.303 -22.378 1 96.21 240 ASN A O 1
ATOM 1924 N N . ASN A 1 241 ? -14.531 -15.079 -20.471 1 97.41 241 ASN A N 1
ATOM 1925 C CA . ASN A 1 241 ? -14.683 -13.843 -21.231 1 97.41 241 ASN A CA 1
ATOM 1926 C C . ASN A 1 241 ? -13.428 -12.979 -21.153 1 97.41 241 ASN A C 1
ATOM 1928 O O . ASN A 1 241 ? -13.296 -11.999 -21.889 1 97.41 241 ASN A O 1
ATOM 1932 N N . VAL A 1 242 ? -12.504 -13.345 -20.262 1 98 242 VAL A N 1
ATOM 1933 C CA . VAL A 1 242 ? -11.299 -12.535 -20.118 1 98 242 VAL A CA 1
ATOM 1934 C C . VAL A 1 242 ? -10.493 -12.571 -21.414 1 98 242 VAL A C 1
ATOM 1936 O O . VAL A 1 242 ? -10.346 -13.628 -22.032 1 98 242 VAL A O 1
ATOM 1939 N N . VAL A 1 243 ? -10.068 -11.398 -21.933 1 97.93 243 VAL A N 1
ATOM 1940 C CA . VAL A 1 243 ? -9.245 -11.255 -23.13 1 97.93 243 VAL A CA 1
ATOM 1941 C C . VAL A 1 243 ? -7.8 -10.964 -22.731 1 97.93 243 VAL A C 1
ATOM 1943 O O . VAL A 1 243 ? -7.523 -9.965 -22.064 1 97.93 243 VAL A O 1
ATOM 1946 N N . LEU A 1 244 ? -6.907 -11.832 -23.144 1 97.71 244 LEU A N 1
ATOM 1947 C CA . LEU A 1 244 ? -5.523 -11.718 -22.699 1 97.71 244 LEU A CA 1
ATOM 1948 C C . LEU A 1 244 ? -4.634 -11.182 -23.817 1 97.71 244 LEU A C 1
ATOM 1950 O O . LEU A 1 244 ? -3.43 -10.997 -23.624 1 97.71 244 LEU A O 1
ATOM 1954 N N . GLY A 1 245 ? -5.184 -10.979 -25.015 1 96.89 245 GLY A N 1
ATOM 1955 C CA . GLY A 1 245 ? -4.446 -10.483 -26.166 1 96.89 245 GLY A CA 1
ATOM 1956 C C . GLY A 1 245 ? -5.188 -10.67 -27.476 1 96.89 245 GLY A C 1
ATOM 1957 O O . GLY A 1 245 ? -6.402 -10.887 -27.483 1 96.89 245 GLY A O 1
ATOM 1958 N N . PRO A 1 246 ? -4.414 -10.519 -28.573 1 94.99 246 PRO A N 1
ATOM 1959 C CA . PRO A 1 246 ? -5.048 -10.761 -29.871 1 94.99 246 PRO A CA 1
ATOM 1960 C C . PRO A 1 246 ? -5.481 -12.214 -30.054 1 94.99 246 PRO A C 1
ATOM 1962 O O . PRO A 1 246 ? -5.056 -13.089 -29.296 1 94.99 246 PRO A O 1
ATOM 1965 N N . ASN A 1 247 ? -6.394 -12.419 -30.937 1 91.19 247 ASN A N 1
ATOM 1966 C CA . ASN A 1 247 ? -6.888 -13.767 -31.201 1 91.19 247 ASN A CA 1
ATOM 1967 C C . ASN A 1 247 ? -5.88 -14.586 -32.002 1 91.19 247 ASN A C 1
ATOM 1969 O O . ASN A 1 247 ? -6.082 -14.836 -33.191 1 91.19 247 ASN A O 1
ATOM 1973 N N . ASP A 1 248 ? -4.762 -15.014 -31.339 1 91.66 248 ASP A N 1
ATOM 1974 C CA . ASP A 1 248 ? -3.743 -15.868 -31.942 1 91.66 248 ASP A CA 1
ATOM 1975 C C . ASP A 1 248 ? -3.418 -17.057 -31.04 1 91.66 248 ASP A C 1
ATOM 1977 O O . ASP A 1 248 ? -4.02 -17.218 -29.977 1 91.66 248 ASP A O 1
ATOM 1981 N N . GLN A 1 249 ? -2.67 -17.902 -31.472 1 88.12 249 GLN A N 1
ATOM 1982 C CA . GLN A 1 249 ? -2.369 -19.154 -30.786 1 88.12 249 GLN A CA 1
ATOM 1983 C C . GLN A 1 249 ? -1.701 -18.897 -29.438 1 88.12 249 GLN A C 1
ATOM 1985 O O . GLN A 1 249 ? -2.042 -19.534 -28.439 1 88.12 249 GLN A O 1
ATOM 1990 N N . LEU A 1 250 ? -0.804 -18.003 -29.411 1 88.02 250 LEU A N 1
ATOM 1991 C CA . LEU A 1 250 ? -0.079 -17.702 -28.181 1 88.02 250 LEU A CA 1
ATOM 1992 C C . LEU A 1 250 ? -1.033 -17.228 -27.09 1 88.02 250 LEU A C 1
ATOM 1994 O O . LEU A 1 250 ? -0.912 -17.638 -25.933 1 88.02 250 LEU A O 1
ATOM 1998 N N . THR A 1 251 ? -1.92 -16.342 -27.487 1 90.4 251 THR A N 1
ATOM 1999 C CA . THR A 1 251 ? -2.896 -15.82 -26.537 1 90.4 251 THR A CA 1
ATOM 2000 C C . THR A 1 251 ? -3.813 -16.933 -26.038 1 90.4 251 THR A C 1
ATOM 2002 O O . THR A 1 251 ? -4.158 -16.976 -24.855 1 90.4 251 THR A O 1
ATOM 2005 N N . ARG A 1 252 ? -4.126 -17.881 -26.858 1 90.26 252 ARG A N 1
ATOM 2006 C CA . ARG A 1 252 ? -4.984 -18.996 -26.471 1 90.26 252 ARG A CA 1
ATOM 2007 C C . ARG A 1 252 ? -4.298 -19.881 -25.435 1 90.26 252 ARG A C 1
ATOM 2009 O O . ARG A 1 252 ? -4.959 -20.459 -24.57 1 90.26 252 ARG A O 1
ATOM 2016 N N . GLU A 1 253 ? -3.071 -19.916 -25.523 1 93.08 253 GLU A N 1
ATOM 2017 C CA . GLU A 1 253 ? -2.295 -20.744 -24.604 1 93.08 253 GLU A CA 1
ATOM 2018 C C . GLU A 1 253 ? -1.956 -19.981 -23.326 1 93.08 253 GLU A C 1
ATOM 2020 O O . GLU A 1 253 ? -1.345 -20.535 -22.41 1 93.08 253 GLU A O 1
ATOM 2025 N N . SER A 1 254 ? -2.387 -18.715 -23.271 1 95.61 254 SER A N 1
ATOM 2026 C CA . SER A 1 254 ? -2.007 -17.857 -22.154 1 95.61 254 SER A CA 1
ATOM 2027 C C . SER A 1 254 ? -2.978 -18.005 -20.988 1 95.61 254 SER A C 1
ATOM 2029 O O . SER A 1 254 ? -2.822 -17.349 -19.955 1 95.61 254 SER A O 1
ATOM 2031 N N . LEU A 1 255 ? -4.006 -18.808 -21.129 1 97.24 255 LEU A N 1
ATOM 2032 C CA . LEU A 1 255 ? -4.928 -19.137 -20.047 1 97.24 255 LEU A CA 1
ATOM 2033 C C . LEU A 1 255 ? -5.102 -20.647 -19.923 1 97.24 255 LEU A C 1
ATOM 2035 O O . LEU A 1 255 ? -5.461 -21.317 -20.894 1 97.24 255 LEU A O 1
ATOM 2039 N N . GLU A 1 256 ? -4.802 -21.146 -18.833 1 97.26 256 GLU A N 1
ATOM 2040 C CA . GLU A 1 256 ? -5.035 -22.555 -18.527 1 97.26 256 GLU A CA 1
ATOM 2041 C C . GLU A 1 256 ? -5.931 -22.713 -17.302 1 97.26 256 GLU A C 1
ATOM 2043 O O . GLU A 1 256 ? -5.648 -22.149 -16.243 1 97.26 256 GLU A O 1
ATOM 2048 N N . ILE A 1 257 ? -7.003 -23.372 -17.483 1 97.84 257 ILE A N 1
ATOM 2049 C CA . ILE A 1 257 ? -7.95 -23.659 -16.411 1 97.84 257 ILE A CA 1
ATOM 2050 C C . ILE A 1 257 ? -7.931 -25.152 -16.092 1 97.84 257 ILE A C 1
ATOM 2052 O O . ILE A 1 257 ? -8.149 -25.985 -16.976 1 97.84 257 ILE A O 1
ATOM 2056 N N . PHE A 1 258 ? -7.585 -25.468 -14.865 1 97.79 258 PHE A N 1
ATOM 2057 C CA . PHE A 1 258 ? -7.557 -26.85 -14.403 1 97.79 258 PHE A CA 1
ATOM 2058 C C . PHE A 1 258 ? -8.537 -27.057 -13.254 1 97.79 258 PHE A C 1
ATOM 2060 O O . PHE A 1 258 ? -8.41 -26.428 -12.202 1 97.79 258 PHE A O 1
ATOM 2067 N N . VAL A 1 259 ? -9.534 -27.869 -13.444 1 97.99 259 VAL A N 1
ATOM 2068 C CA . VAL A 1 259 ? -10.475 -28.245 -12.393 1 97.99 259 VAL A CA 1
ATOM 2069 C C . VAL A 1 259 ? -10.318 -29.728 -12.066 1 97.99 259 VAL A C 1
ATOM 2071 O O . VAL A 1 259 ? -10.57 -30.587 -12.913 1 97.99 259 VAL A O 1
ATOM 2074 N N . GLU A 1 260 ? -9.89 -30.036 -10.918 1 97.64 260 GLU A N 1
ATOM 2075 C CA . GLU A 1 260 ? -9.702 -31.426 -10.514 1 97.64 260 GLU A CA 1
ATOM 2076 C C . GLU A 1 260 ? -10.98 -32.005 -9.915 1 97.64 260 GLU A C 1
ATOM 2078 O O . GLU A 1 260 ? -11.449 -31.541 -8.873 1 97.64 260 GLU A O 1
ATOM 2083 N N . PRO A 1 261 ? -11.523 -33.023 -10.51 1 96.85 261 PRO A N 1
ATOM 2084 C CA . PRO A 1 261 ? -12.792 -33.576 -10.033 1 96.85 261 PRO A CA 1
ATOM 2085 C C . PRO A 1 261 ? -12.695 -34.14 -8.617 1 96.85 261 PRO A C 1
ATOM 2087 O O . PRO A 1 261 ? -11.667 -34.712 -8.246 1 96.85 261 PRO A O 1
ATOM 2090 N N . ASN A 1 262 ? -13.734 -34.014 -7.772 1 96.64 262 ASN A N 1
ATOM 2091 C CA . ASN A 1 262 ? -13.962 -34.602 -6.457 1 96.64 262 ASN A CA 1
ATOM 2092 C C . ASN A 1 262 ? -12.967 -34.076 -5.427 1 96.64 262 ASN A C 1
ATOM 2094 O O . ASN A 1 262 ? -12.762 -34.696 -4.382 1 96.64 262 ASN A O 1
ATOM 2098 N N . ILE A 1 263 ? -12.282 -33.03 -5.783 1 97.96 263 ILE A N 1
ATOM 2099 C CA . ILE A 1 263 ? -11.351 -32.407 -4.849 1 97.96 263 ILE A CA 1
ATOM 2100 C C . ILE A 1 263 ? -12.029 -31.227 -4.155 1 97.96 263 ILE A C 1
ATOM 2102 O O . ILE A 1 263 ? -12.62 -30.368 -4.813 1 97.96 263 ILE A O 1
ATOM 2106 N N . PRO A 1 264 ? -12.084 -31.256 -2.849 1 98.07 264 PRO A N 1
ATOM 2107 C CA . PRO A 1 264 ? -12.651 -30.124 -2.111 1 98.07 264 PRO A CA 1
ATOM 2108 C C . PRO A 1 264 ? -11.735 -28.902 -2.11 1 98.07 264 PRO A C 1
ATOM 2110 O O . PRO A 1 264 ? -10.979 -28.692 -3.062 1 98.07 264 PRO A O 1
ATOM 2113 N N . HIS A 1 265 ? -11.825 -28.04 -1.158 1 97.82 265 HIS A N 1
ATOM 2114 C CA . HIS A 1 265 ? -11.027 -26.823 -1.059 1 97.82 265 HIS A CA 1
ATOM 2115 C C . HIS A 1 265 ? -9.591 -27.138 -0.652 1 97.82 265 HIS A C 1
ATOM 2117 O O . HIS A 1 265 ? -9.209 -26.93 0.502 1 97.82 265 HIS A O 1
ATOM 2123 N N . GLN A 1 266 ? -8.82 -27.634 -1.665 1 97.34 266 GLN A N 1
ATOM 2124 C CA . GLN A 1 266 ? -7.47 -28.111 -1.383 1 97.34 266 GLN A CA 1
ATOM 2125 C C . GLN A 1 266 ? -6.559 -27.932 -2.593 1 97.34 266 GLN A C 1
ATOM 2127 O O . GLN A 1 266 ? -7.02 -27.98 -3.736 1 97.34 266 GLN A O 1
ATOM 2132 N N . VAL A 1 267 ? -5.298 -27.74 -2.303 1 98.27 267 VAL A N 1
ATOM 2133 C CA . VAL A 1 267 ? -4.27 -27.728 -3.338 1 98.27 267 VAL A CA 1
ATOM 2134 C C . VAL A 1 267 ? -3.593 -29.094 -3.411 1 98.27 267 VAL A C 1
ATOM 2136 O O . VAL A 1 267 ? -3.036 -29.572 -2.419 1 98.27 267 VAL A O 1
ATOM 2139 N N . THR A 1 268 ? -3.616 -29.721 -4.54 1 98.23 268 THR A N 1
ATOM 2140 C CA . THR A 1 268 ? -3.062 -31.061 -4.697 1 98.23 268 THR A CA 1
ATOM 2141 C C . THR A 1 268 ? -1.659 -31 -5.294 1 98.23 268 THR A C 1
ATOM 2143 O O . THR A 1 268 ? -1.248 -29.965 -5.824 1 98.23 268 THR A O 1
ATOM 2146 N N . ARG A 1 269 ? -0.945 -32.098 -5.183 1 97.2 269 ARG A N 1
ATOM 2147 C CA . ARG A 1 269 ? 0.374 -32.206 -5.798 1 97.2 269 ARG A CA 1
ATOM 2148 C C . ARG A 1 269 ? 0.29 -32.015 -7.309 1 97.2 269 ARG A C 1
ATOM 2150 O O . ARG A 1 269 ? 1.205 -31.461 -7.922 1 97.2 269 ARG A O 1
ATOM 2157 N N . ARG A 1 270 ? -0.804 -32.478 -7.839 1 97.67 270 ARG A N 1
ATOM 2158 C CA . ARG A 1 270 ? -1.003 -32.324 -9.277 1 97.67 270 ARG A CA 1
ATOM 2159 C C . ARG A 1 270 ? -1.124 -30.852 -9.658 1 97.67 270 ARG A C 1
ATOM 2161 O O . ARG A 1 270 ? -0.524 -30.407 -10.638 1 97.67 270 ARG A O 1
ATOM 2168 N N . MET A 1 271 ? -1.849 -30.126 -8.892 1 98.43 271 MET A N 1
ATOM 2169 C CA . MET A 1 271 ? -1.982 -28.692 -9.135 1 98.43 271 MET A CA 1
ATOM 2170 C C . MET A 1 271 ? -0.623 -28.003 -9.082 1 98.43 271 MET A C 1
ATOM 2172 O O . MET A 1 271 ? -0.314 -27.162 -9.929 1 98.43 271 MET A O 1
ATOM 2176 N N . ILE A 1 272 ? 0.233 -28.367 -8.131 1 98.61 272 ILE A N 1
ATOM 2177 C CA . ILE A 1 272 ? 1.547 -27.757 -7.955 1 98.61 272 ILE A CA 1
ATOM 2178 C C . ILE A 1 272 ? 2.44 -28.101 -9.144 1 98.61 272 ILE A C 1
ATOM 2180 O O . ILE A 1 272 ? 3.16 -27.242 -9.657 1 98.61 272 ILE A O 1
ATOM 2184 N N . ARG A 1 273 ? 2.373 -29.316 -9.608 1 97.64 273 ARG A N 1
ATOM 2185 C CA . ARG A 1 273 ? 3.166 -29.742 -10.757 1 97.64 273 ARG A CA 1
ATOM 2186 C C . ARG A 1 273 ? 2.792 -28.949 -12.005 1 97.64 273 ARG A C 1
ATOM 2188 O O . ARG A 1 273 ? 3.668 -28.474 -12.731 1 97.64 273 ARG A O 1
ATOM 2195 N N . LEU A 1 274 ? 1.496 -28.814 -12.222 1 98.01 274 LEU A N 1
ATOM 2196 C CA . LEU A 1 274 ? 1.031 -28.065 -13.384 1 98.01 274 LEU A CA 1
ATOM 2197 C C . LEU A 1 274 ? 1.43 -26.597 -13.279 1 98.01 274 LEU A C 1
ATOM 2199 O O . LEU A 1 274 ? 1.8 -25.977 -14.279 1 98.01 274 LEU A O 1
ATOM 2203 N N . ALA A 1 275 ? 1.352 -26.075 -12.091 1 98.65 275 ALA A N 1
ATOM 2204 C CA . ALA A 1 275 ? 1.791 -24.701 -11.861 1 98.65 275 ALA A CA 1
ATOM 2205 C C . ALA A 1 275 ? 3.277 -24.54 -12.17 1 98.65 275 ALA A C 1
ATOM 2207 O O . ALA A 1 275 ? 3.689 -23.543 -12.767 1 98.65 275 ALA A O 1
ATOM 2208 N N . ALA A 1 276 ? 4.074 -25.498 -11.763 1 97.85 276 ALA A N 1
ATOM 2209 C CA . ALA A 1 276 ? 5.51 -25.466 -12.032 1 97.85 276 ALA A CA 1
ATOM 2210 C C . ALA A 1 276 ? 5.787 -25.474 -13.532 1 97.85 276 ALA A C 1
ATOM 2212 O O . ALA A 1 276 ? 6.642 -24.729 -14.016 1 97.85 276 ALA A O 1
ATOM 2213 N N . MET A 1 277 ? 5.084 -26.284 -14.257 1 96.01 277 MET A N 1
ATOM 2214 C CA . MET A 1 277 ? 5.229 -26.329 -15.709 1 96.01 277 MET A CA 1
ATOM 2215 C C . MET A 1 277 ? 4.858 -24.989 -16.335 1 96.01 277 MET A C 1
ATOM 2217 O O . MET A 1 277 ? 5.512 -24.537 -17.277 1 96.01 277 MET A O 1
ATOM 2221 N N . TRP A 1 278 ? 3.835 -24.403 -15.779 1 96.94 278 TRP A N 1
ATOM 2222 C CA . TRP A 1 278 ? 3.386 -23.104 -16.268 1 96.94 278 TRP A CA 1
ATOM 2223 C C . TRP A 1 278 ? 4.468 -22.046 -16.075 1 96.94 278 TRP A C 1
ATOM 2225 O O . TRP A 1 278 ? 4.805 -21.316 -17.01 1 96.94 278 TRP A O 1
ATOM 2235 N N . ILE A 1 279 ? 5.026 -21.993 -14.892 1 97.21 279 ILE A N 1
ATOM 2236 C CA . ILE A 1 279 ? 6.068 -21.028 -14.559 1 97.21 279 ILE A CA 1
ATOM 2237 C C . ILE A 1 279 ? 7.3 -21.278 -15.426 1 97.21 279 ILE A C 1
ATOM 2239 O O . ILE A 1 279 ? 7.907 -20.335 -15.939 1 97.21 279 ILE A O 1
ATOM 2243 N N . TYR A 1 280 ? 7.647 -22.512 -15.591 1 95.5 280 TYR A N 1
ATOM 2244 C CA . TYR A 1 280 ? 8.804 -22.854 -16.411 1 95.5 280 TYR A CA 1
ATOM 2245 C C . TYR A 1 280 ? 8.617 -22.372 -17.845 1 95.5 280 TYR A C 1
ATOM 2247 O O . TYR A 1 280 ? 9.496 -21.712 -18.404 1 95.5 280 TYR A O 1
ATOM 2255 N N . ARG A 1 281 ? 7.491 -22.606 -18.395 1 92.67 281 ARG A N 1
ATOM 2256 C CA . ARG A 1 281 ? 7.217 -22.298 -19.795 1 92.67 281 ARG A CA 1
ATOM 2257 C C . ARG A 1 281 ? 7.269 -20.794 -20.045 1 92.67 281 ARG A C 1
ATOM 2259 O O . ARG A 1 281 ? 7.895 -20.34 -21.005 1 92.67 281 ARG A O 1
ATOM 2266 N N . TRP A 1 282 ? 6.667 -20.066 -19.164 1 94.81 282 TRP A N 1
ATOM 2267 C CA . TRP A 1 282 ? 6.406 -18.671 -19.504 1 94.81 282 TRP A CA 1
ATOM 2268 C C . TRP A 1 282 ? 7.484 -17.759 -18.928 1 94.81 282 TRP A C 1
ATOM 2270 O O . TRP A 1 282 ? 7.673 -16.635 -19.399 1 94.81 282 TRP A O 1
ATOM 2280 N N . GLU A 1 283 ? 8.22 -18.272 -17.881 1 95.27 283 GLU A N 1
ATOM 2281 C CA . GLU A 1 283 ? 9.041 -17.286 -17.185 1 95.27 283 GLU A CA 1
ATOM 2282 C C . GLU A 1 283 ? 10.477 -17.777 -17.028 1 95.27 283 GLU A C 1
ATOM 2284 O O . GLU A 1 283 ? 11.383 -16.985 -16.759 1 95.27 283 GLU A O 1
ATOM 2289 N N . ILE A 1 284 ? 10.634 -19.051 -17.12 1 94.48 284 ILE A N 1
ATOM 2290 C CA . ILE A 1 284 ? 11.971 -19.585 -16.886 1 94.48 284 ILE A CA 1
ATOM 2291 C C . ILE A 1 284 ? 12.654 -19.871 -18.221 1 94.48 284 ILE A C 1
ATOM 2293 O O . ILE A 1 284 ? 13.79 -19.448 -18.448 1 94.48 284 ILE A O 1
ATOM 2297 N N . ALA A 1 285 ? 11.832 -20.471 -19.092 1 87.7 285 ALA A N 1
ATOM 2298 C CA . ALA A 1 285 ? 12.384 -20.822 -20.398 1 87.7 285 ALA A CA 1
ATOM 2299 C C . ALA A 1 285 ? 12.467 -19.599 -21.306 1 87.7 285 ALA A C 1
ATOM 2301 O O . ALA A 1 285 ? 11.584 -18.738 -21.281 1 87.7 285 ALA A O 1
ATOM 2302 N N . LYS A 1 286 ? 13.475 -19.126 -21.882 1 69.25 286 LYS A N 1
ATOM 2303 C CA . LYS A 1 286 ? 13.596 -17.95 -22.74 1 69.25 286 LYS A CA 1
ATOM 2304 C C . LYS A 1 286 ? 13.001 -18.212 -24.12 1 69.25 286 LYS A C 1
ATOM 2306 O O . LYS A 1 286 ? 12.703 -17.274 -24.862 1 69.25 286 LYS A O 1
ATOM 2311 N N . SER A 1 287 ? 12.737 -19.394 -24.528 1 60.21 287 SER A N 1
ATOM 2312 C CA . SER A 1 287 ? 12.091 -19.636 -25.814 1 60.21 287 SER A CA 1
ATOM 2313 C C . SER A 1 287 ? 10.681 -20.188 -25.63 1 60.21 287 SER A C 1
ATOM 2315 O O . SER A 1 287 ? 10.475 -21.137 -24.871 1 60.21 287 SER A O 1
ATOM 2317 N N . PRO A 1 288 ? 9.604 -19.418 -26.042 1 53.01 288 PRO A N 1
ATOM 2318 C CA . PRO A 1 288 ? 8.212 -19.847 -25.879 1 53.01 288 PRO A CA 1
ATOM 2319 C C . PRO A 1 288 ? 7.946 -21.225 -26.48 1 53.01 288 PRO A C 1
ATOM 2321 O O . PRO A 1 288 ? 6.874 -21.798 -26.268 1 53.01 288 PRO A O 1
ATOM 2324 N N . ASP A 1 289 ? 8.858 -21.699 -27.305 1 52.13 289 ASP A N 1
ATOM 2325 C CA . ASP A 1 289 ? 8.539 -22.9 -28.071 1 52.13 289 ASP A CA 1
ATOM 2326 C C . ASP A 1 289 ? 8.544 -24.138 -27.178 1 52.13 289 ASP A C 1
ATOM 2328 O O . ASP A 1 289 ? 8.526 -25.267 -27.673 1 52.13 289 ASP A O 1
ATOM 2332 N N . VAL A 1 290 ? 8.564 -23.838 -25.918 1 48.98 290 VAL A N 1
ATOM 2333 C CA . VAL A 1 290 ? 8.516 -25.032 -25.08 1 48.98 290 VAL A CA 1
ATOM 2334 C C . VAL A 1 290 ? 7.068 -25.484 -24.906 1 48.98 290 VAL A C 1
ATOM 2336 O O . VAL A 1 290 ? 6.239 -24.74 -24.376 1 48.98 290 VAL A O 1
ATOM 2339 N N . PRO A 1 291 ? 6.66 -26.599 -25.621 1 49 291 PRO A N 1
ATOM 2340 C CA . PRO A 1 291 ? 5.276 -27.061 -25.489 1 49 291 PRO A CA 1
ATOM 2341 C C . PRO A 1 291 ? 4.907 -27.414 -24.05 1 49 291 PRO A C 1
ATOM 2343 O O . PRO A 1 291 ? 5.773 -27.81 -23.266 1 49 291 PRO A O 1
ATOM 2346 N N . LEU A 1 292 ? 3.784 -26.869 -23.531 1 50.3 292 LEU A N 1
ATOM 2347 C CA . LEU A 1 292 ? 3.279 -27.406 -22.272 1 50.3 292 LEU A CA 1
ATOM 2348 C C . LEU A 1 292 ? 3.12 -28.921 -22.352 1 50.3 292 LEU A C 1
ATOM 2350 O O . LEU A 1 292 ? 2.774 -29.459 -23.406 1 50.3 292 LEU A O 1
ATOM 2354 N N . PRO A 1 293 ? 3.694 -29.688 -21.479 1 42.98 293 PRO A N 1
ATOM 2355 C CA . PRO A 1 293 ? 3.344 -31.109 -21.537 1 42.98 293 PRO A CA 1
ATOM 2356 C C . PRO A 1 293 ? 1.838 -31.342 -21.633 1 42.98 293 PRO A C 1
ATOM 2358 O O . PRO A 1 293 ? 1.051 -30.533 -21.134 1 42.98 293 PRO A O 1
ATOM 2361 N N . HIS A 1 294 ? 1.405 -32.085 -22.64 1 40.13 294 HIS A N 1
ATOM 2362 C CA . HIS A 1 294 ? 0.008 -32.474 -22.803 1 40.13 294 HIS A CA 1
ATOM 2363 C C . HIS A 1 294 ? -0.614 -32.865 -21.467 1 40.13 294 HIS A C 1
ATOM 2365 O O . HIS A 1 294 ? -0.135 -33.786 -20.8 1 40.13 294 HIS A O 1
ATOM 2371 N N . ILE A 1 295 ? -1.058 -31.89 -20.783 1 40.38 295 ILE A N 1
ATOM 2372 C CA . ILE A 1 295 ? -1.889 -32.246 -19.638 1 40.38 295 ILE A CA 1
ATOM 2373 C C . ILE A 1 295 ? -3.115 -33.024 -20.112 1 40.38 295 ILE A C 1
ATOM 2375 O O . ILE A 1 295 ? -3.92 -32.51 -20.893 1 40.38 295 ILE A O 1
ATOM 2379 N N . SER A 1 296 ? -3.06 -34.325 -20.281 1 33.62 296 SER A N 1
ATOM 2380 C CA . SER A 1 296 ? -4.285 -35.074 -20.543 1 33.62 296 SER A CA 1
ATOM 2381 C C . SER A 1 296 ? -5.434 -34.578 -19.672 1 33.62 296 SER A C 1
ATOM 2383 O O . SER A 1 296 ? -5.401 -34.726 -18.448 1 33.62 296 SER A O 1
ATOM 2385 N N . LEU A 1 297 ? -5.877 -33.348 -19.987 1 37.07 297 LEU A N 1
ATOM 2386 C CA . LEU A 1 297 ? -7.136 -32.901 -19.402 1 37.07 297 LEU A CA 1
ATOM 2387 C C . LEU A 1 297 ? -8.21 -33.974 -19.538 1 37.07 297 LEU A C 1
ATOM 2389 O O . LEU A 1 297 ? -8.729 -34.203 -20.632 1 37.07 297 LEU A O 1
ATOM 2393 N N . ASN A 1 298 ? -8.124 -35.123 -19.085 1 34.84 298 ASN A N 1
ATOM 2394 C CA . ASN A 1 298 ? -9.339 -35.93 -19.11 1 34.84 298 ASN A CA 1
ATOM 2395 C C . ASN A 1 298 ? -10.555 -35.125 -18.66 1 34.84 298 ASN A C 1
ATOM 2397 O O . ASN A 1 298 ? -11.497 -35.68 -18.091 1 34.84 298 ASN A O 1
ATOM 2401 N N . ALA A 1 299 ? -10.404 -33.82 -18.329 1 36.59 299 ALA A N 1
ATOM 2402 C CA . ALA A 1 299 ? -11.707 -33.203 -18.093 1 36.59 299 ALA A CA 1
ATOM 2403 C C . ALA A 1 299 ? -12.463 -33 -19.403 1 36.59 299 ALA A C 1
ATOM 2405 O O . ALA A 1 299 ? -11.865 -32.658 -20.426 1 36.59 299 ALA A O 1
ATOM 2406 N N . PRO A 1 300 ? -13.804 -33.392 -19.595 1 32.68 300 PRO A N 1
ATOM 2407 C CA . PRO A 1 300 ? -14.615 -33.109 -20.782 1 32.68 300 PRO A CA 1
ATOM 2408 C C . PRO A 1 300 ? -14.49 -31.661 -21.251 1 32.68 300 PRO A C 1
ATOM 2410 O O . PRO A 1 300 ? -14.569 -30.737 -20.438 1 32.68 300 PRO A O 1
ATOM 2413 N N . THR A 1 301 ? -13.583 -31.289 -22.114 1 34.26 301 THR A N 1
ATOM 2414 C CA . THR A 1 301 ? -13.466 -30.001 -22.789 1 34.26 301 THR A CA 1
ATOM 2415 C C . THR A 1 301 ? -14.844 -29.443 -23.132 1 34.26 301 THR A C 1
ATOM 2417 O O . THR A 1 301 ? -15.63 -30.095 -23.821 1 34.26 301 THR A O 1
ATOM 2420 N N . MET A 1 302 ? -15.551 -28.738 -22.292 1 32.8 302 MET A N 1
ATOM 2421 C CA . MET A 1 302 ? -16.791 -28.121 -22.756 1 32.8 302 MET A CA 1
ATOM 2422 C C . MET A 1 302 ? -16.559 -27.331 -24.039 1 32.8 302 MET A C 1
ATOM 2424 O O . MET A 1 302 ? -15.82 -26.345 -24.041 1 32.8 302 MET A O 1
ATOM 2428 N N . SER A 1 303 ? -16.461 -27.967 -25.183 1 30.4 303 SER A N 1
ATOM 2429 C CA . SER A 1 303 ? -16.393 -27.422 -26.535 1 30.4 303 SER A CA 1
ATOM 2430 C C . SER A 1 303 ? -17.325 -26.226 -26.697 1 30.4 303 SER A C 1
ATOM 2432 O O . SER A 1 303 ? -18.469 -26.257 -26.239 1 30.4 303 SER A O 1
ATOM 2434 N N . ARG A 1 304 ? -16.765 -25.028 -26.791 1 34.06 304 ARG A N 1
ATOM 2435 C CA . ARG A 1 304 ? -17.627 -23.944 -27.252 1 34.06 304 ARG A CA 1
ATOM 2436 C C . ARG A 1 304 ? -18.551 -24.417 -28.369 1 34.06 304 ARG A C 1
ATOM 2438 O O . ARG A 1 304 ? -18.092 -24.988 -29.361 1 34.06 304 ARG A O 1
ATOM 2445 N N . PRO A 1 305 ? -19.919 -24.647 -28.149 1 31.36 305 PRO A N 1
ATOM 2446 C CA . PRO A 1 305 ? -20.783 -24.997 -29.279 1 31.36 305 PRO A CA 1
ATOM 2447 C C . PRO A 1 305 ? -20.621 -24.045 -30.462 1 31.36 305 PRO A C 1
ATOM 2449 O O . PRO A 1 305 ? -20.526 -22.829 -30.273 1 31.36 305 PRO A O 1
ATOM 2452 N N . ARG A 1 306 ? -19.932 -24.419 -31.451 1 27.09 306 ARG A N 1
ATOM 2453 C CA . ARG A 1 306 ? -19.948 -23.689 -32.715 1 27.09 306 ARG A CA 1
ATOM 2454 C C . ARG A 1 306 ? -21.35 -23.183 -33.038 1 27.09 306 ARG A C 1
ATOM 2456 O O . ARG A 1 306 ? -22.319 -23.942 -32.975 1 27.09 306 ARG A O 1
ATOM 2463 N N . ARG A 1 307 ? -21.535 -21.882 -32.914 1 33.77 307 ARG A N 1
ATOM 2464 C CA . ARG A 1 307 ? -22.72 -21.206 -33.432 1 33.77 307 ARG A CA 1
ATOM 2465 C C . ARG A 1 307 ? -23.112 -21.758 -34.798 1 33.77 307 ARG A C 1
ATOM 2467 O O . ARG A 1 307 ? -22.326 -21.699 -35.746 1 33.77 307 ARG A O 1
ATOM 2474 N N . GLN A 1 308 ? -23.785 -22.923 -34.778 1 24.13 308 GLN A N 1
ATOM 2475 C CA . GLN A 1 308 ? -24.426 -23.378 -36.007 1 24.13 308 GLN A CA 1
ATOM 2476 C C . GLN A 1 308 ? -25.071 -22.214 -36.755 1 24.13 308 GLN A C 1
ATOM 2478 O O . GLN A 1 308 ? -25.9 -21.494 -36.196 1 24.13 308 GLN A O 1
ATOM 2483 N N . ALA A 1 309 ? -24.363 -21.611 -37.707 1 27.3 309 ALA A N 1
ATOM 2484 C CA . ALA A 1 309 ? -24.983 -20.721 -38.686 1 27.3 309 ALA A CA 1
ATOM 2485 C C . ALA A 1 309 ? -26.355 -21.239 -39.107 1 27.3 309 ALA A C 1
ATOM 2487 O O . ALA A 1 309 ? -26.465 -22.319 -39.693 1 27.3 309 ALA A O 1
ATOM 2488 N N . ARG A 1 310 ? -27.334 -20.949 -38.267 1 27.18 310 ARG A N 1
ATOM 2489 C CA . ARG A 1 310 ? -28.708 -21.222 -38.676 1 27.18 310 ARG A CA 1
ATOM 2490 C C . ARG A 1 310 ? -28.943 -20.798 -40.122 1 27.18 310 ARG A C 1
ATOM 2492 O O . ARG A 1 310 ? -28.808 -19.62 -40.459 1 27.18 310 ARG A O 1
ATOM 2499 N N . ALA A 1 311 ? -28.704 -21.674 -41.045 1 27.18 311 ALA A N 1
ATOM 2500 C CA . ALA A 1 311 ? -29.226 -21.561 -42.405 1 27.18 311 ALA A CA 1
ATOM 2501 C C . ALA A 1 311 ? -30.629 -20.962 -42.405 1 27.18 311 ALA A C 1
ATOM 2503 O O . ALA A 1 311 ? -31.516 -21.442 -41.695 1 27.18 311 ALA A O 1
ATOM 2504 N N . MET A 1 312 ? -30.689 -19.65 -42.569 1 24.69 312 MET A N 1
ATOM 2505 C CA . MET A 1 312 ? -31.928 -18.927 -42.841 1 24.69 312 MET A CA 1
ATOM 2506 C C . MET A 1 312 ? -32.84 -19.736 -43.757 1 24.69 312 MET A C 1
ATOM 2508 O O . MET A 1 312 ? -32.45 -20.095 -44.869 1 24.69 312 MET A O 1
ATOM 2512 N N . PHE A 1 313 ? -33.598 -20.663 -43.076 1 25.81 313 PHE A N 1
ATOM 2513 C CA . PHE A 1 313 ? -34.671 -21.371 -43.763 1 25.81 313 PHE A CA 1
ATOM 2514 C C . PHE A 1 313 ? -35.501 -20.41 -44.606 1 25.81 313 PHE A C 1
ATOM 2516 O O . PHE A 1 313 ? -36.105 -19.475 -44.077 1 25.81 313 PHE A O 1
ATOM 2523 N N . THR A 1 314 ? -34.888 -19.971 -45.766 1 26.72 314 THR A N 1
ATOM 2524 C CA . THR A 1 314 ? -35.691 -19.305 -46.785 1 26.72 314 THR A CA 1
ATOM 2525 C C . THR A 1 314 ? -37.006 -20.047 -47.007 1 26.72 314 THR A C 1
ATOM 2527 O O . THR A 1 314 ? -37.008 -21.236 -47.331 1 26.72 314 THR A O 1
ATOM 2530 N N . SER A 1 315 ? -37.979 -19.739 -46.092 1 25.97 315 SER A N 1
ATOM 2531 C CA . SER A 1 315 ? -39.347 -20.231 -46.22 1 25.97 315 SER A CA 1
ATOM 2532 C C . SER A 1 315 ? -39.813 -20.194 -47.672 1 25.97 315 SER A C 1
ATOM 2534 O O . SER A 1 315 ? -39.691 -19.168 -48.343 1 25.97 315 SER A O 1
ATOM 2536 N N . PRO A 1 316 ? -39.756 -21.323 -48.344 1 29.5 316 PRO A N 1
ATOM 2537 C CA . PRO A 1 316 ? -40.256 -21.459 -49.714 1 29.5 316 PRO A CA 1
ATOM 2538 C C . PRO A 1 316 ? -41.645 -20.854 -49.899 1 29.5 316 PRO A C 1
ATOM 2540 O O . PRO A 1 316 ? -42.497 -20.973 -49.015 1 29.5 316 PRO A O 1
ATOM 2543 N N . HIS A 1 317 ? -41.668 -19.543 -50.285 1 27.54 317 HIS A N 1
ATOM 2544 C CA . HIS A 1 317 ? -42.901 -18.926 -50.762 1 27.54 317 HIS A CA 1
ATOM 2545 C C . HIS A 1 317 ? -43.732 -19.914 -51.574 1 27.54 317 HIS A C 1
ATOM 2547 O O . HIS A 1 317 ? -43.281 -20.406 -52.611 1 27.54 317 HIS A O 1
ATOM 2553 N N . ASN A 1 318 ? -44.339 -20.902 -50.892 1 23.29 318 ASN A N 1
ATOM 2554 C CA . ASN A 1 318 ? -45.289 -21.765 -51.587 1 23.29 318 ASN A CA 1
ATOM 2555 C C . ASN A 1 318 ? -46.251 -20.957 -52.453 1 23.29 318 ASN A C 1
ATOM 2557 O O . ASN A 1 318 ? -46.974 -20.096 -51.948 1 23.29 318 ASN A O 1
ATOM 2561 N N . SER A 1 319 ? -45.844 -20.697 -53.656 1 24.34 319 SER A N 1
ATOM 2562 C CA . SER A 1 319 ? -46.711 -20.294 -54.758 1 24.34 319 SER A CA 1
ATOM 2563 C C . SER A 1 319 ? -47.974 -21.148 -54.809 1 24.34 319 SER A C 1
ATOM 2565 O O . SER A 1 319 ? -47.926 -22.313 -55.209 1 24.34 319 SER A O 1
ATOM 2567 N N . HIS A 1 320 ? -48.674 -21.344 -53.7 1 22.66 320 HIS A N 1
ATOM 2568 C CA . HIS A 1 320 ? -49.948 -22 -53.971 1 22.66 320 HIS A CA 1
ATOM 2569 C C . HIS A 1 320 ? -50.641 -21.38 -55.18 1 22.66 320 HIS A C 1
ATOM 2571 O O . HIS A 1 320 ? -50.575 -20.166 -55.383 1 22.66 320 HIS A O 1
ATOM 2577 N N . LEU A 1 321 ? -51.277 -22.312 -56.006 1 23.02 321 LEU A N 1
ATOM 2578 C CA . LEU A 1 321 ? -52.285 -22.329 -57.06 1 23.02 321 LEU A CA 1
ATOM 2579 C C . LEU A 1 321 ? -53.516 -21.528 -56.65 1 23.02 321 LEU A C 1
ATOM 2581 O O . LEU A 1 321 ? -53.987 -21.643 -55.516 1 23.02 321 LEU A O 1
ATOM 2585 N N . MET B 1 1 ? -8.761 -2.418 11.752 1 91.6 1 MET B N 1
ATOM 2586 C CA . MET B 1 1 ? -9.154 -2.579 10.355 1 91.6 1 MET B CA 1
ATOM 2587 C C . MET B 1 1 ? -8.398 -3.734 9.706 1 91.6 1 MET B C 1
ATOM 2589 O O . MET B 1 1 ? -7.283 -3.554 9.214 1 91.6 1 MET B O 1
ATOM 2593 N N . ALA B 1 2 ? -8.979 -4.932 9.741 1 91.73 2 ALA B N 1
ATOM 2594 C CA . ALA B 1 2 ? -8.388 -6.148 9.186 1 91.73 2 ALA B CA 1
ATOM 2595 C C . ALA B 1 2 ? -6.976 -6.366 9.723 1 91.73 2 ALA B C 1
ATOM 2597 O O . ALA B 1 2 ? -6.044 -6.611 8.953 1 91.73 2 ALA B O 1
ATOM 2598 N N . GLY B 1 3 ? -6.818 -6.117 10.936 1 91.63 3 GLY B N 1
ATOM 2599 C CA . GLY B 1 3 ? -5.543 -6.358 11.593 1 91.63 3 GLY B CA 1
ATOM 2600 C C . GLY B 1 3 ? -4.647 -5.135 11.624 1 91.63 3 GLY B C 1
ATOM 2601 O O . GLY B 1 3 ? -3.6 -5.142 12.275 1 91.63 3 GLY B O 1
ATOM 2602 N N . PHE B 1 4 ? -4.96 -4.158 10.908 1 95.38 4 PHE B N 1
ATOM 2603 C CA . PHE B 1 4 ? -4.194 -2.918 10.96 1 95.38 4 PHE B CA 1
ATOM 2604 C C . PHE B 1 4 ? -4.717 -2.004 12.062 1 95.38 4 PHE B C 1
ATOM 2606 O O . PHE B 1 4 ? -5.845 -1.513 11.985 1 95.38 4 PHE B O 1
ATOM 2613 N N . VAL B 1 5 ? -3.873 -1.739 13.027 1 95.76 5 VAL B N 1
ATOM 2614 C CA . VAL B 1 5 ? -4.295 -0.993 14.208 1 95.76 5 VAL B CA 1
ATOM 2615 C C . VAL B 1 5 ? -4.229 0.506 13.923 1 95.76 5 VAL B C 1
ATOM 2617 O O . VAL B 1 5 ? -3.181 1.024 13.532 1 95.76 5 VAL B O 1
ATOM 2620 N N . VAL B 1 6 ? -5.328 1.125 14.107 1 96.93 6 VAL B N 1
ATOM 2621 C CA . VAL B 1 6 ? -5.444 2.567 13.916 1 96.93 6 VAL B CA 1
ATOM 2622 C C . VAL B 1 6 ? -6.034 3.209 15.17 1 96.93 6 VAL B C 1
ATOM 2624 O O . VAL B 1 6 ? -6.995 2.693 15.745 1 96.93 6 VAL B O 1
ATOM 2627 N N . ASN B 1 7 ? -5.395 4.253 15.661 1 98.08 7 ASN B N 1
ATOM 2628 C CA . ASN B 1 7 ? -5.956 5.068 16.733 1 98.08 7 ASN B CA 1
ATOM 2629 C C . ASN B 1 7 ? -6.866 6.164 16.187 1 98.08 7 ASN B C 1
ATOM 2631 O O . ASN B 1 7 ? -6.502 6.865 15.241 1 98.08 7 ASN B O 1
ATOM 2635 N N . VAL B 1 8 ? -8.003 6.267 16.73 1 98.25 8 VAL B N 1
ATOM 2636 C CA . VAL B 1 8 ? -8.966 7.255 16.256 1 98.25 8 VAL B CA 1
ATOM 2637 C C . VAL B 1 8 ? -9.268 8.258 17.367 1 98.25 8 VAL B C 1
ATOM 2639 O O . VAL B 1 8 ? -9.713 7.876 18.452 1 98.25 8 VAL B O 1
ATOM 2642 N N . TYR B 1 9 ? -9.06 9.512 17.119 1 98.21 9 TYR B N 1
ATOM 2643 C CA . TYR B 1 9 ? -9.325 10.604 18.049 1 98.21 9 TYR B CA 1
ATOM 2644 C C . TYR B 1 9 ? -10.563 11.388 17.629 1 98.21 9 TYR B C 1
ATOM 2646 O O . TYR B 1 9 ? -10.715 11.741 16.458 1 98.21 9 TYR B O 1
ATOM 2654 N N . GLY B 1 10 ? -11.466 11.63 18.595 1 97.25 10 GLY B N 1
ATOM 2655 C CA . GLY B 1 10 ? -12.664 12.413 18.338 1 97.25 10 GLY B CA 1
ATOM 2656 C C . GLY B 1 10 ? -13.899 11.56 18.121 1 97.25 10 GLY B C 1
ATOM 2657 O O . GLY B 1 10 ? -15.008 12.083 17.996 1 97.25 10 GLY B O 1
ATOM 2658 N N . LEU B 1 11 ? -13.746 10.224 18.074 1 96.64 11 LEU B N 1
ATOM 2659 C CA . LEU B 1 11 ? -14.851 9.333 17.738 1 96.64 11 LEU B CA 1
ATOM 2660 C C . LEU B 1 11 ? -15.928 9.372 18.817 1 96.64 11 LEU B C 1
ATOM 2662 O O . LEU B 1 11 ? -17.122 9.397 18.507 1 96.64 11 LEU B O 1
ATOM 2666 N N . LYS B 1 12 ? -15.545 9.341 20.071 1 94.38 12 LYS B N 1
ATOM 2667 C CA . LYS B 1 12 ? -16.5 9.388 21.174 1 94.38 12 LYS B CA 1
ATOM 2668 C C . LYS B 1 12 ? -17.34 10.661 21.12 1 94.38 12 LYS B C 1
ATOM 2670 O O . LYS B 1 12 ? -18.559 10.616 21.301 1 94.38 12 LYS B O 1
ATOM 2675 N N . GLN B 1 13 ? -16.673 11.77 20.91 1 91.55 13 GLN B N 1
ATOM 2676 C CA . GLN B 1 13 ? -17.366 13.05 20.809 1 91.55 13 GLN B CA 1
ATOM 2677 C C . GLN B 1 13 ? -18.351 13.053 19.644 1 91.55 13 GLN B C 1
ATOM 2679 O O . GLN B 1 13 ? -19.454 13.591 19.758 1 91.55 13 GLN B O 1
ATOM 2684 N N . LEU B 1 14 ? -17.94 12.444 18.549 1 92.42 14 LEU B N 1
ATOM 2685 C CA . LEU B 1 14 ? -18.79 12.375 17.365 1 92.42 14 LEU B CA 1
ATOM 2686 C C . LEU B 1 14 ? -20.035 11.537 17.637 1 92.42 14 LEU B C 1
ATOM 2688 O O . LEU B 1 14 ? -21.135 11.896 17.213 1 92.42 14 LEU B O 1
ATOM 2692 N N . ASN B 1 15 ? -19.873 10.444 18.306 1 89.7 15 ASN B N 1
ATOM 2693 C CA . ASN B 1 15 ? -20.96 9.504 18.556 1 89.7 15 ASN B CA 1
ATOM 2694 C C . ASN B 1 15 ? -21.954 10.055 19.574 1 89.7 15 ASN B C 1
ATOM 2696 O O . ASN B 1 15 ? -23.105 9.616 19.625 1 89.7 15 ASN B O 1
ATOM 2700 N N . GLN B 1 16 ? -21.54 10.971 20.344 1 89.53 16 GLN B N 1
ATOM 2701 C CA . GLN B 1 16 ? -22.392 11.544 21.381 1 89.53 16 GLN B CA 1
ATOM 2702 C C . GLN B 1 16 ? -23.166 12.749 20.853 1 89.53 16 GLN B C 1
ATOM 2704 O O . GLN B 1 16 ? -24.068 13.255 21.523 1 89.53 16 GLN B O 1
ATOM 2709 N N . LYS B 1 17 ? -22.796 13.115 19.709 1 85.2 17 LYS B N 1
ATOM 2710 C CA . LYS B 1 17 ? -23.443 14.293 19.14 1 85.2 17 LYS B CA 1
ATOM 2711 C C . LYS B 1 17 ? -24.911 14.018 18.828 1 85.2 17 LYS B C 1
ATOM 2713 O O . LYS B 1 17 ? -25.242 12.995 18.226 1 85.2 17 LYS B O 1
ATOM 2718 N N . GLN B 1 18 ? -25.716 14.873 19.353 1 85.02 18 GLN B N 1
ATOM 2719 C CA . GLN B 1 18 ? -27.141 14.837 19.041 1 85.02 18 GLN B CA 1
ATOM 2720 C C . GLN B 1 18 ? -27.493 15.85 17.956 1 85.02 18 GLN B C 1
ATOM 2722 O O . GLN B 1 18 ? -26.814 16.867 17.805 1 85.02 18 GLN B O 1
ATOM 2727 N N . GLY B 1 19 ? -28.423 15.586 17.099 1 84.47 19 GLY B N 1
ATOM 2728 C CA . GLY B 1 19 ? -28.874 16.54 16.099 1 84.47 19 GLY B CA 1
ATOM 2729 C C . GLY B 1 19 ? -28.179 16.374 14.76 1 84.47 19 GLY B C 1
ATOM 2730 O O . GLY B 1 19 ? -28.06 15.258 14.251 1 84.47 19 GLY B O 1
ATOM 2731 N N . LYS B 1 20 ? -27.675 17.564 14.329 1 84.1 20 LYS B N 1
ATOM 2732 C CA . LYS B 1 20 ? -27.064 17.596 13.003 1 84.1 20 LYS B CA 1
ATOM 2733 C C . LYS B 1 20 ? -25.766 16.795 12.977 1 84.1 20 LYS B C 1
ATOM 2735 O O . LYS B 1 20 ? -24.966 16.868 13.912 1 84.1 20 LYS B O 1
ATOM 2740 N N . LYS B 1 21 ? -25.52 16.057 11.933 1 90.56 21 LYS B N 1
ATOM 2741 C CA . LYS B 1 21 ? -24.329 15.241 11.717 1 90.56 21 LYS B CA 1
ATOM 2742 C C . LYS B 1 21 ? -23.574 15.69 10.469 1 90.56 21 LYS B C 1
ATOM 2744 O O . LYS B 1 21 ? -23.688 15.068 9.411 1 90.56 21 LYS B O 1
ATOM 2749 N N . PRO B 1 22 ? -22.845 16.811 10.718 1 92.23 22 PRO B N 1
ATOM 2750 C CA . PRO B 1 22 ? -22.096 17.291 9.554 1 92.23 22 PRO B CA 1
ATOM 2751 C C . PRO B 1 22 ? -21.107 16.256 9.021 1 92.23 22 PRO B C 1
ATOM 2753 O O . PRO B 1 22 ? -20.836 15.255 9.689 1 92.23 22 PRO B O 1
ATOM 2756 N N . GLU B 1 23 ? -20.619 16.549 7.87 1 95.14 23 GLU B N 1
ATOM 2757 C CA . GLU B 1 23 ? -19.576 15.709 7.289 1 95.14 23 GLU B CA 1
ATOM 2758 C C . GLU B 1 23 ? -18.306 15.742 8.135 1 95.14 23 GLU B C 1
ATOM 2760 O O . GLU B 1 23 ? -18.161 16.594 9.013 1 95.14 23 GLU B O 1
ATOM 2765 N N . ILE B 1 24 ? -17.434 14.792 7.873 1 97.1 24 ILE B N 1
ATOM 2766 C CA . ILE B 1 24 ? -16.241 14.648 8.701 1 97.1 24 ILE B CA 1
ATOM 2767 C C . ILE B 1 24 ? -14.995 14.927 7.864 1 97.1 24 ILE B C 1
ATOM 2769 O O . ILE B 1 24 ? -14.87 14.432 6.741 1 97.1 24 ILE B O 1
ATOM 2773 N N . ALA B 1 25 ? -14.1 15.765 8.382 1 97.7 25 ALA B N 1
ATOM 2774 C CA . ALA B 1 25 ? -12.713 15.845 7.933 1 97.7 25 ALA B CA 1
ATOM 2775 C C . ALA B 1 25 ? -11.816 14.927 8.758 1 97.7 25 ALA B C 1
ATOM 2777 O O . ALA B 1 25 ? -11.966 14.835 9.979 1 97.7 25 ALA B O 1
ATOM 2778 N N . VAL B 1 26 ? -10.914 14.185 8.087 1 98.82 26 VAL B N 1
ATOM 2779 C CA . VAL B 1 26 ? -10.054 13.227 8.775 1 98.82 26 VAL B CA 1
ATOM 2780 C C . VAL B 1 26 ? -8.589 13.591 8.545 1 98.82 26 VAL B C 1
ATOM 2782 O O . VAL B 1 26 ? -8.145 13.71 7.401 1 98.82 26 VAL B O 1
ATOM 2785 N N . VAL B 1 27 ? -7.821 13.765 9.624 1 98.92 27 VAL B N 1
ATOM 2786 C CA . VAL B 1 27 ? -6.372 13.932 9.561 1 98.92 27 VAL B CA 1
ATOM 2787 C C . VAL B 1 27 ? -5.688 12.58 9.754 1 98.92 27 VAL B C 1
ATOM 2789 O O . VAL B 1 27 ? -5.929 11.892 10.749 1 98.92 27 VAL B O 1
ATOM 2792 N N . ILE B 1 28 ? -4.918 12.185 8.817 1 98.95 28 ILE B N 1
ATOM 2793 C CA . ILE B 1 28 ? -4.055 11.016 8.954 1 98.95 28 ILE B CA 1
ATOM 2794 C C . ILE B 1 28 ? -2.665 11.452 9.412 1 98.95 28 ILE B C 1
ATOM 2796 O O . ILE B 1 28 ? -1.901 12.029 8.634 1 98.95 28 ILE B O 1
ATOM 2800 N N . TYR B 1 29 ? -2.349 11.16 10.643 1 98.94 29 TYR B N 1
ATOM 2801 C CA . TYR B 1 29 ? -1.103 11.624 11.242 1 98.94 29 TYR B CA 1
ATOM 2802 C C . TYR B 1 29 ? -0.045 10.527 11.217 1 98.94 29 TYR B C 1
ATOM 2804 O O . TYR B 1 29 ? -0.286 9.412 11.685 1 98.94 29 TYR B O 1
ATOM 2812 N N . MET B 1 30 ? 1.147 10.848 10.734 1 98.92 30 MET B N 1
ATOM 2813 C CA . MET B 1 30 ? 2.259 9.908 10.618 1 98.92 30 MET B CA 1
ATOM 2814 C C . MET B 1 30 ? 3.446 10.362 11.461 1 98.92 30 MET B C 1
ATOM 2816 O O . MET B 1 30 ? 3.94 11.478 11.296 1 98.92 30 MET B O 1
ATOM 2820 N N . HIS B 1 31 ? 3.953 9.505 12.308 1 98.82 31 HIS B N 1
ATOM 2821 C CA . HIS B 1 31 ? 4.927 9.848 13.338 1 98.82 31 HIS B CA 1
ATOM 2822 C C . HIS B 1 31 ? 6.345 9.85 12.776 1 98.82 31 HIS B C 1
ATOM 2824 O O . HIS B 1 31 ? 6.565 9.447 11.632 1 98.82 31 HIS B O 1
ATOM 2830 N N . GLY B 1 32 ? 7.277 10.322 13.614 1 98.08 32 GLY B N 1
ATOM 2831 C CA . GLY B 1 32 ? 8.683 10.394 13.248 1 98.08 32 GLY B CA 1
ATOM 2832 C C . GLY B 1 32 ? 9.434 9.102 13.508 1 98.08 32 GLY B C 1
ATOM 2833 O O . GLY B 1 32 ? 8.902 8.185 14.138 1 98.08 32 GLY B O 1
ATOM 2834 N N . ARG B 1 33 ? 10.637 9.1 13.044 1 96.05 33 ARG B N 1
ATOM 2835 C CA . ARG B 1 33 ? 11.493 7.935 13.24 1 96.05 33 ARG B CA 1
ATOM 2836 C C . ARG B 1 33 ? 11.761 7.694 14.722 1 96.05 33 ARG B C 1
ATOM 2838 O O . ARG B 1 33 ? 11.964 8.643 15.483 1 96.05 33 ARG B O 1
ATOM 2845 N N . PHE B 1 34 ? 11.791 6.461 15.168 1 94.64 34 PHE B N 1
ATOM 2846 C CA . PHE B 1 34 ? 12.064 5.975 16.516 1 94.64 34 PHE B CA 1
ATOM 2847 C C . PHE B 1 34 ? 10.87 6.219 17.431 1 94.64 34 PHE B C 1
ATOM 2849 O O . PHE B 1 34 ? 10.903 5.864 18.611 1 94.64 34 PHE B O 1
ATOM 2856 N N . GLU B 1 35 ? 9.888 6.871 16.888 1 95.48 35 GLU B N 1
ATOM 2857 C CA . GLU B 1 35 ? 8.648 7.055 17.636 1 95.48 35 GLU B CA 1
ATOM 2858 C C . GLU B 1 35 ? 7.605 6.014 17.24 1 95.48 35 GLU B C 1
ATOM 2860 O O . GLU B 1 35 ? 7.928 5.023 16.581 1 95.48 35 GLU B O 1
ATOM 2865 N N . ASP B 1 36 ? 6.492 6.11 17.759 1 96.41 36 ASP B N 1
ATOM 2866 C CA . ASP B 1 36 ? 5.314 5.35 17.353 1 96.41 36 ASP B CA 1
ATOM 2867 C C . ASP B 1 36 ? 4.04 6.17 17.541 1 96.41 36 ASP B C 1
ATOM 2869 O O . ASP B 1 36 ? 4.096 7.324 17.971 1 96.41 36 ASP B O 1
ATOM 2873 N N . ALA B 1 37 ? 2.96 5.643 17.131 1 96.68 37 ALA B N 1
ATOM 2874 C CA . ALA B 1 37 ? 1.696 6.375 17.124 1 96.68 37 ALA B CA 1
ATOM 2875 C C . ALA B 1 37 ? 1.339 6.867 18.524 1 96.68 37 ALA B C 1
ATOM 2877 O O . ALA B 1 37 ? 0.919 8.013 18.697 1 96.68 37 ALA B O 1
ATOM 2878 N N . LEU B 1 38 ? 1.506 6.088 19.556 1 96.21 38 LEU B N 1
ATOM 2879 C CA . LEU B 1 38 ? 1.104 6.45 20.911 1 96.21 38 LEU B CA 1
ATOM 2880 C C . LEU B 1 38 ? 2.121 7.392 21.546 1 96.21 38 LEU B C 1
ATOM 2882 O O . LEU B 1 38 ? 1.764 8.226 22.381 1 96.21 38 LEU B O 1
ATOM 2886 N N . ALA B 1 39 ? 3.38 7.235 21.144 1 96.03 39 ALA B N 1
ATOM 2887 C CA . ALA B 1 39 ? 4.415 8.127 21.66 1 96.03 39 ALA B CA 1
ATOM 2888 C C . ALA B 1 39 ? 4.173 9.565 21.211 1 96.03 39 ALA B C 1
ATOM 2890 O O . ALA B 1 39 ? 4.608 10.51 21.874 1 96.03 39 ALA B O 1
ATOM 2891 N N . GLU B 1 40 ? 3.491 9.745 20.096 1 97.1 40 GLU B N 1
ATOM 2892 C CA . GLU B 1 40 ? 3.205 11.092 19.614 1 97.1 40 GLU B CA 1
ATOM 2893 C C . GLU B 1 40 ? 1.74 11.458 19.832 1 97.1 40 GLU B C 1
ATOM 2895 O O . GLU B 1 40 ? 1.212 12.352 19.167 1 97.1 40 GLU B O 1
ATOM 2900 N N . ASP B 1 41 ? 1.169 10.768 20.778 1 97.15 41 ASP B N 1
ATOM 2901 C CA . ASP B 1 41 ? -0.224 11.012 21.137 1 97.15 41 ASP B CA 1
ATOM 2902 C C . ASP B 1 41 ? -0.434 12.46 21.572 1 97.15 41 ASP B C 1
ATOM 2904 O O . ASP B 1 41 ? -1.493 13.041 21.326 1 97.15 41 ASP B O 1
ATOM 2908 N N . ASP B 1 42 ? 0.526 13.032 22.233 1 97.41 42 ASP B N 1
ATOM 2909 C CA . ASP B 1 42 ? 0.411 14.401 22.727 1 97.41 42 ASP B CA 1
ATOM 2910 C C . ASP B 1 42 ? 0.267 15.391 21.573 1 97.41 42 ASP B C 1
ATOM 2912 O O . ASP B 1 42 ? -0.524 16.333 21.653 1 97.41 42 ASP B O 1
ATOM 2916 N N . ILE B 1 43 ? 1.059 15.203 20.518 1 98.01 43 ILE B N 1
ATOM 2917 C CA . ILE B 1 43 ? 0.976 16.076 19.352 1 98.01 43 ILE B CA 1
ATOM 2918 C C . ILE B 1 43 ? -0.413 15.97 18.727 1 98.01 43 ILE B C 1
ATOM 2920 O O . ILE B 1 43 ? -1.035 16.985 18.405 1 98.01 43 ILE B O 1
ATOM 2924 N N . VAL B 1 44 ? -0.937 14.779 18.606 1 98.55 44 VAL B N 1
ATOM 2925 C CA . VAL B 1 44 ? -2.221 14.513 17.964 1 98.55 44 VAL B CA 1
ATOM 2926 C C . VAL B 1 44 ? -3.35 15.112 18.8 1 98.55 44 VAL B C 1
ATOM 2928 O O . VAL B 1 44 ? -4.24 15.778 18.265 1 98.55 44 VAL B O 1
ATOM 2931 N N . ARG B 1 45 ? -3.291 14.937 20.093 1 98.27 45 ARG B N 1
ATOM 2932 C CA . ARG B 1 45 ? -4.32 15.459 20.987 1 98.27 45 ARG B CA 1
ATOM 2933 C C . ARG B 1 45 ? -4.3 16.983 21.014 1 98.27 45 ARG B C 1
ATOM 2935 O O . ARG B 1 45 ? -5.352 17.622 21.075 1 98.27 45 ARG B O 1
ATOM 2942 N N . ASP B 1 46 ? -3.079 17.501 21.024 1 98.38 46 ASP B N 1
ATOM 2943 C CA . ASP B 1 46 ? -2.96 18.956 20.996 1 98.38 46 ASP B CA 1
ATOM 2944 C C . ASP B 1 46 ? -3.537 19.529 19.703 1 98.38 46 ASP B C 1
ATOM 2946 O O . ASP B 1 46 ? -4.286 20.507 19.732 1 98.38 46 ASP B O 1
ATOM 2950 N N . LEU B 1 47 ? -3.232 18.943 18.612 1 98.56 47 LEU B N 1
ATOM 2951 C CA . LEU B 1 47 ? -3.771 19.368 17.325 1 98.56 47 LEU B CA 1
ATOM 2952 C C . LEU B 1 47 ? -5.295 19.297 17.324 1 98.56 47 LEU B C 1
ATOM 2954 O O . LEU B 1 47 ? -5.964 20.25 16.921 1 98.56 47 LEU B O 1
ATOM 2958 N N . TYR B 1 48 ? -5.828 18.188 17.794 1 98.14 48 TYR B N 1
ATOM 2959 C CA . TYR B 1 48 ? -7.271 17.991 17.877 1 98.14 48 TYR B CA 1
ATOM 2960 C C . TYR B 1 48 ? -7.921 19.07 18.735 1 98.14 48 TYR B C 1
ATOM 2962 O O . TYR B 1 48 ? -8.916 19.677 18.331 1 98.14 48 TYR B O 1
ATOM 2970 N N . SER B 1 49 ? -7.351 19.326 19.871 1 96.95 49 SER B N 1
ATOM 2971 C CA . SER B 1 49 ? -7.897 20.295 20.816 1 96.95 49 SER B CA 1
ATOM 2972 C C . SER B 1 49 ? -7.87 21.706 20.238 1 96.95 49 SER B C 1
ATOM 2974 O O . SER B 1 49 ? -8.808 22.482 20.435 1 96.95 49 SER B O 1
ATOM 2976 N N . GLN B 1 50 ? -6.803 22.024 19.578 1 96.51 50 GLN B N 1
ATOM 2977 C CA . GLN B 1 50 ? -6.668 23.361 19.01 1 96.51 50 GLN B CA 1
ATOM 2978 C C . GLN B 1 50 ? -7.688 23.591 17.898 1 96.51 50 GLN B C 1
ATOM 2980 O O . GLN B 1 50 ? -8.299 24.659 17.82 1 96.51 50 GLN B O 1
ATOM 2985 N N . VAL B 1 51 ? -7.901 22.603 17.022 1 95.61 51 VAL B N 1
ATOM 2986 C CA . VAL B 1 51 ? -8.894 22.742 15.962 1 95.61 51 VAL B CA 1
ATOM 2987 C C . VAL B 1 51 ? -10.286 22.879 16.573 1 95.61 51 VAL B C 1
ATOM 2989 O O . VAL B 1 51 ? -11.088 23.704 16.128 1 95.61 51 VAL B O 1
ATOM 2992 N N . ARG B 1 52 ? -10.558 22.15 17.609 1 91.99 52 ARG B N 1
ATOM 2993 C CA . ARG B 1 52 ? -11.848 22.203 18.288 1 91.99 52 ARG B CA 1
ATOM 2994 C C . ARG B 1 52 ? -12.077 23.571 18.922 1 91.99 52 ARG B C 1
ATOM 2996 O O . ARG B 1 52 ? -13.195 24.09 18.904 1 91.99 52 ARG B O 1
ATOM 3003 N N . SER B 1 53 ? -11.04 24.086 19.484 1 92.13 53 SER B N 1
ATOM 3004 C CA . SER B 1 53 ? -11.139 25.402 20.106 1 92.13 53 SER B CA 1
ATOM 3005 C C . SER B 1 53 ? -11.459 26.479 19.075 1 92.13 53 SER B C 1
ATOM 3007 O O . SER B 1 53 ? -12.245 27.39 19.344 1 92.13 53 SER B O 1
ATOM 3009 N N . LEU B 1 54 ? -10.864 26.332 17.937 1 90.42 54 LEU B N 1
ATOM 3010 C CA . LEU B 1 54 ? -11.129 27.279 16.859 1 90.42 54 LEU B CA 1
ATOM 3011 C C . LEU B 1 54 ? -12.579 27.184 16.396 1 90.42 54 LEU B C 1
ATOM 3013 O O . LEU B 1 54 ? -13.205 28.201 16.091 1 90.42 54 LEU B O 1
ATOM 3017 N N . LYS B 1 55 ? -13.131 25.998 16.39 1 87.14 55 LYS B N 1
ATOM 3018 C CA . LYS B 1 55 ? -14.527 25.793 16.013 1 87.14 55 LYS B CA 1
ATOM 3019 C C . LYS B 1 55 ? -15.469 26.483 16.995 1 87.14 55 LYS B C 1
ATOM 3021 O O . LYS B 1 55 ? -16.523 26.988 16.603 1 87.14 55 LYS B O 1
ATOM 3026 N N . LYS B 1 56 ? -15.134 26.461 18.195 1 83.74 56 LYS B N 1
ATOM 3027 C CA . LYS B 1 56 ? -15.975 27.06 19.228 1 83.74 56 LYS B CA 1
ATOM 3028 C C . LYS B 1 56 ? -15.946 28.583 19.145 1 83.74 56 LYS B C 1
ATOM 3030 O O . LYS B 1 56 ? -16.949 29.244 19.425 1 83.74 56 LYS B O 1
ATOM 3035 N N . THR B 1 57 ? -14.887 29.027 18.729 1 81.04 57 THR B N 1
ATOM 3036 C CA . THR B 1 57 ? -14.705 30.474 18.77 1 81.04 57 THR B CA 1
ATOM 3037 C C . THR B 1 57 ? -15.178 31.116 17.469 1 81.04 57 THR B C 1
ATOM 3039 O O . THR B 1 57 ? -15.609 32.271 17.461 1 81.04 57 THR B O 1
ATOM 3042 N N . GLU B 1 58 ? -15.016 30.286 16.455 1 70.84 58 GLU B N 1
ATOM 3043 C CA . GLU B 1 58 ? -15.356 30.865 15.158 1 70.84 58 GLU B CA 1
ATOM 3044 C C . GLU B 1 58 ? -16.816 30.602 14.802 1 70.84 58 GLU B C 1
ATOM 3046 O O . GLU B 1 58 ? -17.369 29.559 15.157 1 70.84 58 GLU B O 1
ATOM 3051 N N . SER B 1 59 ? -17.853 31.426 15.069 1 57.85 59 SER B N 1
ATOM 3052 C CA . SER B 1 59 ? -19.31 31.447 14.988 1 57.85 59 SER B CA 1
ATOM 3053 C C . SER B 1 59 ? -19.799 30.85 13.672 1 57.85 59 SER B C 1
ATOM 3055 O O . SER B 1 59 ? -20.959 31.028 13.297 1 57.85 59 SER B O 1
ATOM 3057 N N . GLY B 1 60 ? -18.976 30.004 13.048 1 56.47 60 GLY B N 1
ATOM 3058 C CA . GLY B 1 60 ? -19.587 29.704 11.763 1 56.47 60 GLY B CA 1
ATOM 3059 C C . GLY B 1 60 ? -20.525 28.513 11.812 1 56.47 60 GLY B C 1
ATOM 3060 O O . GLY B 1 60 ? -20.354 27.615 12.638 1 56.47 60 GLY B O 1
ATOM 3061 N N . SER B 1 61 ? -21.778 28.561 11.415 1 55.72 61 SER B N 1
ATOM 3062 C CA . SER B 1 61 ? -22.921 27.654 11.452 1 55.72 61 SER B CA 1
ATOM 3063 C C . SER B 1 61 ? -22.605 26.339 10.747 1 55.72 61 SER B C 1
ATOM 3065 O O . SER B 1 61 ? -23.144 25.291 11.107 1 55.72 61 SER B O 1
ATOM 3067 N N . GLN B 1 62 ? -21.656 26.411 9.716 1 65.47 62 GLN B N 1
ATOM 3068 C CA . GLN B 1 62 ? -21.563 25.167 8.958 1 65.47 62 GLN B CA 1
ATOM 3069 C C . GLN B 1 62 ? -20.128 24.65 8.925 1 65.47 62 GLN B C 1
ATOM 3071 O O . GLN B 1 62 ? -19.289 25.178 8.192 1 65.47 62 GLN B O 1
ATOM 3076 N N . GLU B 1 63 ? -19.832 23.764 9.959 1 86.47 63 GLU B N 1
ATOM 3077 C CA . GLU B 1 63 ? -18.476 23.231 10.056 1 86.47 63 GLU B CA 1
ATOM 3078 C C . GLU B 1 63 ? -18.477 21.706 10.002 1 86.47 63 GLU B C 1
ATOM 3080 O O . GLU B 1 63 ? -19.46 21.067 10.383 1 86.47 63 GLU B O 1
ATOM 3085 N N . ARG B 1 64 ? -17.462 21.226 9.44 1 93.48 64 ARG B N 1
ATOM 3086 C CA . ARG B 1 64 ? -17.249 19.782 9.459 1 93.48 64 ARG B CA 1
ATOM 3087 C C . ARG B 1 64 ? -16.777 19.316 10.832 1 93.48 64 ARG B C 1
ATOM 3089 O O . ARG B 1 64 ? -16.162 20.083 11.576 1 93.48 64 ARG B O 1
ATOM 3096 N N . ASP B 1 65 ? -17.127 18.103 11.133 1 95.04 65 ASP B N 1
ATOM 3097 C CA . ASP B 1 65 ? -16.521 17.458 12.293 1 95.04 65 ASP B CA 1
ATOM 3098 C C . ASP B 1 65 ? -15.11 16.967 11.975 1 95.04 65 ASP B C 1
ATOM 3100 O O . ASP B 1 65 ? -14.719 16.9 10.807 1 95.04 65 ASP B O 1
ATOM 3104 N N . LEU B 1 66 ? -14.381 16.728 13.063 1 96.81 66 LEU B N 1
ATOM 3105 C CA . LEU B 1 66 ? -12.981 16.358 12.89 1 96.81 66 LEU B CA 1
ATOM 3106 C C . LEU B 1 66 ? -12.691 15.009 13.539 1 96.81 66 LEU B C 1
ATOM 3108 O O . LEU B 1 66 ? -13.123 14.751 14.665 1 96.81 66 LEU B O 1
ATOM 3112 N N . LEU B 1 67 ? -12.022 14.128 12.8 1 98.4 67 LEU B N 1
ATOM 3113 C CA . LEU B 1 67 ? -11.32 12.97 13.342 1 98.4 67 LEU B CA 1
ATOM 3114 C C . LEU B 1 67 ? -9.831 13.035 13.016 1 98.4 67 LEU B C 1
ATOM 3116 O O . LEU B 1 67 ? -9.444 13.541 11.961 1 98.4 67 LEU B O 1
ATOM 3120 N N . ILE B 1 68 ? -9.003 12.609 13.88 1 98.83 68 ILE B N 1
ATOM 3121 C CA . ILE B 1 68 ? -7.594 12.366 13.59 1 98.83 68 ILE B CA 1
ATOM 3122 C C . ILE B 1 68 ? -7.268 10.89 13.812 1 98.83 68 ILE B C 1
ATOM 3124 O O . ILE B 1 68 ? -7.687 10.299 14.81 1 98.83 68 ILE B O 1
ATOM 3128 N N . VAL B 1 69 ? -6.586 10.309 12.83 1 98.77 69 VAL B N 1
ATOM 3129 C CA . VAL B 1 69 ? -6.172 8.918 12.977 1 98.77 69 VAL B CA 1
ATOM 3130 C C . VAL B 1 69 ? -4.648 8.824 12.932 1 98.77 69 VAL B C 1
ATOM 3132 O O . VAL B 1 69 ? -3.991 9.61 12.246 1 98.77 69 VAL B O 1
ATOM 3135 N N . SER B 1 70 ? -4.072 7.977 13.694 1 98.76 70 SER B N 1
ATOM 3136 C CA . SER B 1 70 ? -2.642 7.686 13.685 1 98.76 70 SER B CA 1
ATOM 3137 C C . SER B 1 70 ? -2.384 6.184 13.655 1 98.76 70 SER B C 1
ATOM 3139 O O . SER B 1 70 ? -3.265 5.39 13.992 1 98.76 70 SER B O 1
ATOM 3141 N N . PHE B 1 71 ? -1.233 5.781 13.207 1 98.48 71 PHE B N 1
ATOM 3142 C CA . PHE B 1 71 ? -0.854 4.377 13.1 1 98.48 71 PHE B CA 1
ATOM 3143 C C . PHE B 1 71 ? 0.656 4.213 13.221 1 98.48 71 PHE B C 1
ATOM 3145 O O . PHE B 1 71 ? 1.403 5.185 13.097 1 98.48 71 PHE B O 1
ATOM 3152 N N . ASP B 1 72 ? 1.084 3.017 13.531 1 98.06 72 ASP B N 1
ATOM 3153 C CA . ASP B 1 72 ? 2.51 2.715 13.603 1 98.06 72 ASP B CA 1
ATOM 3154 C C . ASP B 1 72 ? 3.089 2.463 12.212 1 98.06 72 ASP B C 1
ATOM 3156 O O . ASP B 1 72 ? 2.57 1.637 11.459 1 98.06 72 ASP B O 1
ATOM 3160 N N . ALA B 1 73 ? 4.146 3.206 11.928 1 97.59 73 ALA B N 1
ATOM 3161 C CA . ALA B 1 73 ? 4.884 2.952 10.693 1 97.59 73 ALA B CA 1
ATOM 3162 C C . ALA B 1 73 ? 5.509 1.56 10.703 1 97.59 73 ALA B C 1
ATOM 3164 O O . ALA B 1 73 ? 5.663 0.95 11.764 1 97.59 73 ALA B O 1
ATOM 3165 N N . GLN B 1 74 ? 5.759 1.071 9.5 1 96.11 74 GLN B N 1
ATOM 3166 C CA . GLN B 1 74 ? 6.487 -0.188 9.382 1 96.11 74 GLN B CA 1
ATOM 3167 C C . GLN B 1 74 ? 7.774 -0.158 10.202 1 96.11 74 GLN B C 1
ATOM 3169 O O . GLN B 1 74 ? 8.517 0.825 10.167 1 96.11 74 GLN B O 1
ATOM 3174 N N . ASP B 1 75 ? 7.972 -1.238 11.007 1 95.27 75 ASP B N 1
ATOM 3175 C CA . ASP B 1 75 ? 9.135 -1.447 11.864 1 95.27 75 ASP B CA 1
ATOM 3176 C C . ASP B 1 75 ? 9.149 -0.454 13.023 1 95.27 75 ASP B C 1
ATOM 3178 O O . ASP B 1 75 ? 10.216 -0.093 13.526 1 95.27 75 ASP B O 1
ATOM 3182 N N . HIS B 1 76 ? 8.027 0.042 13.449 1 96.65 76 HIS B N 1
ATOM 3183 C CA . HIS B 1 76 ? 7.863 0.909 14.611 1 96.65 76 HIS B CA 1
ATOM 3184 C C . HIS B 1 76 ? 6.704 0.443 15.486 1 96.65 76 HIS B C 1
ATOM 3186 O O . HIS B 1 76 ? 5.776 -0.207 15 1 96.65 76 HIS B O 1
ATOM 3192 N N . GLY B 1 77 ? 6.806 0.83 16.78 1 95.34 77 GLY B N 1
ATOM 3193 C CA . GLY B 1 77 ? 5.708 0.536 17.686 1 95.34 77 GLY B CA 1
ATOM 3194 C C . GLY B 1 77 ? 5.308 -0.927 17.684 1 95.34 77 GLY B C 1
ATOM 3195 O O . GLY B 1 77 ? 6.156 -1.808 17.842 1 95.34 77 GLY B O 1
ATOM 3196 N N . LYS B 1 78 ? 4.059 -1.213 17.455 1 93.74 78 LYS B N 1
ATOM 3197 C CA . LYS B 1 78 ? 3.517 -2.568 17.489 1 93.74 78 LYS B CA 1
ATOM 3198 C C . LYS B 1 78 ? 3.894 -3.343 16.23 1 93.74 78 LYS B C 1
ATOM 3200 O O . LYS B 1 78 ? 3.695 -4.558 16.159 1 93.74 78 LYS B O 1
ATOM 3205 N N . ARG B 1 79 ? 4.518 -2.668 15.284 1 94.26 79 ARG B N 1
ATOM 3206 C CA . ARG B 1 79 ? 4.927 -3.308 14.038 1 94.26 79 ARG B CA 1
ATOM 3207 C C . ARG B 1 79 ? 6.438 -3.507 13.995 1 94.26 79 ARG B C 1
ATOM 3209 O O . ARG B 1 79 ? 7 -3.809 12.94 1 94.26 79 ARG B O 1
ATOM 3216 N N . LEU B 1 80 ? 7.093 -3.305 15.07 1 93.98 80 LEU B N 1
ATOM 3217 C CA . LEU B 1 80 ? 8.545 -3.425 15.146 1 93.98 80 LEU B CA 1
ATOM 3218 C C . LEU B 1 80 ? 8.985 -4.863 14.891 1 93.98 80 LEU B C 1
ATOM 3220 O O . LEU B 1 80 ? 8.468 -5.794 15.511 1 93.98 80 LEU B O 1
ATOM 3224 N N . THR B 1 81 ? 9.896 -5.048 13.966 1 91.98 81 THR B N 1
ATOM 3225 C CA . THR B 1 81 ? 10.417 -6.376 13.663 1 91.98 81 THR B CA 1
ATOM 3226 C C . THR B 1 81 ? 11.931 -6.418 13.849 1 91.98 81 THR B C 1
ATOM 3228 O O . THR B 1 81 ? 12.483 -7.44 14.264 1 91.98 81 THR B O 1
ATOM 3231 N N . ASP B 1 82 ? 12.625 -5.354 13.505 1 89.29 82 ASP B N 1
ATOM 3232 C CA . ASP B 1 82 ? 14.081 -5.28 13.581 1 89.29 82 ASP B CA 1
ATOM 3233 C C . ASP B 1 82 ? 14.541 -3.874 13.959 1 89.29 82 ASP B C 1
ATOM 3235 O O . ASP B 1 82 ? 14.751 -3.028 13.086 1 89.29 82 ASP B O 1
ATOM 3239 N N . PRO B 1 83 ? 14.776 -3.668 15.165 1 85.28 83 PRO B N 1
ATOM 3240 C CA . PRO B 1 83 ? 15.111 -2.317 15.621 1 85.28 83 PRO B CA 1
ATOM 3241 C C . PRO B 1 83 ? 16.387 -1.777 14.979 1 85.28 83 PRO B C 1
ATOM 3243 O O . PRO B 1 83 ? 16.546 -0.561 14.841 1 85.28 83 PRO B O 1
ATOM 3246 N N . ASP B 1 84 ? 17.248 -2.633 14.485 1 87.01 84 ASP B N 1
ATOM 3247 C CA . ASP B 1 84 ? 18.525 -2.203 13.923 1 87.01 84 ASP B CA 1
ATOM 3248 C C . ASP B 1 84 ? 18.329 -1.535 12.564 1 87.01 84 ASP B C 1
ATOM 3250 O O . ASP B 1 84 ? 19.143 -0.707 12.15 1 87.01 84 ASP B O 1
ATOM 3254 N N . GLN B 1 85 ? 17.264 -1.841 11.932 1 86.6 85 GLN B N 1
ATOM 3255 C CA . GLN B 1 85 ? 17.028 -1.332 10.584 1 86.6 85 GLN B CA 1
ATOM 3256 C C . GLN B 1 85 ? 16.623 0.139 10.614 1 86.6 85 GLN B C 1
ATOM 3258 O O . GLN B 1 85 ? 16.622 0.809 9.58 1 86.6 85 GLN B O 1
ATOM 3263 N N . ARG B 1 86 ? 16.343 0.652 11.771 1 85.22 86 ARG B N 1
ATOM 3264 C CA . ARG B 1 86 ? 15.926 2.045 11.887 1 85.22 86 ARG B CA 1
ATOM 3265 C C . ARG B 1 86 ? 17.109 2.946 12.226 1 85.22 86 ARG B C 1
ATOM 3267 O O . ARG B 1 86 ? 16.973 4.17 12.266 1 85.22 86 ARG B O 1
ATOM 3274 N N . GLU B 1 87 ? 18.218 2.292 12.454 1 88.85 87 GLU B N 1
ATOM 3275 C CA . GLU B 1 87 ? 19.409 3.049 12.827 1 88.85 87 GLU B CA 1
ATOM 3276 C C . GLU B 1 87 ? 19.95 3.845 11.643 1 88.85 87 GLU B C 1
ATOM 3278 O O . GLU B 1 87 ? 19.532 3.633 10.503 1 88.85 87 GLU B O 1
ATOM 3283 N N . ASP B 1 88 ? 20.793 4.772 11.946 1 89.12 88 ASP B N 1
ATOM 3284 C CA . ASP B 1 88 ? 21.316 5.643 10.898 1 89.12 88 ASP B CA 1
ATOM 3285 C C . ASP B 1 88 ? 22.478 4.98 10.162 1 89.12 88 ASP B C 1
ATOM 3287 O O . ASP B 1 88 ? 22.754 3.795 10.365 1 89.12 88 ASP B O 1
ATOM 3291 N N . LEU B 1 89 ? 23.089 5.685 9.276 1 89.81 89 LEU B N 1
ATOM 3292 C CA . LEU B 1 89 ? 24.1 5.178 8.354 1 89.81 89 LEU B CA 1
ATOM 3293 C C . LEU B 1 89 ? 25.323 4.672 9.113 1 89.81 89 LEU B C 1
ATOM 3295 O O . LEU B 1 89 ? 26.067 3.828 8.608 1 89.81 89 LEU B O 1
ATOM 3299 N N . ASN B 1 90 ? 25.558 5.139 10.319 1 88.1 90 ASN B N 1
ATOM 3300 C CA . ASN B 1 90 ? 26.707 4.705 11.107 1 88.1 90 ASN B CA 1
ATOM 3301 C C . ASN B 1 90 ? 26.581 3.243 11.525 1 88.1 90 ASN B C 1
ATOM 3303 O O . ASN B 1 90 ? 27.584 2.536 11.636 1 88.1 90 ASN B O 1
ATOM 3307 N N . SER B 1 91 ? 25.398 2.827 11.668 1 88.93 91 SER B N 1
ATOM 3308 C CA . SER B 1 91 ? 25.163 1.48 12.178 1 88.93 91 SER B CA 1
ATOM 3309 C C . SER B 1 91 ? 24.448 0.614 11.145 1 88.93 91 SER B C 1
ATOM 3311 O O . SER B 1 91 ? 24.511 -0.615 11.208 1 88.93 91 SER B O 1
ATOM 3313 N N . ASN B 1 92 ? 23.75 1.288 10.268 1 91.12 92 ASN B N 1
ATOM 3314 C CA . ASN B 1 92 ? 22.971 0.601 9.244 1 91.12 92 ASN B CA 1
ATOM 3315 C C . ASN B 1 92 ? 23.314 1.104 7.845 1 91.12 92 ASN B C 1
ATOM 3317 O O . ASN B 1 92 ? 22.765 2.109 7.39 1 91.12 92 ASN B O 1
ATOM 3321 N N . PRO B 1 93 ? 24.127 0.343 7.137 1 90.22 93 PRO B N 1
ATOM 3322 C CA . PRO B 1 93 ? 24.505 0.788 5.794 1 90.22 93 PRO B CA 1
ATOM 3323 C C . PRO B 1 93 ? 23.317 0.847 4.836 1 90.22 93 PRO B C 1
ATOM 3325 O O . PRO B 1 93 ? 23.411 1.457 3.768 1 90.22 93 PRO B O 1
ATOM 3328 N N . LYS B 1 94 ? 22.184 0.237 5.212 1 93.5 94 LYS B N 1
ATOM 3329 C CA . LYS B 1 94 ? 20.997 0.213 4.362 1 93.5 94 LYS B CA 1
ATOM 3330 C C . LYS B 1 94 ? 20.009 1.302 4.767 1 93.5 94 LYS B C 1
ATOM 3332 O O . LYS B 1 94 ? 18.872 1.325 4.29 1 93.5 94 LYS B O 1
ATOM 3337 N N . PHE B 1 95 ? 20.383 2.199 5.554 1 94.98 95 PHE B N 1
ATOM 3338 C CA . PHE B 1 95 ? 19.512 3.183 6.187 1 94.98 95 PHE B CA 1
ATOM 3339 C C . PHE B 1 95 ? 18.689 3.928 5.143 1 94.98 95 PHE B C 1
ATOM 3341 O O . PHE B 1 95 ? 17.481 4.109 5.311 1 94.98 95 PHE B O 1
ATOM 3348 N N . LEU B 1 96 ? 19.302 4.334 4.062 1 96.46 96 LEU B N 1
ATOM 3349 C CA . LEU B 1 96 ? 18.651 5.221 3.104 1 96.46 96 LEU B CA 1
ATOM 3350 C C . LEU B 1 96 ? 17.484 4.519 2.419 1 96.46 96 LEU B C 1
ATOM 3352 O O . LEU B 1 96 ? 16.398 5.089 2.293 1 96.46 96 LEU B O 1
ATOM 3356 N N . PHE B 1 97 ? 17.713 3.305 2.014 1 95.97 97 PHE B N 1
ATOM 3357 C CA . PHE B 1 97 ? 16.604 2.65 1.331 1 95.97 97 PHE B CA 1
ATOM 3358 C C . PHE B 1 97 ? 15.688 1.953 2.331 1 95.97 97 PHE B C 1
ATOM 3360 O O . PHE B 1 97 ? 14.519 1.697 2.035 1 95.97 97 PHE B O 1
ATOM 3367 N N . ASP B 1 98 ? 16.097 1.679 3.611 1 96.35 98 ASP B N 1
ATOM 3368 C CA . ASP B 1 98 ? 15.182 1.29 4.68 1 96.35 98 ASP B CA 1
ATOM 3369 C C . ASP B 1 98 ? 14.182 2.404 4.979 1 96.35 98 ASP B C 1
ATOM 3371 O O . ASP B 1 98 ? 12.976 2.161 5.045 1 96.35 98 ASP B O 1
ATOM 3375 N N . GLN B 1 99 ? 14.72 3.565 5.126 1 96.76 99 GLN B N 1
ATOM 3376 C CA . GLN B 1 99 ? 13.851 4.693 5.445 1 96.76 99 GLN B CA 1
ATOM 3377 C C . GLN B 1 99 ? 12.883 4.983 4.302 1 96.76 99 GLN B C 1
ATOM 3379 O O . GLN B 1 99 ? 11.695 5.22 4.532 1 96.76 99 GLN B O 1
ATOM 3384 N N . TYR B 1 100 ? 13.377 4.984 3.093 1 97.92 100 TYR B N 1
ATOM 3385 C CA . TYR B 1 100 ? 12.52 5.284 1.952 1 97.92 100 TYR B CA 1
ATOM 3386 C C . TYR B 1 100 ? 11.402 4.256 1.824 1 97.92 100 TYR B C 1
ATOM 3388 O O . TYR B 1 100 ? 10.272 4.6 1.471 1 97.92 100 TYR B O 1
ATOM 3396 N N . ALA B 1 101 ? 11.718 3.013 2.119 1 97.9 101 ALA B N 1
ATOM 3397 C CA . ALA B 1 101 ? 10.714 1.952 2.123 1 97.9 101 ALA B CA 1
ATOM 3398 C C . ALA B 1 101 ? 9.608 2.247 3.132 1 97.9 101 ALA B C 1
ATOM 3400 O O . ALA B 1 101 ? 8.427 2.044 2.844 1 97.9 101 ALA B O 1
ATOM 3401 N N . ILE B 1 102 ? 9.97 2.731 4.234 1 97.79 102 ILE B N 1
ATOM 3402 C CA . ILE B 1 102 ? 9.003 3.065 5.274 1 97.79 102 ILE B CA 1
ATOM 3403 C C . ILE B 1 102 ? 8.148 4.248 4.825 1 97.79 102 ILE B C 1
ATOM 3405 O O . ILE B 1 102 ? 6.935 4.265 5.046 1 97.79 102 ILE B O 1
ATOM 3409 N N . LEU B 1 103 ? 8.764 5.227 4.16 1 98.53 103 LEU B N 1
ATOM 3410 C CA . LEU B 1 103 ? 8.021 6.382 3.669 1 98.53 103 LEU B CA 1
ATOM 3411 C C . LEU B 1 103 ? 6.922 5.952 2.703 1 98.53 103 LEU B C 1
ATOM 3413 O O . LEU B 1 103 ? 5.775 6.386 2.829 1 98.53 103 LEU B O 1
ATOM 3417 N N . LEU B 1 104 ? 7.282 5.116 1.801 1 98.53 104 LEU B N 1
ATOM 3418 C CA . LEU B 1 104 ? 6.325 4.692 0.785 1 98.53 104 LEU B CA 1
ATOM 3419 C C . LEU B 1 104 ? 5.25 3.796 1.391 1 98.53 104 LEU B C 1
ATOM 3421 O O . LEU B 1 104 ? 4.095 3.827 0.961 1 98.53 104 LEU B O 1
ATOM 3425 N N . ASN B 1 105 ? 5.665 3.02 2.368 1 98.21 105 ASN B N 1
ATOM 3426 C CA . ASN B 1 105 ? 4.661 2.216 3.057 1 98.21 105 ASN B CA 1
ATOM 3427 C C . ASN B 1 105 ? 3.659 3.09 3.805 1 98.21 105 ASN B C 1
ATOM 3429 O O . ASN B 1 105 ? 2.459 2.808 3.801 1 98.21 105 ASN B O 1
ATOM 3433 N N . ASN B 1 106 ? 4.139 4.126 4.473 1 98.58 106 ASN B N 1
ATOM 3434 C CA . ASN B 1 106 ? 3.244 5.083 5.114 1 98.58 106 ASN B CA 1
ATOM 3435 C C . ASN B 1 106 ? 2.238 5.66 4.122 1 98.58 106 ASN B C 1
ATOM 3437 O O . ASN B 1 106 ? 1.043 5.733 4.416 1 98.58 106 ASN B O 1
ATOM 3441 N N . LYS B 1 107 ? 2.77 6.053 2.998 1 98.71 107 LYS B N 1
ATOM 3442 C CA . LYS B 1 107 ? 1.926 6.605 1.943 1 98.71 107 LYS B CA 1
ATOM 3443 C C . LYS B 1 107 ? 0.848 5.61 1.523 1 98.71 107 LYS B C 1
ATOM 3445 O O . LYS B 1 107 ? -0.32 5.976 1.38 1 98.71 107 LYS B O 1
ATOM 3450 N N . ASP B 1 108 ? 1.219 4.406 1.354 1 98.24 108 ASP B N 1
ATOM 3451 C CA . ASP B 1 108 ? 0.267 3.384 0.932 1 98.24 108 ASP B CA 1
ATOM 3452 C C . ASP B 1 108 ? -0.8 3.152 1.999 1 98.24 108 ASP B C 1
ATOM 3454 O O . ASP B 1 108 ? -1.974 2.956 1.679 1 98.24 108 ASP B O 1
ATOM 3458 N N . TYR B 1 109 ? -0.41 3.189 3.24 1 98.4 109 TYR B N 1
ATOM 3459 C CA . TYR B 1 109 ? -1.378 2.963 4.307 1 98.4 109 TYR B CA 1
ATOM 3460 C C . TYR B 1 109 ? -2.297 4.167 4.475 1 98.4 109 TYR B C 1
ATOM 3462 O O . TYR B 1 109 ? -3.439 4.028 4.919 1 98.4 109 TYR B O 1
ATOM 3470 N N . ALA B 1 110 ? -1.818 5.354 4.127 1 98.8 110 ALA B N 1
ATOM 3471 C CA . ALA B 1 110 ? -2.743 6.483 4.087 1 98.8 110 ALA B CA 1
ATOM 3472 C C . ALA B 1 110 ? -3.879 6.227 3.101 1 98.8 110 ALA B C 1
ATOM 3474 O O . ALA B 1 110 ? -5.05 6.448 3.421 1 98.8 110 ALA B O 1
ATOM 3475 N N . SER B 1 111 ? -3.571 5.747 1.932 1 98.54 111 SER B N 1
ATOM 3476 C CA . SER B 1 111 ? -4.586 5.405 0.941 1 98.54 111 SER B CA 1
ATOM 3477 C C . SER B 1 111 ? -5.497 4.29 1.445 1 98.54 111 SER B C 1
ATOM 3479 O O . SER B 1 111 ? -6.711 4.33 1.235 1 98.54 111 SER B O 1
ATOM 3481 N N . TYR B 1 112 ? -4.879 3.344 2.113 1 98.29 112 TYR B N 1
ATOM 3482 C CA . TYR B 1 112 ? -5.609 2.224 2.698 1 98.29 112 TYR B CA 1
ATOM 3483 C C . TYR B 1 112 ? -6.637 2.713 3.712 1 98.29 112 TYR B C 1
ATOM 3485 O O . TYR B 1 112 ? -7.781 2.253 3.717 1 98.29 112 TYR B O 1
ATOM 3493 N N . ILE B 1 113 ? -6.245 3.624 4.505 1 98.74 113 ILE B N 1
ATOM 3494 C CA . ILE B 1 113 ? -7.128 4.194 5.516 1 98.74 113 ILE B CA 1
ATOM 3495 C C . ILE B 1 113 ? -8.284 4.926 4.838 1 98.74 113 ILE B C 1
ATOM 3497 O O . ILE B 1 113 ? -9.441 4.777 5.238 1 98.74 113 ILE B O 1
ATOM 3501 N N . ILE B 1 114 ? -8.022 5.659 3.825 1 98.75 114 ILE B N 1
ATOM 3502 C CA . ILE B 1 114 ? -9.057 6.393 3.104 1 98.75 114 ILE B CA 1
ATOM 3503 C C . ILE B 1 114 ? -10.064 5.412 2.508 1 98.75 114 ILE B C 1
ATOM 3505 O O . ILE B 1 114 ? -11.273 5.656 2.541 1 98.75 114 ILE B O 1
ATOM 3509 N N . ASP B 1 115 ? -9.604 4.334 2.019 1 98.15 115 ASP B N 1
ATOM 3510 C CA . ASP B 1 115 ? -10.454 3.353 1.35 1 98.15 115 ASP B CA 1
ATOM 3511 C C . ASP B 1 115 ? -11.356 2.635 2.351 1 98.15 115 ASP B C 1
ATOM 3513 O O . ASP B 1 115 ? -12.505 2.315 2.041 1 98.15 115 ASP B O 1
ATOM 3517 N N . PHE B 1 116 ? -10.859 2.413 3.569 1 98.08 116 PHE B N 1
ATOM 3518 C CA . PHE B 1 116 ? -11.555 1.422 4.381 1 98.08 116 PHE B CA 1
ATOM 3519 C C . PHE B 1 116 ? -12.135 2.061 5.637 1 98.08 116 PHE B C 1
ATOM 3521 O O . PHE B 1 116 ? -13.098 1.55 6.212 1 98.08 116 PHE B O 1
ATOM 3528 N N . LEU B 1 117 ? -11.577 3.142 6.109 1 98.45 117 LEU B N 1
ATOM 3529 C CA . LEU B 1 117 ? -11.957 3.715 7.395 1 98.45 117 LEU B CA 1
ATOM 3530 C C . LEU B 1 117 ? -13.459 3.975 7.452 1 98.45 117 LEU B C 1
ATOM 3532 O O . LEU B 1 117 ? -14.115 3.634 8.438 1 98.45 117 LEU B O 1
ATOM 3536 N N . PRO B 1 118 ? -14.144 4.603 6.363 1 97.99 118 PRO B N 1
ATOM 3537 C CA . PRO B 1 118 ? -15.587 4.84 6.433 1 97.99 118 PRO B CA 1
ATOM 3538 C C . PRO B 1 118 ? -16.384 3.56 6.673 1 97.99 118 PRO B C 1
ATOM 3540 O O . PRO B 1 118 ? -17.339 3.56 7.454 1 97.99 118 PRO B O 1
ATOM 3543 N N . THR B 1 119 ? -15.926 2.467 5.999 1 97.51 119 THR B N 1
ATOM 3544 C CA . THR B 1 119 ? -16.608 1.182 6.105 1 97.51 119 THR B CA 1
ATOM 3545 C C . THR B 1 119 ? -16.515 0.635 7.526 1 97.51 119 THR B C 1
ATOM 3547 O O . THR B 1 119 ? -17.509 0.166 8.083 1 97.51 119 THR B O 1
ATOM 3550 N N . PHE B 1 120 ? -15.413 0.755 8.158 1 96.43 120 PHE B N 1
ATOM 3551 C CA . PHE B 1 120 ? -15.17 0.151 9.462 1 96.43 120 PHE B CA 1
ATOM 3552 C C . PHE B 1 120 ? -15.804 0.982 10.571 1 96.43 120 PHE B C 1
ATOM 3554 O O . PHE B 1 120 ? -16.289 0.435 11.564 1 96.43 120 PHE B O 1
ATOM 3561 N N . LEU B 1 121 ? -15.81 2.291 10.394 1 96.84 121 LEU B N 1
ATOM 3562 C CA . LEU B 1 121 ? -16.317 3.148 11.46 1 96.84 121 LEU B CA 1
ATOM 3563 C C . LEU B 1 121 ? -17.828 3.323 11.344 1 96.84 121 LEU B C 1
ATOM 3565 O O . LEU B 1 121 ? -18.526 3.409 12.357 1 96.84 121 LEU B O 1
ATOM 3569 N N . PHE B 1 122 ? -18.311 3.399 10.027 1 96.29 122 PHE B N 1
ATOM 3570 C CA . PHE B 1 122 ? -19.719 3.708 9.806 1 96.29 122 PHE B CA 1
ATOM 3571 C C . PHE B 1 122 ? -20.327 2.757 8.782 1 96.29 122 PHE B C 1
ATOM 3573 O O . PHE B 1 122 ? -20.749 3.184 7.705 1 96.29 122 PHE B O 1
ATOM 3580 N N . PRO B 1 123 ? -20.493 1.481 9.143 1 95.4 123 PRO B N 1
ATOM 3581 C CA . PRO B 1 123 ? -20.926 0.443 8.204 1 95.4 123 PRO B CA 1
ATOM 3582 C C . PRO B 1 123 ? -22.372 0.627 7.748 1 95.4 123 PRO B C 1
ATOM 3584 O O . PRO B 1 123 ? -22.79 0.028 6.754 1 95.4 123 PRO B O 1
ATOM 3587 N N . ARG B 1 124 ? -23.163 1.467 8.442 1 95.43 124 ARG B N 1
ATOM 3588 C CA . ARG B 1 124 ? -24.545 1.699 8.034 1 95.43 124 ARG B CA 1
ATOM 3589 C C . ARG B 1 124 ? -24.698 3.063 7.369 1 95.43 124 ARG B C 1
ATOM 3591 O O . ARG B 1 124 ? -25.817 3.537 7.163 1 95.43 124 ARG B O 1
ATOM 3598 N N . GLY B 1 125 ? -23.517 3.706 7.164 1 93.64 125 GLY B N 1
ATOM 3599 C CA . GLY B 1 125 ? -23.562 5.018 6.538 1 93.64 125 GLY B CA 1
ATOM 3600 C C . GLY B 1 125 ? -23.987 6.119 7.491 1 93.64 125 GLY B C 1
ATOM 3601 O O . GLY B 1 125 ? -24.624 7.092 7.079 1 93.64 125 GLY B O 1
ATOM 3602 N N . GLU B 1 126 ? -23.596 6.008 8.715 1 93.97 126 GLU B N 1
ATOM 3603 C CA . GLU B 1 126 ? -23.999 6.936 9.768 1 93.97 126 GLU B CA 1
ATOM 3604 C C . GLU B 1 126 ? -23.372 8.312 9.561 1 93.97 126 GLU B C 1
ATOM 3606 O O . GLU B 1 126 ? -23.943 9.327 9.964 1 93.97 126 GLU B O 1
ATOM 3611 N N . ARG B 1 127 ? -22.245 8.285 9.043 1 95.46 127 ARG B N 1
ATOM 3612 C CA . ARG B 1 127 ? -21.476 9.506 8.827 1 95.46 127 ARG B CA 1
ATOM 3613 C C . ARG B 1 127 ? -20.749 9.466 7.487 1 95.46 127 ARG B C 1
ATOM 3615 O O . ARG B 1 127 ? -20.439 8.388 6.976 1 95.46 127 ARG B O 1
ATOM 3622 N N . LYS B 1 128 ? -20.493 10.647 6.975 1 95.76 128 LYS B N 1
ATOM 3623 C CA . LYS B 1 128 ? -19.788 10.765 5.702 1 95.76 128 LYS B CA 1
ATOM 3624 C C . LYS B 1 128 ? -18.436 11.448 5.883 1 95.76 128 LYS B C 1
ATOM 3626 O O . LYS B 1 128 ? -18.362 12.561 6.408 1 95.76 128 LYS B O 1
ATOM 3631 N N . MET B 1 129 ? -17.422 10.767 5.545 1 97.18 129 MET B N 1
ATOM 3632 C CA . MET B 1 129 ? -16.08 11.342 5.502 1 97.18 129 MET B CA 1
ATOM 3633 C C . MET B 1 129 ? -15.778 11.916 4.122 1 97.18 129 MET B C 1
ATOM 3635 O O . MET B 1 129 ? -15.729 11.18 3.136 1 97.18 129 MET B O 1
ATOM 3639 N N . THR B 1 130 ? -15.53 13.27 4.056 1 96.17 130 THR B N 1
ATOM 3640 C CA . THR B 1 130 ? -15.476 13.886 2.735 1 96.17 130 THR B CA 1
ATOM 3641 C C . THR B 1 130 ? -14.148 14.608 2.528 1 96.17 130 THR B C 1
ATOM 3643 O O . THR B 1 130 ? -13.801 14.971 1.402 1 96.17 130 THR B O 1
ATOM 3646 N N . ARG B 1 131 ? -13.388 14.878 3.641 1 97.53 131 ARG B N 1
ATOM 3647 C CA . ARG B 1 131 ? -12.116 15.587 3.554 1 97.53 131 ARG B CA 1
ATOM 3648 C C . ARG B 1 131 ? -10.994 14.781 4.199 1 97.53 131 ARG B C 1
ATOM 3650 O O . ARG B 1 131 ? -11.183 14.184 5.262 1 97.53 131 ARG B O 1
ATOM 3657 N N . TRP B 1 132 ? -9.896 14.778 3.525 1 98.7 132 TRP B N 1
ATOM 3658 C CA . TRP B 1 132 ? -8.732 14.037 4 1 98.7 132 TRP B CA 1
ATOM 3659 C C . TRP B 1 132 ? -7.502 14.935 4.061 1 98.7 132 TRP B C 1
ATOM 3661 O O . TRP B 1 132 ? -7.203 15.655 3.105 1 98.7 132 TRP B O 1
ATOM 3671 N N . ILE B 1 133 ? -6.828 14.934 5.159 1 98.91 133 ILE B N 1
ATOM 3672 C CA . ILE B 1 133 ? -5.618 15.704 5.424 1 98.91 133 ILE B CA 1
ATOM 3673 C C . ILE B 1 133 ? -4.477 14.76 5.797 1 98.91 133 ILE B C 1
ATOM 3675 O O . ILE B 1 133 ? -4.672 13.813 6.563 1 98.91 133 ILE B O 1
ATOM 3679 N N . ALA B 1 134 ? -3.337 14.918 5.208 1 98.95 134 ALA B N 1
ATOM 3680 C CA . ALA B 1 134 ? -2.14 14.212 5.658 1 98.95 134 ALA B CA 1
ATOM 3681 C C . ALA B 1 134 ? -1.272 15.109 6.535 1 98.95 134 ALA B C 1
ATOM 3683 O O . ALA B 1 134 ? -1.047 16.277 6.209 1 98.95 134 ALA B O 1
ATOM 3684 N N . ALA B 1 135 ? -0.863 14.633 7.625 1 98.96 135 ALA B N 1
ATOM 3685 C CA . ALA B 1 135 ? 0.026 15.348 8.538 1 98.96 135 ALA B CA 1
ATOM 3686 C C . ALA B 1 135 ? 1.114 14.425 9.079 1 98.96 135 ALA B C 1
ATOM 3688 O O . ALA B 1 135 ? 0.882 13.23 9.276 1 98.96 135 ALA B O 1
ATOM 3689 N N . GLY B 1 136 ? 2.256 14.966 9.323 1 98.85 136 GLY B N 1
ATOM 3690 C CA . GLY B 1 136 ? 3.296 14.118 9.885 1 98.85 136 GLY B CA 1
ATOM 3691 C C . GLY B 1 136 ? 4.514 14.895 10.349 1 98.85 136 GLY B C 1
ATOM 3692 O O . GLY B 1 136 ? 4.667 16.074 10.02 1 98.85 136 GLY B O 1
ATOM 3693 N N . ARG B 1 137 ? 5.348 14.273 11.133 1 98.82 137 ARG B N 1
ATOM 3694 C CA . ARG B 1 137 ? 6.556 14.828 11.735 1 98.82 137 ARG B CA 1
ATOM 3695 C C . ARG B 1 137 ? 7.796 14.068 11.275 1 98.82 137 ARG B C 1
ATOM 3697 O O . ARG B 1 137 ? 7.863 12.844 11.402 1 98.82 137 ARG B O 1
ATOM 3704 N N . SER B 1 138 ? 8.872 14.799 10.815 1 98.52 138 SER B N 1
ATOM 3705 C CA . SER B 1 138 ? 10.144 14.179 10.461 1 98.52 138 SER B CA 1
ATOM 3706 C C . SER B 1 138 ? 9.95 13.066 9.436 1 98.52 138 SER B C 1
ATOM 3708 O O . SER B 1 138 ? 9.408 13.3 8.353 1 98.52 138 SER B O 1
ATOM 3710 N N . MET B 1 139 ? 10.168 11.822 9.81 1 98.05 139 MET B N 1
ATOM 3711 C CA . MET B 1 139 ? 9.9 10.703 8.911 1 98.05 139 MET B CA 1
ATOM 3712 C C . MET B 1 139 ? 8.463 10.744 8.404 1 98.05 139 MET B C 1
ATOM 3714 O O . MET B 1 139 ? 8.215 10.555 7.212 1 98.05 139 MET B O 1
ATOM 3718 N N . GLY B 1 140 ? 7.552 11.063 9.287 1 98.78 140 GLY B N 1
ATOM 3719 C CA . GLY B 1 140 ? 6.155 11.214 8.91 1 98.78 140 GLY B CA 1
ATOM 3720 C C . GLY B 1 140 ? 5.903 12.42 8.026 1 98.78 140 GLY B C 1
ATOM 3721 O O . GLY B 1 140 ? 4.98 12.416 7.209 1 98.78 140 GLY B O 1
ATOM 3722 N N . GLY B 1 141 ? 6.706 13.5 8.213 1 98.87 141 GLY B N 1
ATOM 3723 C CA . GLY B 1 141 ? 6.626 14.657 7.336 1 98.87 141 GLY B CA 1
ATOM 3724 C C . GLY B 1 141 ? 7.064 14.36 5.915 1 98.87 141 GLY B C 1
ATOM 3725 O O . GLY B 1 141 ? 6.438 14.82 4.957 1 98.87 141 GLY B O 1
ATOM 3726 N N . HIS B 1 142 ? 8.171 13.546 5.785 1 98.83 142 HIS B N 1
ATOM 3727 C CA . HIS B 1 142 ? 8.566 13.087 4.458 1 98.83 142 HIS B CA 1
ATOM 3728 C C . HIS B 1 142 ? 7.45 12.285 3.798 1 98.83 142 HIS B C 1
ATOM 3730 O O . HIS B 1 142 ? 7.149 12.487 2.619 1 98.83 142 HIS B O 1
ATOM 3736 N N . SER B 1 143 ? 6.819 11.436 4.58 1 98.91 143 SER B N 1
ATOM 3737 C CA . SER B 1 143 ? 5.727 10.609 4.077 1 98.91 143 SER B CA 1
ATOM 3738 C C . SER B 1 143 ? 4.544 11.464 3.635 1 98.91 143 SER B C 1
ATOM 3740 O O . SER B 1 143 ? 3.863 11.135 2.662 1 98.91 143 SER B O 1
ATOM 3742 N N . THR B 1 144 ? 4.292 12.524 4.357 1 98.95 144 THR B N 1
ATOM 3743 C CA . THR B 1 144 ? 3.197 13.423 4.013 1 98.95 144 THR B CA 1
ATOM 3744 C C . THR B 1 144 ? 3.373 13.974 2.6 1 98.95 144 THR B C 1
ATOM 3746 O O . THR B 1 144 ? 2.413 14.039 1.83 1 98.95 144 THR B O 1
ATOM 3749 N N . TRP B 1 145 ? 4.58 14.304 2.222 1 98.92 145 TRP B N 1
ATOM 3750 C CA . TRP B 1 145 ? 4.847 14.774 0.867 1 98.92 145 TRP B CA 1
ATOM 3751 C C . TRP B 1 145 ? 4.551 13.682 -0.156 1 98.92 145 TRP B C 1
ATOM 3753 O O . TRP B 1 145 ? 4.03 13.962 -1.238 1 98.92 145 TRP B O 1
ATOM 3763 N N . HIS B 1 146 ? 4.899 12.459 0.205 1 98.9 146 HIS B N 1
ATOM 3764 C CA . HIS B 1 146 ? 4.582 11.35 -0.688 1 98.9 146 HIS B CA 1
ATOM 3765 C C . HIS B 1 146 ? 3.075 11.179 -0.842 1 98.9 146 HIS B C 1
ATOM 3767 O O . HIS B 1 146 ? 2.584 10.92 -1.943 1 98.9 146 HIS B O 1
ATOM 3773 N N . VAL B 1 147 ? 2.316 11.329 0.213 1 98.94 147 VAL B N 1
ATOM 3774 C CA . VAL B 1 147 ? 0.861 11.241 0.144 1 98.94 147 VAL B CA 1
ATOM 3775 C C . VAL B 1 147 ? 0.317 12.359 -0.743 1 98.94 147 VAL B C 1
ATOM 3777 O O . VAL B 1 147 ? -0.505 12.112 -1.628 1 98.94 147 VAL B O 1
ATOM 3780 N N . LEU B 1 148 ? 0.81 13.556 -0.594 1 98.87 148 LEU B N 1
ATOM 3781 C CA . LEU B 1 148 ? 0.332 14.715 -1.34 1 98.87 148 LEU B CA 1
ATOM 3782 C C . LEU B 1 148 ? 0.592 14.545 -2.833 1 98.87 148 LEU B C 1
ATOM 3784 O O . LEU B 1 148 ? -0.218 14.968 -3.661 1 98.87 148 LEU B O 1
ATOM 3788 N N . SER B 1 149 ? 1.641 13.886 -3.164 1 98.58 149 SER B N 1
ATOM 3789 C CA . SER B 1 149 ? 2.009 13.774 -4.572 1 98.58 149 SER B CA 1
ATOM 3790 C C . SER B 1 149 ? 1.33 12.577 -5.227 1 98.58 149 SER B C 1
ATOM 3792 O O . SER B 1 149 ? 1.23 12.508 -6.454 1 98.58 149 SER B O 1
ATOM 3794 N N . SER B 1 150 ? 0.754 11.658 -4.388 1 97.88 150 SER B N 1
ATOM 3795 C CA . SER B 1 150 ? 0.348 10.409 -5.024 1 97.88 150 SER B CA 1
ATOM 3796 C C . SER B 1 150 ? -1.114 10.088 -4.728 1 97.88 150 SER B C 1
ATOM 3798 O O . SER B 1 150 ? -1.712 9.233 -5.384 1 97.88 150 SER B O 1
ATOM 3800 N N . GLU B 1 151 ? -1.687 10.717 -3.731 1 98.1 151 GLU B N 1
ATOM 3801 C CA . GLU B 1 151 ? -3.066 10.444 -3.336 1 98.1 151 GLU B CA 1
ATOM 3802 C C . GLU B 1 151 ? -3.977 11.624 -3.661 1 98.1 151 GLU B C 1
ATOM 3804 O O . GLU B 1 151 ? -4.05 12.589 -2.897 1 98.1 151 GLU B O 1
ATOM 3809 N N . PRO B 1 152 ? -4.683 11.603 -4.771 1 97.55 152 PRO B N 1
ATOM 3810 C CA . PRO B 1 152 ? -5.446 12.762 -5.24 1 97.55 152 PRO B CA 1
ATOM 3811 C C . PRO B 1 152 ? -6.581 13.144 -4.292 1 97.55 152 PRO B C 1
ATOM 3813 O O . PRO B 1 152 ? -7.058 14.281 -4.321 1 97.55 152 PRO B O 1
ATOM 3816 N N . ARG B 1 153 ? -7.001 12.21 -3.404 1 98.02 153 ARG B N 1
ATOM 3817 C CA . ARG B 1 153 ? -8.092 12.497 -2.479 1 98.02 153 ARG B CA 1
ATOM 3818 C C . ARG B 1 153 ? -7.628 13.415 -1.352 1 98.02 153 ARG B C 1
ATOM 3820 O O . ARG B 1 153 ? -8.445 14.072 -0.704 1 98.02 153 ARG B O 1
ATOM 3827 N N . VAL B 1 154 ? -6.351 13.427 -1.096 1 98.81 154 VAL B N 1
ATOM 3828 C CA . VAL B 1 154 ? -5.797 14.294 -0.061 1 98.81 154 VAL B CA 1
ATOM 3829 C C . VAL B 1 154 ? -5.491 15.669 -0.648 1 98.81 154 VAL B C 1
ATOM 3831 O O . VAL B 1 154 ? -4.626 15.802 -1.517 1 98.81 154 VAL B O 1
ATOM 3834 N N . LYS B 1 155 ? -6.153 16.673 -0.092 1 96.65 155 LYS B N 1
ATOM 3835 C CA . LYS B 1 155 ? -6.031 18 -0.689 1 96.65 155 LYS B CA 1
ATOM 3836 C C . LYS B 1 155 ? -5.245 18.941 0.219 1 96.65 155 LYS B C 1
ATOM 3838 O O . LYS B 1 155 ? -4.801 20.006 -0.217 1 96.65 155 LYS B O 1
ATOM 3843 N N . THR B 1 156 ? -5.058 18.551 1.439 1 98.45 156 THR B N 1
ATOM 3844 C CA . THR B 1 156 ? -4.375 19.408 2.403 1 98.45 156 THR B CA 1
ATOM 3845 C C . THR B 1 156 ? -3.267 18.641 3.118 1 98.45 156 THR B C 1
ATOM 3847 O O . THR B 1 156 ? -3.445 17.476 3.481 1 98.45 156 THR B O 1
ATOM 3850 N N . GLY B 1 157 ? -2.133 19.245 3.283 1 98.78 157 GLY B N 1
ATOM 3851 C CA . GLY B 1 157 ? -0.994 18.652 3.966 1 98.78 157 GLY B CA 1
ATOM 3852 C C . GLY B 1 157 ? -0.427 19.537 5.059 1 98.78 157 GLY B C 1
ATOM 3853 O O . GLY B 1 157 ? -0.398 20.762 4.921 1 98.78 157 GLY B O 1
ATOM 3854 N N . VAL B 1 158 ? -0.023 18.989 6.157 1 98.92 158 VAL B N 1
ATOM 3855 C CA . VAL B 1 158 ? 0.734 19.607 7.241 1 98.92 158 VAL B CA 1
ATOM 3856 C C . VAL B 1 158 ? 2.053 18.865 7.44 1 98.92 158 VAL B C 1
ATOM 3858 O O . VAL B 1 158 ? 2.062 17.704 7.856 1 98.92 158 VAL B O 1
ATOM 3861 N N . VAL B 1 159 ? 3.12 19.542 7.187 1 98.88 159 VAL B N 1
ATOM 3862 C CA . VAL B 1 159 ? 4.433 18.908 7.247 1 98.88 159 VAL B CA 1
ATOM 3863 C C . VAL B 1 159 ? 5.265 19.547 8.357 1 98.88 159 VAL B 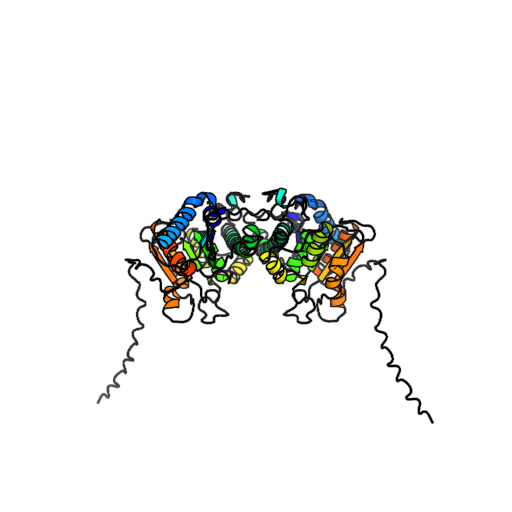C 1
ATOM 3865 O O . VAL B 1 159 ? 5.642 20.718 8.262 1 98.88 159 VAL B O 1
ATOM 3868 N N . PHE B 1 160 ? 5.556 18.763 9.387 1 98.82 160 PHE B N 1
ATOM 3869 C CA . PHE B 1 160 ? 6.468 19.207 10.435 1 98.82 160 PHE B CA 1
ATOM 3870 C C . PHE B 1 160 ? 7.87 18.657 10.201 1 98.82 160 PHE B C 1
ATOM 3872 O O . PHE B 1 160 ? 8.081 17.443 10.244 1 98.82 160 PHE B O 1
ATOM 3879 N N . ILE B 1 161 ? 8.841 19.45 9.954 1 98.68 161 ILE B N 1
ATOM 3880 C CA . ILE B 1 161 ? 10.276 19.196 9.894 1 98.68 161 ILE B CA 1
ATOM 3881 C C . ILE B 1 161 ? 10.554 18.022 8.958 1 98.68 161 ILE B C 1
ATOM 3883 O O . ILE B 1 161 ? 11.333 17.126 9.292 1 98.68 161 ILE B O 1
ATOM 3887 N N . GLY B 1 162 ? 9.819 17.863 7.882 1 98.24 162 GLY B N 1
ATOM 3888 C CA . GLY B 1 162 ? 10.028 16.97 6.754 1 98.24 162 GLY B CA 1
ATOM 3889 C C . GLY B 1 162 ? 10.305 17.704 5.455 1 98.24 162 GLY B C 1
ATOM 3890 O O . GLY B 1 162 ? 10.11 18.918 5.369 1 98.24 162 GLY B O 1
ATOM 3891 N N . MET B 1 163 ? 10.76 17.014 4.456 1 97.66 163 MET B N 1
ATOM 3892 C CA . MET B 1 163 ? 11.095 17.683 3.202 1 97.66 163 MET B CA 1
ATOM 3893 C C . MET B 1 163 ? 10.716 16.816 2.006 1 97.66 163 MET B C 1
ATOM 3895 O O . MET B 1 163 ? 10.605 15.595 2.128 1 97.66 163 MET B O 1
ATOM 3899 N N . PRO B 1 164 ? 10.475 17.398 0.878 1 98.24 164 PRO B N 1
ATOM 3900 C CA . PRO B 1 164 ? 9.954 16.694 -0.296 1 98.24 164 PRO B CA 1
ATOM 3901 C C . PRO B 1 164 ? 11.057 16.075 -1.151 1 98.24 164 PRO B C 1
ATOM 3903 O O . PRO B 1 164 ? 10.773 15.284 -2.054 1 98.24 164 PRO B O 1
ATOM 3906 N N . ASP B 1 165 ? 12.332 16.393 -0.943 1 98.03 165 ASP B N 1
ATOM 3907 C CA . ASP B 1 165 ? 13.438 16.019 -1.819 1 98.03 165 ASP B CA 1
ATOM 3908 C C . ASP B 1 165 ? 14.385 15.043 -1.123 1 98.03 165 ASP B C 1
ATOM 3910 O O . ASP B 1 165 ? 15.377 15.457 -0.52 1 98.03 165 ASP B O 1
ATOM 3914 N N . TYR B 1 166 ? 14.109 13.764 -1.366 1 97.37 166 TYR B N 1
ATOM 3915 C CA . TYR B 1 166 ? 14.887 12.748 -0.666 1 97.37 166 TYR B CA 1
ATOM 3916 C C . TYR B 1 166 ? 16.298 12.654 -1.235 1 97.37 166 TYR B C 1
ATOM 3918 O O . TYR B 1 166 ? 17.246 12.338 -0.512 1 97.37 166 TYR B O 1
ATOM 3926 N N . ASN B 1 167 ? 16.486 12.909 -2.517 1 95.93 167 ASN B N 1
ATOM 3927 C CA . ASN B 1 167 ? 17.813 12.904 -3.122 1 95.93 167 ASN B CA 1
ATOM 3928 C C . ASN B 1 167 ? 18.732 13.932 -2.468 1 95.93 167 ASN B C 1
ATOM 3930 O O . ASN B 1 167 ? 19.888 13.634 -2.166 1 95.93 167 ASN B O 1
ATOM 3934 N N . ALA B 1 168 ? 18.192 15.108 -2.278 1 96.42 168 ALA B N 1
ATOM 3935 C CA . ALA B 1 168 ? 18.975 16.153 -1.626 1 96.42 168 ALA B CA 1
ATOM 3936 C C . ALA B 1 168 ? 19.357 15.747 -0.205 1 96.42 168 ALA B C 1
ATOM 3938 O O . ALA B 1 168 ? 20.493 15.962 0.225 1 96.42 168 ALA B O 1
ATOM 3939 N N . LEU B 1 169 ? 18.445 15.152 0.483 1 96.32 169 LEU B N 1
ATOM 3940 C CA . LEU B 1 169 ? 18.687 14.702 1.849 1 96.32 169 LEU B CA 1
ATOM 3941 C C . LEU B 1 169 ? 19.759 13.618 1.883 1 96.32 169 LEU B C 1
ATOM 3943 O O . LEU B 1 169 ? 20.661 13.657 2.723 1 96.32 169 LEU B O 1
ATOM 3947 N N . MET B 1 170 ? 19.656 12.639 0.966 1 95.84 170 MET B N 1
ATOM 3948 C CA . MET B 1 170 ? 20.621 11.547 0.887 1 95.84 170 MET B CA 1
ATOM 3949 C C . MET B 1 170 ? 22.024 12.079 0.612 1 95.84 170 MET B C 1
ATOM 3951 O O . MET B 1 170 ? 22.987 11.665 1.259 1 95.84 170 MET B O 1
ATOM 3955 N N . LYS B 1 171 ? 22.103 12.998 -0.33 1 95.7 171 LYS B N 1
ATOM 3956 C CA . LYS B 1 171 ? 23.394 13.578 -0.688 1 95.7 171 LYS B CA 1
ATOM 3957 C C . LYS B 1 171 ? 24.019 14.304 0.499 1 95.7 171 LYS B C 1
ATOM 3959 O O . LYS B 1 171 ? 25.219 14.175 0.752 1 95.7 171 LYS B O 1
ATOM 3964 N N . GLN B 1 172 ? 23.217 15.031 1.167 1 95.4 172 GLN B N 1
ATOM 3965 C CA . GLN B 1 172 ? 23.697 15.766 2.332 1 95.4 172 GLN B CA 1
ATOM 3966 C C . GLN B 1 172 ? 24.203 14.816 3.413 1 95.4 172 GLN B C 1
ATOM 3968 O O . GLN B 1 172 ? 25.285 15.018 3.968 1 95.4 172 GLN B O 1
ATOM 3973 N N . ARG B 1 173 ? 23.486 13.773 3.725 1 95 173 ARG B N 1
ATOM 3974 C CA . ARG B 1 173 ? 23.827 12.828 4.783 1 95 173 ARG B CA 1
ATOM 3975 C C . ARG B 1 173 ? 25.089 12.047 4.433 1 95 173 ARG B C 1
ATOM 3977 O O . ARG B 1 173 ? 25.971 11.872 5.277 1 95 173 ARG B O 1
ATOM 3984 N N . LEU B 1 174 ? 25.151 11.542 3.222 1 96.76 174 LEU B N 1
ATOM 3985 C CA . LEU B 1 174 ? 26.334 10.812 2.778 1 96.76 174 LEU B CA 1
ATOM 3986 C C . LEU B 1 174 ? 27.559 11.72 2.76 1 96.76 174 LEU B C 1
ATOM 3988 O O . LEU B 1 174 ? 28.651 11.303 3.151 1 96.76 174 LEU B O 1
ATOM 3992 N N . GLY B 1 175 ? 27.354 12.936 2.319 1 95.21 175 GLY B N 1
ATOM 3993 C CA . GLY B 1 175 ? 28.438 13.906 2.325 1 95.21 175 GLY B CA 1
ATOM 3994 C C . GLY B 1 175 ? 28.997 14.167 3.711 1 95.21 175 GLY B C 1
ATOM 3995 O O . GLY B 1 175 ? 30.214 14.257 3.888 1 95.21 175 GLY B O 1
ATOM 3996 N N . GLN B 1 176 ? 28.178 14.281 4.665 1 94.05 176 GLN B N 1
ATOM 3997 C CA . GLN B 1 176 ? 28.59 14.526 6.043 1 94.05 176 GLN B CA 1
ATOM 3998 C C . GLN B 1 176 ? 29.45 13.382 6.572 1 94.05 176 GLN B C 1
ATOM 4000 O O . GLN B 1 176 ? 30.264 13.578 7.477 1 94.05 176 GLN B O 1
ATOM 4005 N N . LEU B 1 177 ? 29.304 12.193 5.97 1 94.74 177 LEU B N 1
ATOM 4006 C CA . LEU B 1 177 ? 30.038 11.012 6.411 1 94.74 177 LEU B CA 1
ATOM 4007 C C . LEU B 1 177 ? 31.16 10.674 5.436 1 94.74 177 LEU B C 1
ATOM 4009 O O . LEU B 1 177 ? 31.815 9.638 5.571 1 94.74 177 LEU B O 1
ATOM 4013 N N . ASN B 1 178 ? 31.344 11.521 4.422 1 95.46 178 ASN B N 1
ATOM 4014 C CA . ASN B 1 178 ? 32.345 11.311 3.382 1 95.46 178 ASN B CA 1
ATOM 4015 C C . ASN B 1 178 ? 32.115 9.998 2.64 1 95.46 178 ASN B C 1
ATOM 4017 O O . ASN B 1 178 ? 33.057 9.24 2.403 1 95.46 178 ASN B O 1
ATOM 4021 N N . LEU B 1 179 ? 30.831 9.719 2.454 1 94.94 179 LEU B N 1
ATOM 4022 C CA . LEU B 1 179 ? 30.439 8.556 1.666 1 94.94 179 LEU B CA 1
ATOM 4023 C C . LEU B 1 179 ? 29.935 8.977 0.29 1 94.94 179 LEU B C 1
ATOM 4025 O O . LEU B 1 179 ? 29.539 10.128 0.094 1 94.94 179 LEU B O 1
ATOM 4029 N N . THR B 1 180 ? 29.925 8.079 -0.637 1 93.5 180 THR B N 1
ATOM 4030 C CA . THR B 1 180 ? 29.548 8.38 -2.013 1 93.5 180 THR B CA 1
ATOM 4031 C C . THR B 1 180 ? 28.087 8.017 -2.265 1 93.5 180 THR B C 1
ATOM 4033 O O . THR B 1 180 ? 27.533 7.147 -1.591 1 93.5 180 THR B O 1
ATOM 4036 N N . VAL B 1 181 ? 27.508 8.707 -3.226 1 94.67 181 VAL B N 1
ATOM 4037 C CA . VAL B 1 181 ? 26.146 8.417 -3.661 1 94.67 181 VAL B CA 1
ATOM 4038 C C . VAL B 1 181 ? 26.162 7.298 -4.699 1 94.67 181 VAL B C 1
ATOM 4040 O O . VAL B 1 181 ? 25.818 7.517 -5.863 1 94.67 181 VAL B O 1
ATOM 4043 N N . GLU B 1 182 ? 26.601 6.187 -4.324 1 95.1 182 GLU B N 1
ATOM 4044 C CA . GLU B 1 182 ? 26.754 4.992 -5.149 1 95.1 182 GLU B CA 1
ATOM 4045 C C . GLU B 1 182 ? 26.506 3.724 -4.336 1 95.1 182 GLU B C 1
ATOM 4047 O O . GLU B 1 182 ? 26.457 3.77 -3.105 1 95.1 182 GLU B O 1
ATOM 4052 N N . PRO B 1 183 ? 26.336 2.654 -5.06 1 94.51 183 PRO B N 1
ATOM 4053 C CA . PRO B 1 183 ? 26.266 1.399 -4.308 1 94.51 183 PRO B CA 1
ATOM 4054 C C . PRO B 1 183 ? 27.466 1.195 -3.385 1 94.51 183 PRO B C 1
ATOM 4056 O O . PRO B 1 183 ? 28.585 1.587 -3.727 1 94.51 183 PRO B O 1
ATOM 4059 N N . PRO B 1 184 ? 27.325 0.722 -2.274 1 93.79 184 PRO B N 1
ATOM 4060 C CA . PRO B 1 184 ? 26.116 0.054 -1.787 1 93.79 184 PRO B CA 1
ATOM 4061 C C . PRO B 1 184 ? 25.177 1.002 -1.044 1 93.79 184 PRO B C 1
ATOM 4063 O O . PRO B 1 184 ? 24.067 0.612 -0.673 1 93.79 184 PRO B O 1
ATOM 4066 N N . TYR B 1 185 ? 25.582 2.245 -0.866 1 95.29 185 TYR B N 1
ATOM 4067 C CA . TYR B 1 185 ? 24.785 3.159 -0.055 1 95.29 185 TYR B CA 1
ATOM 4068 C C . TYR B 1 185 ? 23.559 3.64 -0.821 1 95.29 185 TYR B C 1
ATOM 4070 O O . TYR B 1 185 ? 22.507 3.889 -0.228 1 95.29 185 TYR B O 1
ATOM 4078 N N . VAL B 1 186 ? 23.726 3.748 -2.116 1 97.43 186 VAL B N 1
ATOM 4079 C CA . VAL B 1 186 ? 22.628 4.091 -3.014 1 97.43 186 VAL B CA 1
ATOM 4080 C C . VAL B 1 186 ? 22.626 3.143 -4.212 1 97.43 186 VAL B C 1
ATOM 4082 O O . VAL B 1 186 ? 23.131 3.486 -5.283 1 97.43 186 VAL B O 1
ATOM 4085 N N . PRO B 1 187 ? 22.091 2.002 -4.037 1 97.48 187 PRO B N 1
ATOM 4086 C CA . PRO B 1 187 ? 21.979 1.064 -5.156 1 97.48 187 PRO B CA 1
ATOM 4087 C C . PRO B 1 187 ? 21.278 1.672 -6.369 1 97.48 187 PRO B C 1
ATOM 4089 O O . PRO B 1 187 ? 20.373 2.495 -6.215 1 97.48 187 PRO B O 1
ATOM 4092 N N . ASP B 1 188 ? 21.653 1.194 -7.596 1 97.6 188 ASP B N 1
ATOM 4093 C CA . ASP B 1 188 ? 21.063 1.712 -8.827 1 97.6 188 ASP B CA 1
ATOM 4094 C C . ASP B 1 188 ? 19.548 1.521 -8.832 1 97.6 188 ASP B C 1
ATOM 4096 O O . ASP B 1 188 ? 18.808 2.402 -9.276 1 97.6 188 ASP B O 1
ATOM 4100 N N . THR B 1 189 ? 19.112 0.406 -8.353 1 97.7 189 THR B N 1
ATOM 4101 C CA . THR B 1 189 ? 17.683 0.113 -8.317 1 97.7 189 THR B CA 1
ATOM 4102 C C . THR B 1 189 ? 16.96 1.063 -7.366 1 97.7 189 THR B C 1
ATOM 4104 O O . THR B 1 189 ? 15.838 1.491 -7.642 1 97.7 189 THR B O 1
ATOM 4107 N N . PHE B 1 190 ? 17.637 1.409 -6.28 1 98.15 190 PHE B N 1
ATOM 4108 C CA . PHE B 1 190 ? 17.092 2.361 -5.319 1 98.15 190 PHE B CA 1
ATOM 4109 C C . PHE B 1 190 ? 17.04 3.763 -5.915 1 98.15 190 PHE B C 1
ATOM 4111 O O . PHE B 1 190 ? 16.02 4.448 -5.816 1 98.15 190 PHE B O 1
ATOM 4118 N N . ALA B 1 191 ? 18.104 4.151 -6.531 1 98.07 191 ALA B N 1
ATOM 4119 C CA . ALA B 1 191 ? 18.147 5.458 -7.183 1 98.07 191 ALA B CA 1
ATOM 4120 C C . ALA B 1 191 ? 17.036 5.589 -8.221 1 98.07 191 ALA B C 1
ATOM 4122 O O . ALA B 1 191 ? 16.37 6.624 -8.299 1 98.07 191 ALA B O 1
ATOM 4123 N N . ALA B 1 192 ? 16.845 4.562 -8.957 1 97.81 192 ALA B N 1
ATOM 4124 C CA . ALA B 1 192 ? 15.802 4.572 -9.98 1 97.81 192 ALA B CA 1
ATOM 4125 C C . ALA B 1 192 ? 14.417 4.695 -9.351 1 97.81 192 ALA B C 1
ATOM 4127 O O . ALA B 1 192 ? 13.544 5.381 -9.886 1 97.81 192 ALA B O 1
ATOM 4128 N N . LEU B 1 193 ? 14.21 4.011 -8.245 1 98.1 193 LEU B N 1
ATOM 4129 C CA . LEU B 1 193 ? 12.938 4.094 -7.535 1 98.1 193 LEU B CA 1
ATOM 4130 C C . LEU B 1 193 ? 12.684 5.513 -7.039 1 98.1 193 LEU B C 1
ATOM 4132 O O . LEU B 1 193 ? 11.581 6.042 -7.196 1 98.1 193 LEU B O 1
ATOM 4136 N N . VAL B 1 194 ? 13.69 6.124 -6.429 1 98.21 194 VAL B N 1
ATOM 4137 C CA . VAL B 1 194 ? 13.575 7.491 -5.931 1 98.21 194 VAL B CA 1
ATOM 4138 C C . VAL B 1 194 ? 13.253 8.437 -7.086 1 98.21 194 VAL B C 1
ATOM 4140 O O . VAL B 1 194 ? 12.393 9.311 -6.959 1 98.21 194 VAL B O 1
ATOM 4143 N N . ASP B 1 195 ? 13.862 8.23 -8.23 1 97.23 195 ASP B N 1
ATOM 4144 C CA . ASP B 1 195 ? 13.651 9.072 -9.404 1 97.23 195 ASP B CA 1
ATOM 4145 C C . ASP B 1 195 ? 12.214 8.96 -9.909 1 97.23 195 ASP B C 1
ATOM 4147 O O . ASP B 1 195 ? 11.683 9.903 -10.499 1 97.23 195 ASP B O 1
ATOM 4151 N N . ARG B 1 196 ? 11.614 7.883 -9.578 1 96.56 196 ARG B N 1
ATOM 4152 C CA . ARG B 1 196 ? 10.272 7.634 -10.095 1 96.56 196 ARG B CA 1
ATOM 4153 C C . ARG B 1 196 ? 9.208 8.091 -9.103 1 96.56 196 ARG B C 1
ATOM 4155 O O . ARG B 1 196 ? 8.1 8.458 -9.498 1 96.56 196 ARG B O 1
ATOM 4162 N N . THR B 1 197 ? 9.572 8.148 -7.843 1 97.74 197 THR B N 1
ATOM 4163 C CA . THR B 1 197 ? 8.482 8.235 -6.878 1 97.74 197 THR B CA 1
ATOM 4164 C C . THR B 1 197 ? 8.637 9.47 -5.996 1 97.74 197 THR B C 1
ATOM 4166 O O . THR B 1 197 ? 7.686 9.893 -5.336 1 97.74 197 THR B O 1
ATOM 4169 N N . ASP B 1 198 ? 9.806 10.063 -5.999 1 98.33 198 ASP B N 1
ATOM 4170 C CA . ASP B 1 198 ? 10.073 11.19 -5.111 1 98.33 198 ASP B CA 1
ATOM 4171 C C . ASP B 1 198 ? 9.217 12.398 -5.484 1 98.33 198 ASP B C 1
ATOM 4173 O O . ASP B 1 198 ? 9.081 12.729 -6.664 1 98.33 198 ASP B O 1
ATOM 4177 N N . PRO B 1 199 ? 8.64 13.039 -4.46 1 98.63 199 PRO B N 1
ATOM 4178 C CA . PRO B 1 199 ? 7.811 14.215 -4.735 1 98.63 199 PRO B CA 1
ATOM 4179 C C . PRO B 1 199 ? 8.549 15.282 -5.541 1 98.63 199 PRO B C 1
ATOM 4181 O O . PRO B 1 199 ? 7.95 15.94 -6.395 1 98.63 199 PRO B O 1
ATOM 4184 N N . ALA B 1 200 ? 9.813 15.408 -5.374 1 98.43 200 ALA B N 1
ATOM 4185 C CA . ALA B 1 200 ? 10.597 16.444 -6.042 1 98.43 200 ALA B CA 1
ATOM 4186 C C . ALA B 1 200 ? 10.929 16.043 -7.476 1 98.43 200 ALA B C 1
ATOM 4188 O O . ALA B 1 200 ? 11.508 16.829 -8.229 1 98.43 200 ALA B O 1
ATOM 4189 N N . ARG B 1 201 ? 10.547 14.842 -7.85 1 97.9 201 ARG B N 1
ATOM 4190 C CA . ARG B 1 201 ? 10.797 14.375 -9.21 1 97.9 201 ARG B CA 1
ATOM 4191 C C . ARG B 1 201 ? 9.517 14.393 -10.039 1 97.9 201 ARG B C 1
ATOM 4193 O O . ARG B 1 201 ? 9.53 14.038 -11.219 1 97.9 201 ARG B O 1
ATOM 4200 N N . THR B 1 202 ? 8.415 14.783 -9.425 1 98.07 202 THR B N 1
ATOM 4201 C CA . THR B 1 202 ? 7.157 14.965 -10.141 1 98.07 202 THR B CA 1
ATOM 4202 C C . THR B 1 202 ? 7.172 16.267 -10.937 1 98.07 202 THR B C 1
ATOM 4204 O O . THR B 1 202 ? 8.086 17.081 -10.789 1 98.07 202 THR B O 1
ATOM 4207 N N . PRO B 1 203 ? 6.185 16.451 -11.788 1 98.25 203 PRO B N 1
ATOM 4208 C CA . PRO B 1 203 ? 6.114 17.745 -12.472 1 98.25 203 PRO B CA 1
ATOM 4209 C C . PRO B 1 203 ? 5.494 18.838 -11.604 1 98.25 203 PRO B C 1
ATOM 4211 O O . PRO B 1 203 ? 4.531 19.488 -12.018 1 98.25 203 PRO B O 1
ATOM 4214 N N . TYR B 1 204 ? 6.122 19.062 -10.498 1 98.27 204 TYR B N 1
ATOM 4215 C CA . TYR B 1 204 ? 5.567 19.937 -9.471 1 98.27 204 TYR B CA 1
ATOM 4216 C C . TYR B 1 204 ? 5.592 21.392 -9.923 1 98.27 204 TYR B C 1
ATOM 4218 O O . TYR B 1 204 ? 4.924 22.244 -9.332 1 98.27 204 TYR B O 1
ATOM 4226 N N . THR B 1 205 ? 6.315 21.778 -11.008 1 98.15 205 THR B N 1
ATOM 4227 C CA . THR B 1 205 ? 6.389 23.143 -11.516 1 98.15 205 THR B CA 1
ATOM 4228 C C . THR B 1 205 ? 5.405 23.347 -12.665 1 98.15 205 THR B C 1
ATOM 4230 O O . THR B 1 205 ? 5.28 24.454 -13.193 1 98.15 205 THR B O 1
ATOM 4233 N N . SER B 1 206 ? 4.776 22.243 -13.034 1 98.2 206 SER B N 1
ATOM 4234 C CA . SER B 1 206 ? 3.882 22.299 -14.187 1 98.2 206 SER B CA 1
ATOM 4235 C C . SER B 1 206 ? 2.627 23.106 -13.874 1 98.2 206 SER B C 1
ATOM 4237 O O . SER B 1 206 ? 2.069 22.997 -12.78 1 98.2 206 SER B O 1
ATOM 4239 N N . LYS B 1 207 ? 2.089 23.844 -14.88 1 97 207 LYS B N 1
ATOM 4240 C CA . LYS B 1 207 ? 0.844 24.597 -14.762 1 97 207 LYS B CA 1
ATOM 4241 C C . LYS B 1 207 ? -0.337 23.797 -15.305 1 97 207 LYS B C 1
ATOM 4243 O O . LYS B 1 207 ? -1.433 24.336 -15.474 1 97 207 LYS B O 1
ATOM 4248 N N . SER B 1 208 ? 0.008 22.548 -15.559 1 96.69 208 SER B N 1
ATOM 4249 C CA . SER B 1 208 ? -1.044 21.641 -16.004 1 96.69 208 SER B CA 1
ATOM 4250 C C . SER B 1 208 ? -1.718 20.953 -14.822 1 96.69 208 SER B C 1
ATOM 4252 O O . SER B 1 208 ? -1.071 20.217 -14.074 1 96.69 208 SER B O 1
ATOM 4254 N N . ALA B 1 209 ? -3.007 21.075 -14.78 1 95.73 209 ALA B N 1
ATOM 4255 C CA . ALA B 1 209 ? -3.779 20.467 -13.699 1 95.73 209 ALA B CA 1
ATOM 4256 C C . ALA B 1 209 ? -3.715 18.944 -13.77 1 95.73 209 ALA B C 1
ATOM 4258 O O . ALA B 1 209 ? -3.802 18.264 -12.744 1 95.73 209 ALA B O 1
ATOM 4259 N N . THR B 1 210 ? -3.453 18.424 -14.926 1 95.95 210 THR B N 1
ATOM 4260 C CA . THR B 1 210 ? -3.467 16.977 -15.106 1 95.95 210 THR B CA 1
ATOM 4261 C C . THR B 1 210 ? -2.083 16.387 -14.853 1 95.95 210 THR B C 1
ATOM 4263 O O . THR B 1 210 ? -1.961 15.235 -14.431 1 95.95 210 THR B O 1
ATOM 4266 N N . ALA B 1 211 ? -1.095 17.191 -14.972 1 97.41 211 ALA B N 1
ATOM 4267 C CA . ALA B 1 211 ? 0.267 16.676 -14.858 1 97.41 211 ALA B CA 1
ATOM 4268 C C . ALA B 1 211 ? 0.834 16.927 -13.464 1 97.41 211 ALA B C 1
ATOM 4270 O O . ALA B 1 211 ? 1.636 16.137 -12.962 1 97.41 211 ALA B O 1
ATOM 4271 N N . ASN B 1 212 ? 0.431 18.026 -12.851 1 98.37 212 ASN B N 1
ATOM 4272 C CA . ASN B 1 212 ? 0.966 18.451 -11.561 1 98.37 212 ASN B CA 1
ATOM 4273 C C . ASN B 1 212 ? 0.185 17.839 -10.402 1 98.37 212 ASN B C 1
ATOM 4275 O O . ASN B 1 212 ? -0.968 18.202 -10.164 1 98.37 212 ASN B O 1
ATOM 4279 N N . PRO B 1 213 ? 0.801 17 -9.646 1 98.4 213 PRO B N 1
ATOM 4280 C CA . PRO B 1 213 ? 0.046 16.31 -8.598 1 98.4 213 PRO B CA 1
ATOM 4281 C C . PRO B 1 213 ? -0.304 17.223 -7.425 1 98.4 213 PRO B C 1
ATOM 4283 O O . PRO B 1 213 ? -1.108 16.851 -6.566 1 98.4 213 PRO B O 1
ATOM 4286 N N . PHE B 1 214 ? 0.26 18.403 -7.373 1 98.47 214 PHE B N 1
ATOM 4287 C CA . PHE B 1 214 ? 0.024 19.303 -6.25 1 98.47 214 PHE B CA 1
ATOM 4288 C C . PHE B 1 214 ? -1.025 20.349 -6.606 1 98.47 214 PHE B C 1
ATOM 4290 O O . PHE B 1 214 ? -1.406 21.166 -5.764 1 98.47 214 PHE B O 1
ATOM 4297 N N . TRP B 1 215 ? -1.529 20.32 -7.84 1 97.88 215 TRP B N 1
ATOM 4298 C CA . TRP B 1 215 ? -2.538 21.28 -8.275 1 97.88 215 TRP B CA 1
ATOM 4299 C C . TRP B 1 215 ? -3.78 21.201 -7.394 1 97.88 215 TRP B C 1
ATOM 4301 O O . TRP B 1 215 ? -4.347 20.122 -7.205 1 97.88 215 TRP B O 1
ATOM 4311 N N . GLY B 1 216 ? -4.167 22.313 -6.774 1 96.96 216 GLY B N 1
ATOM 4312 C CA . GLY B 1 216 ? -5.371 22.385 -5.961 1 96.96 216 GLY B CA 1
ATOM 4313 C C . GLY B 1 216 ? -5.136 22.005 -4.512 1 96.96 216 GLY B C 1
ATOM 4314 O O . GLY B 1 216 ? -6.078 21.952 -3.718 1 96.96 216 GLY B O 1
ATOM 4315 N N . LYS B 1 217 ? -3.906 21.755 -4.172 1 97.99 217 LYS B N 1
ATOM 4316 C CA . LYS B 1 217 ? -3.628 21.331 -2.803 1 97.99 217 LYS B CA 1
ATOM 4317 C C . LYS B 1 217 ? -3.257 22.521 -1.923 1 97.99 217 LYS B C 1
ATOM 4319 O O . LYS B 1 217 ? -2.806 23.553 -2.424 1 97.99 217 LYS B O 1
ATOM 4324 N N . HIS B 1 218 ? -3.493 22.414 -0.617 1 97.89 218 HIS B N 1
ATOM 4325 C CA . HIS B 1 218 ? -3.122 23.365 0.425 1 97.89 218 HIS B CA 1
ATOM 4326 C C . HIS B 1 218 ? -2.062 22.781 1.353 1 97.89 218 HIS B C 1
ATOM 4328 O O . HIS B 1 218 ? -2.292 21.754 1.996 1 97.89 218 HIS B O 1
ATOM 4334 N N . ILE B 1 219 ? -0.928 23.478 1.476 1 98.64 219 ILE B N 1
ATOM 4335 C CA . ILE B 1 219 ? 0.197 22.85 2.161 1 98.64 219 ILE B CA 1
ATOM 4336 C C . ILE B 1 219 ? 0.757 23.803 3.214 1 98.64 219 ILE B C 1
ATOM 4338 O O . ILE B 1 219 ? 1.06 24.961 2.915 1 98.64 219 ILE B O 1
ATOM 4342 N N . PHE B 1 220 ? 0.844 23.337 4.445 1 98.56 220 PHE B N 1
ATOM 4343 C CA . PHE B 1 220 ? 1.544 24.012 5.531 1 98.56 220 PHE B CA 1
ATOM 4344 C C . PHE B 1 220 ? 2.861 23.311 5.845 1 98.56 220 PHE B C 1
ATOM 4346 O O . PHE B 1 220 ? 2.87 22.138 6.225 1 98.56 220 PHE B O 1
ATOM 4353 N N . GLN B 1 221 ? 3.959 23.98 5.69 1 98.47 221 GLN B N 1
ATOM 4354 C CA . GLN B 1 221 ? 5.3 23.476 5.968 1 98.47 221 GLN B CA 1
ATOM 4355 C C . GLN B 1 221 ? 5.928 24.207 7.152 1 98.47 221 GLN B C 1
ATOM 435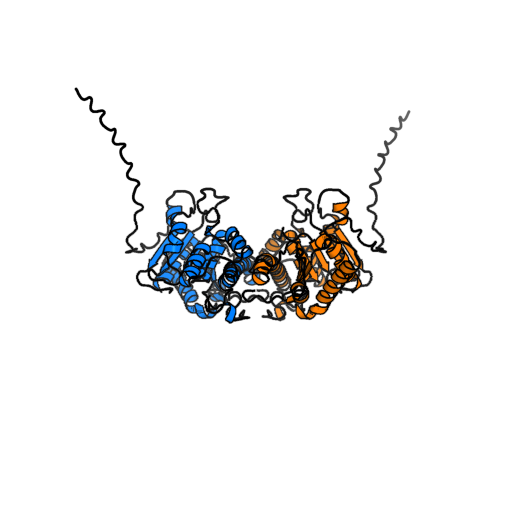7 O O . GLN B 1 221 ? 6.114 25.424 7.109 1 98.47 221 GLN B O 1
ATOM 4362 N N . ALA B 1 222 ? 6.249 23.464 8.21 1 98.53 222 ALA B N 1
ATOM 4363 C CA . ALA B 1 222 ? 6.905 24.047 9.378 1 98.53 222 ALA B CA 1
ATOM 4364 C C . ALA B 1 222 ? 8.287 23.436 9.593 1 98.53 222 ALA B C 1
ATOM 4366 O O . ALA B 1 222 ? 8.439 22.212 9.584 1 98.53 222 ALA B O 1
ATOM 4367 N N . ASN B 1 223 ? 9.295 24.252 9.785 1 98.05 223 ASN B N 1
ATOM 4368 C CA . ASN B 1 223 ? 10.667 23.803 9.996 1 98.05 223 ASN B CA 1
ATOM 4369 C C . ASN B 1 223 ? 11.342 24.575 11.127 1 98.05 223 ASN B C 1
ATOM 4371 O O . ASN B 1 223 ? 10.953 25.704 11.432 1 98.05 223 ASN B O 1
ATOM 4375 N N . GLY B 1 224 ? 12.269 23.882 11.788 1 97.98 224 GLY B N 1
ATOM 4376 C CA . GLY B 1 224 ? 13.197 24.597 12.649 1 97.98 224 GLY B CA 1
ATOM 4377 C C . GLY B 1 224 ? 14.323 25.268 11.884 1 97.98 224 GLY B C 1
ATOM 4378 O O . GLY B 1 224 ? 14.936 24.656 11.007 1 97.98 224 GLY B O 1
ATOM 4379 N N . GLY B 1 225 ? 14.551 26.487 12.248 1 97.26 225 GLY B N 1
ATOM 4380 C CA . GLY B 1 225 ? 15.594 27.222 11.552 1 97.26 225 GLY B CA 1
ATOM 4381 C C 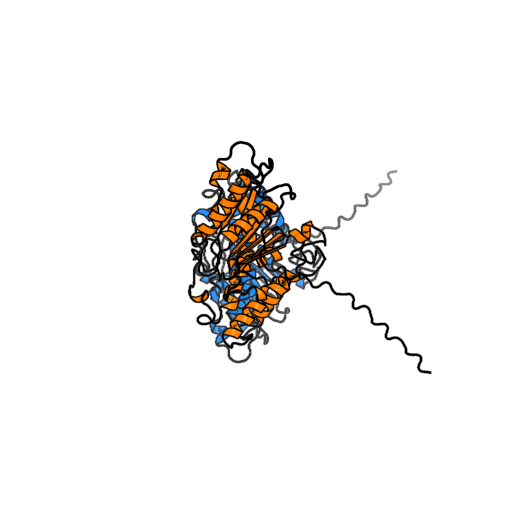. GLY B 1 225 ? 16.987 26.688 11.829 1 97.26 225 GLY B C 1
ATOM 4382 O O . GLY B 1 225 ? 17.904 26.888 11.029 1 97.26 225 GLY B O 1
ATOM 4383 N N . ALA B 1 226 ? 17.199 25.978 12.922 1 97.99 226 ALA B N 1
ATOM 4384 C CA . ALA B 1 226 ? 18.492 25.426 13.315 1 97.99 226 ALA B CA 1
ATOM 4385 C C . ALA B 1 226 ? 18.48 23.901 13.254 1 97.99 226 ALA B C 1
ATOM 4387 O O . ALA B 1 226 ? 19.219 23.238 13.986 1 97.99 226 ALA B O 1
ATOM 4388 N N . ASP B 1 227 ? 17.6 23.326 12.427 1 97.94 227 ASP B N 1
ATOM 4389 C CA . ASP B 1 227 ? 17.481 21.877 12.299 1 97.94 227 ASP B CA 1
ATOM 4390 C C . ASP B 1 227 ? 18.677 21.292 11.551 1 97.94 227 ASP B C 1
ATOM 4392 O O . ASP B 1 227 ? 18.812 21.48 10.341 1 97.94 227 ASP B O 1
ATOM 4396 N N . PRO B 1 228 ? 19.539 20.54 12.236 1 95.44 228 PRO B N 1
ATOM 4397 C CA . PRO B 1 228 ? 20.698 19.976 11.54 1 95.44 228 PRO B CA 1
ATOM 4398 C C . PRO B 1 228 ? 20.364 18.695 10.78 1 95.44 228 PRO B C 1
ATOM 4400 O O . PRO B 1 228 ? 21.119 18.282 9.896 1 95.44 228 PRO B O 1
ATOM 4403 N N . LEU B 1 229 ? 19.301 18.062 11.14 1 95.35 229 LEU B N 1
ATOM 4404 C CA . LEU B 1 229 ? 18.961 16.754 10.589 1 95.35 229 LEU B CA 1
ATOM 4405 C C . LEU B 1 229 ? 18.204 16.9 9.273 1 95.35 229 LEU B C 1
ATOM 4407 O O . LEU B 1 229 ? 18.392 16.101 8.353 1 95.35 229 LEU B O 1
ATOM 4411 N N . VAL B 1 230 ? 17.299 17.861 9.262 1 97.08 230 VAL B N 1
ATOM 4412 C CA . VAL B 1 230 ? 16.534 18.201 8.067 1 97.08 230 VAL B CA 1
ATOM 4413 C C . VAL B 1 230 ? 16.605 19.707 7.819 1 97.08 230 VAL B C 1
ATOM 4415 O O . VAL B 1 230 ? 15.627 20.425 8.039 1 97.08 230 VAL B O 1
ATOM 4418 N N . PRO B 1 231 ? 17.696 20.112 7.272 1 96.73 231 PRO B N 1
ATOM 4419 C CA . PRO B 1 231 ? 17.874 21.553 7.077 1 96.73 231 PRO B CA 1
ATOM 4420 C C . PRO B 1 231 ? 16.862 22.145 6.099 1 96.73 231 PRO B C 1
ATOM 4422 O O . PRO B 1 231 ? 16.653 21.597 5.014 1 96.73 231 PRO B O 1
ATOM 4425 N N . PHE B 1 232 ? 16.356 23.243 6.483 1 96.16 232 PHE B N 1
ATOM 4426 C CA . PHE B 1 232 ? 15.288 23.85 5.698 1 96.16 232 PHE B CA 1
ATOM 4427 C C . PHE B 1 232 ? 15.774 24.188 4.294 1 96.16 232 PHE B C 1
ATOM 4429 O O . PHE B 1 232 ? 15.005 24.121 3.332 1 96.16 232 PHE B O 1
ATOM 4436 N N . TYR B 1 233 ? 17.026 24.536 4.13 1 95.48 233 TYR B N 1
ATOM 4437 C CA . TYR B 1 233 ? 17.541 24.977 2.838 1 95.48 233 TYR B CA 1
ATOM 4438 C C . TYR B 1 233 ? 17.407 23.876 1.793 1 95.48 233 TYR B C 1
ATOM 4440 O O . TYR B 1 233 ? 17.346 24.155 0.593 1 95.48 233 TYR B O 1
ATOM 4448 N N . LEU B 1 234 ? 17.315 22.622 2.209 1 96.18 234 LEU B N 1
ATOM 4449 C CA . LEU B 1 234 ? 17.165 21.515 1.271 1 96.18 234 LEU B CA 1
ATOM 4450 C C . LEU B 1 234 ? 15.779 21.524 0.636 1 96.18 234 LEU B C 1
ATOM 4452 O O . LEU B 1 234 ? 15.562 20.892 -0.4 1 96.18 234 LEU B O 1
ATOM 4456 N N . SER B 1 235 ? 14.824 22.171 1.27 1 96.39 235 SER B N 1
ATOM 4457 C CA . SER B 1 235 ? 13.451 22.208 0.778 1 96.39 235 SER B CA 1
ATOM 4458 C C . SER B 1 235 ? 13.194 23.463 -0.05 1 96.39 235 SER B C 1
ATOM 4460 O O . SER B 1 235 ? 12.188 23.552 -0.756 1 96.39 235 SER B O 1
ATOM 4462 N N . LYS B 1 236 ? 14.052 24.458 0.016 1 95.89 236 LYS B N 1
ATOM 4463 C CA . LYS B 1 236 ? 13.797 25.801 -0.497 1 95.89 236 LYS B CA 1
ATOM 4464 C C . LYS B 1 236 ? 13.529 25.774 -1.999 1 95.89 236 LYS B C 1
ATOM 4466 O O . LYS B 1 236 ? 12.586 26.408 -2.478 1 95.89 236 LYS B O 1
ATOM 4471 N N . HIS B 1 237 ? 14.37 25.049 -2.723 1 96.6 237 HIS B N 1
ATOM 4472 C CA . HIS B 1 237 ? 14.204 25.021 -4.171 1 96.6 237 HIS B CA 1
ATOM 4473 C C . HIS B 1 237 ? 12.827 24.492 -4.558 1 96.6 237 HIS B C 1
ATOM 4475 O O . HIS B 1 237 ? 12.135 25.094 -5.382 1 96.6 237 HIS B O 1
ATOM 4481 N N . PHE B 1 238 ? 12.444 23.386 -4.004 1 98.28 238 PHE B N 1
ATOM 4482 C CA . PHE B 1 238 ? 11.143 22.791 -4.284 1 98.28 238 PHE B CA 1
ATOM 4483 C C . PHE B 1 238 ? 10.017 23.741 -3.894 1 98.28 238 PHE B C 1
ATOM 4485 O O . PHE B 1 238 ? 9.12 24.011 -4.695 1 98.28 238 PHE B O 1
ATOM 4492 N N . LEU B 1 239 ? 10.066 24.308 -2.676 1 97.64 239 LEU B N 1
ATOM 4493 C CA . LEU B 1 239 ? 8.986 25.116 -2.12 1 97.64 239 LEU B CA 1
ATOM 4494 C C . LEU B 1 239 ? 8.845 26.431 -2.88 1 97.64 239 LEU B C 1
ATOM 4496 O O . LEU B 1 239 ? 7.739 26.959 -3.014 1 97.64 239 LEU B O 1
ATOM 4500 N N . ASN B 1 240 ? 9.912 26.934 -3.427 1 96.19 240 ASN B N 1
ATOM 4501 C CA . ASN B 1 240 ? 9.881 28.177 -4.189 1 96.19 240 ASN B CA 1
ATOM 4502 C C . ASN B 1 240 ? 9.287 27.967 -5.579 1 96.19 240 ASN B C 1
ATOM 4504 O O . ASN B 1 240 ? 8.897 28.929 -6.244 1 96.19 240 ASN B O 1
ATOM 4508 N N . ASN B 1 241 ? 9.21 26.682 -6.013 1 97.4 241 ASN B N 1
ATOM 4509 C CA . ASN B 1 241 ? 8.877 26.471 -7.418 1 97.4 241 ASN B CA 1
ATOM 4510 C C . ASN B 1 241 ? 7.605 25.642 -7.573 1 97.4 241 ASN B C 1
ATOM 4512 O O . ASN B 1 241 ? 7.063 25.531 -8.674 1 97.4 241 ASN B O 1
ATOM 4516 N N . VAL B 1 242 ? 7.126 25.066 -6.473 1 97.99 242 VAL B N 1
ATOM 4517 C CA . VAL B 1 242 ? 5.933 24.231 -6.567 1 97.99 242 VAL B CA 1
ATOM 4518 C C . VAL B 1 242 ? 4.739 25.082 -6.994 1 97.99 242 VAL B C 1
ATOM 4520 O O . VAL B 1 242 ? 4.558 26.199 -6.503 1 97.99 242 VAL B O 1
ATOM 4523 N N . VAL B 1 243 ? 3.974 24.639 -8.008 1 97.93 243 VAL B N 1
ATOM 4524 C CA . VAL B 1 243 ? 2.77 25.298 -8.504 1 97.93 243 VAL B CA 1
ATOM 4525 C C . VAL B 1 243 ? 1.532 24.57 -7.987 1 97.93 243 VAL B C 1
ATOM 4527 O O . VAL B 1 243 ? 1.35 23.378 -8.248 1 97.93 243 VAL B O 1
ATOM 4530 N N . LEU B 1 244 ? 0.709 25.288 -7.272 1 97.72 244 LEU B N 1
ATOM 4531 C CA . LEU B 1 244 ? -0.427 24.65 -6.615 1 97.72 244 LEU B CA 1
ATOM 4532 C C . LEU B 1 244 ? -1.729 24.982 -7.337 1 97.72 244 LEU B C 1
ATOM 4534 O O . LEU B 1 244 ? -2.8 24.52 -6.937 1 97.72 244 LEU B O 1
ATOM 4538 N N . GLY B 1 245 ? -1.678 25.835 -8.36 1 96.92 245 GLY B N 1
ATOM 4539 C CA . GLY B 1 245 ? -2.846 26.242 -9.124 1 96.92 245 GLY B CA 1
ATOM 4540 C C . GLY B 1 245 ? -2.596 27.464 -9.989 1 96.92 245 GLY B C 1
ATOM 4541 O O . GLY B 1 245 ? -1.446 27.815 -10.259 1 96.92 245 GLY B O 1
ATOM 4542 N N . PRO B 1 246 ? -3.716 28.049 -10.46 1 95.03 246 PRO B N 1
ATOM 4543 C CA . PRO B 1 246 ? -3.552 29.28 -11.238 1 95.03 246 PRO B CA 1
ATOM 4544 C C . PRO B 1 246 ? -2.98 30.429 -10.411 1 95.03 246 PRO B C 1
ATOM 4546 O O . PRO B 1 246 ? -2.97 30.363 -9.179 1 95.03 246 PRO B O 1
ATOM 4549 N N . ASN B 1 247 ? -2.42 31.369 -11.082 1 91.19 247 ASN B N 1
ATOM 4550 C CA . ASN B 1 247 ? -1.838 32.521 -10.402 1 91.19 247 ASN B CA 1
ATOM 4551 C C . ASN B 1 247 ? -2.915 33.476 -9.896 1 91.19 247 ASN B C 1
ATOM 4553 O O . ASN B 1 247 ? -3.106 34.557 -10.456 1 91.19 247 ASN B O 1
ATOM 4557 N N . ASP B 1 248 ? -3.64 33.079 -8.806 1 91.69 248 ASP B N 1
ATOM 4558 C CA . ASP B 1 248 ? -4.649 33.908 -8.155 1 91.69 248 ASP B CA 1
ATOM 4559 C C . ASP B 1 248 ? -4.431 33.955 -6.645 1 91.69 248 ASP B C 1
ATOM 4561 O O . ASP B 1 248 ? -3.474 33.371 -6.132 1 91.69 248 ASP B O 1
ATOM 4565 N N . GLN B 1 249 ? -5.135 34.699 -5.992 1 88.06 249 GLN B N 1
ATOM 4566 C CA . GLN B 1 249 ? -4.959 34.951 -4.566 1 88.06 249 GLN B CA 1
ATOM 4567 C C . GLN B 1 249 ? -5.136 33.671 -3.755 1 88.06 249 GLN B C 1
ATOM 4569 O O . GLN B 1 249 ? -4.359 33.399 -2.837 1 88.06 249 GLN B O 1
ATOM 4574 N N . LEU B 1 250 ? -6.104 32.921 -4.093 1 88.01 250 LEU B N 1
ATOM 4575 C CA . LEU B 1 250 ? -6.384 31.69 -3.362 1 88.01 250 LEU B CA 1
ATOM 4576 C C . LEU B 1 250 ? -5.198 30.734 -3.433 1 88.01 250 LEU B C 1
ATOM 4578 O O . LEU B 1 250 ? -4.829 30.12 -2.429 1 88.01 250 LEU B O 1
ATOM 4582 N N . THR B 1 251 ? -4.665 30.609 -4.625 1 90.33 251 THR B N 1
ATOM 4583 C CA . THR B 1 251 ? -3.518 29.729 -4.821 1 90.33 251 THR B CA 1
ATOM 4584 C C . THR B 1 251 ? -2.31 30.234 -4.036 1 90.33 251 THR B C 1
ATOM 4586 O O . THR B 1 251 ? -1.565 29.441 -3.455 1 90.33 251 THR B O 1
ATOM 4589 N N . ARG B 1 252 ? -2.152 31.517 -3.915 1 90.23 252 ARG B N 1
ATOM 4590 C CA . ARG B 1 252 ? -1.039 32.097 -3.171 1 90.23 252 ARG B CA 1
ATOM 4591 C C . ARG B 1 252 ? -1.156 31.789 -1.682 1 90.23 252 ARG B C 1
ATOM 4593 O O . ARG B 1 252 ? -0.145 31.637 -0.992 1 90.23 252 ARG B O 1
ATOM 4600 N N . GLU B 1 253 ? -2.317 31.655 -1.274 1 93.08 253 GLU B N 1
ATOM 4601 C CA . GLU B 1 253 ? -2.567 31.382 0.138 1 93.08 253 GLU B CA 1
ATOM 4602 C C . GLU B 1 253 ? -2.556 29.883 0.421 1 93.08 253 GLU B C 1
ATOM 4604 O O . GLU B 1 253 ? -2.706 29.461 1.57 1 93.08 253 GLU B O 1
ATOM 4609 N N . SER B 1 254 ? -2.353 29.096 -0.634 1 95.6 254 SER B N 1
ATOM 4610 C CA . SER B 1 254 ? -2.454 27.646 -0.499 1 95.6 254 SER B CA 1
ATOM 4611 C C . SER B 1 254 ? -1.124 27.038 -0.068 1 95.6 254 SER B C 1
ATOM 4613 O O . SER B 1 254 ? -1.014 25.82 0.087 1 95.6 254 SER B O 1
ATOM 4615 N N . LEU B 1 255 ? -0.096 27.83 0.09 1 97.2 255 LEU B N 1
ATOM 4616 C CA . LEU B 1 255 ? 1.189 27.394 0.626 1 97.2 255 LEU B CA 1
ATOM 4617 C C . LEU B 1 255 ? 1.645 28.31 1.757 1 97.2 255 LEU B C 1
ATOM 4619 O O . LEU B 1 255 ? 1.744 29.526 1.575 1 97.2 255 LEU B O 1
ATOM 4623 N N . GLU B 1 256 ? 1.838 27.774 2.856 1 97.25 256 GLU B N 1
ATOM 4624 C CA . GLU B 1 256 ? 2.394 28.499 3.995 1 97.25 256 GLU B CA 1
ATOM 4625 C C . GLU B 1 256 ? 3.677 27.84 4.495 1 97.25 256 GLU B C 1
ATOM 4627 O O . GLU B 1 256 ? 3.693 26.642 4.783 1 97.25 256 GLU B O 1
ATOM 4632 N N . ILE B 1 257 ? 4.713 28.576 4.503 1 97.83 257 ILE B N 1
ATOM 4633 C CA . ILE B 1 257 ? 6.01 28.124 4.996 1 97.83 257 ILE B CA 1
ATOM 4634 C C . ILE B 1 257 ? 6.351 28.851 6.294 1 97.83 257 ILE B C 1
ATOM 4636 O O . ILE B 1 257 ? 6.38 30.084 6.334 1 97.83 257 ILE B O 1
ATOM 4640 N N . PHE B 1 258 ? 6.522 28.092 7.343 1 97.77 258 PHE B N 1
ATOM 4641 C CA . PHE B 1 258 ? 6.888 28.639 8.644 1 97.77 258 PHE B CA 1
ATOM 4642 C C . PHE B 1 258 ? 8.229 28.084 9.107 1 97.77 258 PHE B C 1
ATOM 4644 O O . PHE B 1 258 ? 8.377 26.873 9.287 1 97.77 258 PHE B O 1
ATOM 4651 N N . VAL B 1 259 ? 9.209 28.915 9.259 1 97.99 259 VAL B N 1
ATOM 4652 C CA . VAL B 1 259 ? 10.507 28.534 9.805 1 97.99 259 VAL B CA 1
ATOM 4653 C C . VAL B 1 259 ? 10.726 29.226 11.149 1 97.99 259 VAL B C 1
ATOM 4655 O O . VAL B 1 259 ? 10.806 30.455 11.216 1 97.99 259 VAL B O 1
ATOM 4658 N N . GLU B 1 260 ? 10.794 28.499 12.175 1 97.59 260 GLU B N 1
ATOM 4659 C CA . GLU B 1 260 ? 10.996 29.069 13.504 1 97.59 260 GLU B CA 1
ATOM 4660 C C . GLU B 1 260 ? 12.482 29.209 13.825 1 97.59 260 GLU B C 1
ATOM 4662 O O . GLU B 1 260 ? 13.2 28.211 13.907 1 97.59 260 GLU B O 1
ATOM 4667 N N . PRO B 1 261 ? 12.945 30.402 14.053 1 96.82 261 PRO B N 1
ATOM 4668 C CA . PRO B 1 261 ? 14.376 30.613 14.287 1 96.82 261 PRO B CA 1
ATOM 4669 C C . PRO B 1 261 ? 14.878 29.907 15.544 1 96.82 261 PRO B C 1
ATOM 4671 O O . PRO B 1 261 ? 14.159 29.83 16.543 1 96.82 261 PRO B O 1
ATOM 4674 N N . ASN B 1 262 ? 16.118 29.373 15.565 1 96.63 262 ASN B N 1
ATOM 4675 C CA . ASN B 1 262 ? 16.888 28.813 16.67 1 96.63 262 ASN B CA 1
ATOM 4676 C C . ASN B 1 262 ? 16.245 27.54 17.213 1 96.63 262 ASN B C 1
ATOM 4678 O O . ASN B 1 262 ? 16.53 27.126 18.338 1 96.63 262 ASN B O 1
ATOM 4682 N N . ILE B 1 263 ? 15.305 27.016 16.475 1 97.97 263 ILE B N 1
ATOM 4683 C CA . ILE B 1 263 ? 14.672 25.763 16.87 1 97.97 263 ILE B CA 1
ATOM 4684 C C . ILE B 1 263 ? 15.343 24.596 16.148 1 97.97 263 ILE B C 1
ATOM 4686 O O . ILE B 1 263 ? 15.511 24.628 14.927 1 97.97 263 ILE B O 1
ATOM 4690 N N . PRO B 1 264 ? 15.857 23.651 16.889 1 98.07 264 PRO B N 1
ATOM 4691 C CA . PRO B 1 264 ? 16.448 22.464 16.267 1 98.07 264 PRO B CA 1
ATOM 4692 C C . PRO B 1 264 ? 15.399 21.519 15.684 1 98.07 264 PRO B C 1
ATOM 4694 O O . PRO B 1 264 ? 14.331 21.964 15.258 1 98.07 264 PRO B O 1
ATOM 4697 N N . HIS B 1 265 ? 15.676 20.26 15.542 1 97.83 265 HIS B N 1
ATOM 4698 C CA . HIS B 1 265 ? 14.771 19.267 14.975 1 97.83 265 HIS B CA 1
ATOM 4699 C C . HIS B 1 265 ? 13.644 18.93 15.945 1 97.83 265 HIS B C 1
ATOM 4701 O O . HIS B 1 265 ? 13.657 17.87 16.574 1 97.83 265 HIS B O 1
ATOM 4707 N N . GLN B 1 266 ? 12.664 19.897 16.03 1 97.38 266 GLN B N 1
ATOM 4708 C CA . GLN B 1 266 ? 11.601 19.771 17.022 1 97.38 266 GLN B CA 1
ATOM 4709 C C . GLN B 1 266 ? 10.305 20.405 16.523 1 97.38 266 GLN B C 1
ATOM 4711 O O . GLN B 1 266 ? 10.335 21.364 15.75 1 97.38 266 GLN B O 1
ATOM 4716 N N . VAL B 1 267 ? 9.212 19.846 16.984 1 98.24 267 VAL B N 1
ATOM 4717 C CA . VAL B 1 267 ? 7.899 20.436 16.747 1 98.24 267 VAL B CA 1
ATOM 4718 C C . VAL B 1 267 ? 7.478 21.262 17.96 1 98.24 267 VAL B C 1
ATOM 4720 O O . VAL B 1 267 ? 7.396 20.742 19.076 1 98.24 267 VAL B O 1
ATOM 4723 N N . THR B 1 268 ? 7.209 22.509 17.779 1 98.21 268 THR B N 1
ATOM 4724 C CA . THR B 1 268 ? 6.866 23.402 18.88 1 98.21 268 THR B CA 1
ATOM 4725 C C . THR B 1 268 ? 5.353 23.572 18.989 1 98.21 268 THR B C 1
ATOM 4727 O O . THR B 1 268 ? 4.617 23.231 18.06 1 98.21 268 THR B O 1
ATOM 4730 N N . ARG B 1 269 ? 4.916 24.085 20.114 1 97.17 269 ARG B N 1
ATOM 4731 C CA . ARG B 1 269 ? 3.502 24.392 20.308 1 97.17 269 ARG B CA 1
ATOM 4732 C C . ARG B 1 269 ? 3.016 25.405 19.277 1 97.17 269 ARG B C 1
ATOM 4734 O O . ARG B 1 269 ? 1.865 25.348 18.838 1 97.17 269 ARG B O 1
ATOM 4741 N N . ARG B 1 270 ? 3.911 26.278 18.942 1 97.66 270 ARG B N 1
ATOM 4742 C CA . ARG B 1 270 ? 3.562 27.28 17.94 1 97.66 270 ARG B CA 1
ATOM 4743 C C . ARG B 1 270 ? 3.293 26.631 16.587 1 97.66 270 ARG B C 1
ATOM 4745 O O . ARG B 1 270 ? 2.32 26.972 15.911 1 97.66 270 ARG B O 1
ATOM 4752 N N . MET B 1 271 ? 4.111 25.714 16.215 1 98.41 271 MET B N 1
ATOM 4753 C CA . MET B 1 271 ? 3.909 24.988 14.964 1 98.41 271 MET B CA 1
ATOM 4754 C C . MET B 1 271 ? 2.561 24.276 14.959 1 98.41 271 MET B C 1
ATOM 4756 O O . MET B 1 271 ? 1.839 24.311 13.961 1 98.41 271 MET B O 1
ATOM 4760 N N . ILE B 1 272 ? 2.166 23.658 16.072 1 98.59 272 ILE B N 1
ATOM 4761 C CA . ILE B 1 272 ? 0.917 22.912 16.18 1 98.59 272 ILE B CA 1
ATOM 4762 C C . ILE B 1 272 ? -0.267 23.87 16.074 1 98.59 272 ILE B C 1
ATOM 4764 O O . ILE B 1 272 ? -1.254 23.574 15.396 1 98.59 272 ILE B O 1
ATOM 4768 N N . ARG B 1 273 ? -0.16 25.016 16.697 1 97.64 273 ARG B N 1
ATOM 4769 C CA . ARG B 1 273 ? -1.225 26.013 16.64 1 97.64 273 ARG B CA 1
ATOM 4770 C C . ARG B 1 273 ? -1.452 26.49 15.209 1 97.64 273 ARG B C 1
ATOM 4772 O O . ARG B 1 273 ? -2.593 26.577 14.752 1 97.64 273 ARG B O 1
ATOM 4779 N N . LEU B 1 274 ? -0.36 26.779 14.527 1 97.99 274 LEU B N 1
ATOM 4780 C CA . LEU B 1 274 ? -0.467 27.234 13.145 1 97.99 274 LEU B CA 1
ATOM 4781 C C . LEU B 1 274 ? -1.042 26.138 12.254 1 97.99 274 LEU B C 1
ATOM 4783 O O . LEU B 1 274 ? -1.839 26.417 11.356 1 97.99 274 LEU B O 1
ATOM 4787 N N . ALA B 1 275 ? -0.642 24.928 12.517 1 98.65 275 ALA B N 1
ATOM 4788 C CA . ALA B 1 275 ? -1.194 23.793 11.782 1 98.65 275 ALA B CA 1
ATOM 4789 C C . ALA B 1 275 ? -2.698 23.672 12.008 1 98.65 275 ALA B C 1
ATOM 4791 O O . ALA B 1 275 ? -3.453 23.402 11.072 1 98.65 275 ALA B O 1
ATOM 4792 N N . ALA B 1 276 ? -3.13 23.863 13.232 1 97.82 276 ALA B N 1
ATOM 4793 C CA . ALA B 1 276 ? -4.553 23.804 13.559 1 97.82 276 ALA B CA 1
ATOM 4794 C C . ALA B 1 276 ? -5.333 24.879 12.808 1 97.82 276 ALA B C 1
ATOM 4796 O O . ALA B 1 276 ? -6.416 24.613 12.281 1 97.82 276 ALA B O 1
ATOM 4797 N N . MET B 1 277 ? -4.798 26.057 12.747 1 96.01 277 MET B N 1
ATOM 4798 C CA . MET B 1 277 ? -5.434 27.141 12.004 1 96.01 277 MET B CA 1
ATOM 4799 C C . MET B 1 277 ? -5.535 26.799 10.521 1 96.01 277 MET B C 1
ATOM 4801 O O . MET B 1 277 ? -6.542 27.1 9.878 1 96.01 277 MET B O 1
ATOM 4805 N N . TRP B 1 278 ? -4.497 26.175 10.042 1 96.93 278 TRP B N 1
ATOM 4806 C CA . TRP B 1 278 ? -4.471 25.769 8.641 1 96.93 278 TRP B CA 1
ATOM 4807 C C . TRP B 1 278 ? -5.576 24.761 8.345 1 96.93 278 TRP B C 1
ATOM 4809 O O . TRP B 1 278 ? -6.337 24.928 7.389 1 96.93 278 TRP B O 1
ATOM 4819 N N . ILE B 1 279 ? -5.691 23.749 9.175 1 97.23 279 ILE B N 1
ATOM 4820 C CA . ILE B 1 279 ? -6.695 22.703 9.014 1 97.23 279 ILE B CA 1
ATOM 4821 C C . ILE B 1 279 ? -8.092 23.307 9.139 1 97.23 279 ILE B C 1
ATOM 4823 O O . ILE B 1 279 ? -8.989 22.979 8.358 1 97.23 279 ILE B O 1
ATOM 4827 N N . TYR B 1 280 ? -8.263 24.18 10.087 1 95.53 280 TYR B N 1
ATOM 4828 C CA . TYR B 1 280 ? -9.56 24.819 10.28 1 95.53 280 TYR B CA 1
ATOM 4829 C C . TYR B 1 280 ? -9.972 25.603 9.04 1 95.53 280 TYR B C 1
ATOM 4831 O O . TYR B 1 280 ? -11.089 25.447 8.541 1 95.53 280 TYR B O 1
ATOM 4839 N N . ARG B 1 281 ? -9.087 26.353 8.5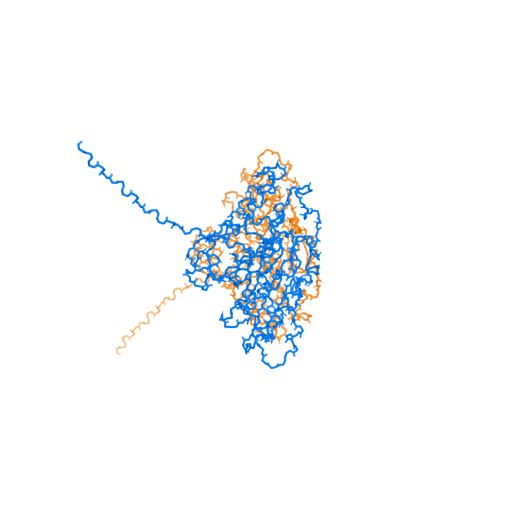 1 92.73 281 ARG B N 1
ATOM 4840 C CA . ARG B 1 281 ? -9.377 27.241 7.379 1 92.73 281 ARG B CA 1
ATOM 4841 C C . ARG B 1 281 ? -9.763 26.445 6.136 1 92.73 281 ARG B C 1
ATOM 4843 O O . ARG B 1 281 ? -10.751 26.763 5.472 1 92.73 281 ARG B O 1
ATOM 4850 N N . TRP B 1 282 ? -9.028 25.412 5.879 1 94.81 282 TRP B N 1
ATOM 4851 C CA . TRP B 1 282 ? -9.14 24.803 4.558 1 94.81 282 TRP B CA 1
ATOM 4852 C C . TRP B 1 282 ? -10.08 23.604 4.589 1 94.81 282 TRP B C 1
ATOM 4854 O O . TRP B 1 282 ? -10.609 23.195 3.553 1 94.81 282 TRP B O 1
ATOM 4864 N N . GLU B 1 283 ? -10.305 23.033 5.825 1 95.28 283 GLU B N 1
ATOM 4865 C CA . GLU B 1 283 ? -10.98 21.739 5.778 1 95.28 283 GLU B CA 1
ATOM 4866 C C . GLU B 1 283 ? -12.166 21.7 6.737 1 95.28 283 GLU B C 1
ATOM 4868 O O . GLU B 1 283 ? -13.037 20.836 6.621 1 95.28 283 GLU B O 1
ATOM 4873 N N . ILE B 1 284 ? -12.134 22.56 7.694 1 94.5 284 ILE B N 1
ATOM 4874 C CA . ILE B 1 284 ? -13.196 22.51 8.693 1 94.5 284 ILE B CA 1
ATOM 4875 C C . ILE B 1 284 ? -14.248 23.571 8.38 1 94.5 284 ILE B C 1
ATOM 4877 O O . ILE B 1 284 ? -15.444 23.273 8.334 1 94.5 284 ILE B O 1
ATOM 4881 N N . ALA B 1 285 ? -13.7 24.754 8.045 1 87.8 285 ALA B N 1
ATOM 4882 C CA . ALA B 1 285 ? -14.612 25.857 7.749 1 87.8 285 ALA B CA 1
ATOM 4883 C C . ALA B 1 285 ? -15.2 25.719 6.348 1 87.8 285 ALA B C 1
ATOM 4885 O O . ALA B 1 285 ? -14.51 25.3 5.416 1 87.8 285 ALA B O 1
ATOM 4886 N N . LYS B 1 286 ? -16.407 25.698 6.016 1 69.66 286 LYS B N 1
ATOM 4887 C CA . LYS B 1 286 ? -17.008 25.548 4.693 1 69.66 286 LYS B CA 1
ATOM 4888 C C . LYS B 1 286 ? -16.88 26.835 3.883 1 69.66 286 LYS B C 1
ATOM 4890 O O . LYS B 1 286 ? -17.042 26.824 2.661 1 69.66 286 LYS B O 1
ATOM 4895 N N . SER B 1 287 ? -16.565 27.945 4.435 1 60.47 287 SER B N 1
ATOM 4896 C CA . SER B 1 287 ? -16.338 29.155 3.65 1 60.47 287 SER B CA 1
ATOM 4897 C C . SER B 1 287 ? -14.878 29.59 3.716 1 60.47 287 SER B C 1
ATOM 4899 O O . SER B 1 287 ? -14.298 29.675 4.801 1 60.47 287 SER B O 1
ATOM 4901 N N . PRO B 1 288 ? -14.125 29.571 2.547 1 53.27 288 PRO B N 1
ATOM 4902 C CA . PRO B 1 288 ? -12.708 29.941 2.519 1 53.27 288 PRO B CA 1
ATOM 4903 C C . PRO B 1 288 ? -12.45 31.332 3.093 1 53.27 288 PRO B C 1
ATOM 4905 O O . PRO B 1 288 ? -11.295 31.719 3.288 1 53.27 288 PRO B O 1
ATOM 4908 N N . ASP B 1 289 ? -13.499 32.101 3.279 1 52.09 289 ASP B N 1
ATOM 4909 C CA . ASP B 1 289 ? -13.28 33.505 3.614 1 52.09 289 ASP B CA 1
ATOM 4910 C C . ASP B 1 289 ? -12.772 33.655 5.046 1 52.09 289 ASP B C 1
ATOM 4912 O O . ASP B 1 289 ? -12.748 34.761 5.589 1 52.09 289 ASP B O 1
ATOM 4916 N N . VAL B 1 290 ? -12.38 32.516 5.543 1 49.07 290 VAL B N 1
ATOM 4917 C CA . VAL B 1 290 ? -11.843 32.682 6.89 1 49.07 290 VAL B CA 1
ATOM 4918 C C . VAL B 1 290 ? -10.374 33.092 6.814 1 49.07 290 VAL B C 1
ATOM 4920 O O . VAL B 1 290 ? -9.548 32.362 6.262 1 49.07 290 VAL B O 1
ATOM 4923 N N . PRO B 1 291 ? -10.062 34.419 7.11 1 48.93 291 PRO B N 1
ATOM 4924 C CA . PRO B 1 291 ? -8.666 34.856 7.035 1 48.93 291 PRO B CA 1
ATOM 4925 C C . PRO B 1 291 ? -7.751 34.075 7.975 1 48.93 291 PRO B C 1
ATOM 4927 O O . PRO B 1 291 ? -8.194 33.613 9.03 1 48.93 291 PRO B O 1
ATOM 4930 N N . LEU B 1 292 ? -6.63 33.523 7.451 1 50.43 292 LEU B N 1
ATOM 4931 C CA . LEU B 1 292 ? -5.619 33.019 8.375 1 50.43 292 LEU B CA 1
ATOM 4932 C C . LEU B 1 292 ? -5.204 34.1 9.368 1 50.43 292 LEU B C 1
ATOM 4934 O O . LEU B 1 292 ? -5.154 35.282 9.02 1 50.43 292 LEU B O 1
ATOM 4938 N N . PRO B 1 293 ? -5.265 33.877 10.653 1 42.84 293 PRO B N 1
ATOM 4939 C CA . PRO B 1 293 ? -4.685 34.908 11.516 1 42.84 293 PRO B CA 1
ATOM 4940 C C . PRO B 1 293 ? -3.29 35.338 11.067 1 42.84 293 PRO B C 1
ATOM 4942 O O . PRO B 1 293 ? -2.555 34.543 10.477 1 42.84 293 PRO B O 1
ATOM 4945 N N . HIS B 1 294 ? -3.094 36.629 10.848 1 40.52 294 HIS B N 1
ATOM 4946 C CA . HIS B 1 294 ? -1.795 37.195 10.502 1 40.52 294 HIS B CA 1
ATOM 4947 C C . HIS B 1 294 ? -0.68 36.56 11.325 1 40.52 294 HIS B C 1
ATOM 4949 O O . HIS B 1 294 ? -0.709 36.605 12.557 1 40.52 294 HIS B O 1
ATOM 4955 N N . ILE B 1 295 ? -0.205 35.479 10.829 1 40.8 295 ILE B N 1
ATOM 4956 C CA . ILE B 1 295 ? 1.027 34.988 11.436 1 40.8 295 ILE B CA 1
ATOM 4957 C C . ILE B 1 295 ? 2.129 36.034 11.286 1 40.8 295 ILE B C 1
ATOM 4959 O O . ILE B 1 295 ? 2.496 36.403 10.168 1 40.8 295 ILE B O 1
ATOM 4963 N N . SER B 1 296 ? 2.274 37.007 12.173 1 33.4 296 SER B N 1
ATOM 4964 C CA . SER B 1 296 ? 3.433 37.891 12.121 1 33.4 296 SER B CA 1
ATOM 4965 C C . SER B 1 296 ? 4.711 37.112 11.828 1 33.4 296 SER B C 1
ATOM 4967 O O . SER B 1 296 ? 5.141 36.288 12.637 1 33.4 296 SER B O 1
ATOM 4969 N N . LEU B 1 297 ? 4.806 36.647 10.582 1 37.11 297 LEU B N 1
ATOM 4970 C CA . LEU B 1 297 ? 6.091 36.128 10.126 1 37.11 297 LEU B CA 1
ATOM 4971 C C . LEU B 1 297 ? 7.222 37.087 10.482 1 37.11 297 LEU B C 1
ATOM 4973 O O . LEU B 1 297 ? 7.34 38.161 9.89 1 37.11 297 LEU B O 1
ATOM 4977 N N . ASN B 1 298 ? 7.511 37.467 11.623 1 34.79 298 ASN B N 1
ATOM 4978 C CA . ASN B 1 298 ? 8.759 38.206 11.784 1 34.79 298 ASN B CA 1
ATOM 4979 C C . ASN B 1 298 ? 9.896 37.566 10.992 1 34.79 298 ASN B C 1
ATOM 4981 O O . ASN B 1 298 ? 11.045 37.565 11.436 1 34.79 298 ASN B O 1
ATOM 4985 N N . ALA B 1 299 ? 9.659 36.48 10.218 1 36.82 299 ALA B N 1
ATOM 4986 C CA . ALA B 1 299 ? 10.833 36.14 9.419 1 36.82 299 ALA B CA 1
ATOM 4987 C C . ALA B 1 299 ? 11.069 37.176 8.323 1 36.82 299 ALA B C 1
ATOM 4989 O O . ALA B 1 299 ? 10.118 37.675 7.717 1 36.82 299 ALA B O 1
ATOM 4990 N N . PRO B 1 300 ? 12.326 37.78 8.085 1 32.83 300 PRO B N 1
ATOM 4991 C CA . PRO B 1 300 ? 12.626 38.669 6.959 1 32.83 300 PRO B CA 1
ATOM 4992 C C . PRO B 1 300 ? 12.099 38.134 5.629 1 32.83 300 PRO B C 1
ATOM 4994 O O . PRO B 1 300 ? 12.272 36.952 5.323 1 32.83 300 PRO B O 1
ATOM 4997 N N . THR B 1 301 ? 10.938 38.448 5.18 1 34.3 301 THR B N 1
ATOM 4998 C CA . THR B 1 301 ? 10.362 38.176 3.867 1 34.3 301 THR B CA 1
ATOM 4999 C C . THR B 1 301 ? 11.421 38.301 2.776 1 34.3 301 THR B C 1
ATOM 5001 O O . THR B 1 301 ? 12.05 39.352 2.631 1 34.3 301 THR B O 1
ATOM 5004 N N . MET B 1 302 ? 12.232 37.302 2.459 1 32.91 302 MET B N 1
ATOM 5005 C CA . MET B 1 302 ? 13.116 37.462 1.308 1 32.91 302 MET B CA 1
ATOM 5006 C C . MET B 1 302 ? 12.335 37.929 0.083 1 32.91 302 MET B C 1
ATOM 5008 O O . MET B 1 302 ? 11.489 37.197 -0.434 1 32.91 302 MET B O 1
ATOM 5012 N N . SER B 1 303 ? 12.015 39.204 -0.019 1 30.38 303 SER B N 1
ATOM 5013 C CA . SER B 1 303 ? 11.408 39.905 -1.147 1 30.38 303 SER B CA 1
ATOM 5014 C C . SER B 1 303 ? 12.005 39.442 -2.471 1 30.38 303 SER B C 1
ATOM 5016 O O . SER B 1 303 ? 13.225 39.313 -2.597 1 30.38 303 SER B O 1
ATOM 5018 N N . ARG B 1 304 ? 11.226 38.661 -3.238 1 33.69 304 ARG B N 1
ATOM 5019 C CA . ARG B 1 304 ? 11.675 38.49 -4.615 1 33.69 304 ARG B CA 1
ATOM 5020 C C . ARG B 1 304 ? 12.201 39.803 -5.187 1 33.69 304 ARG B C 1
ATOM 5022 O O . ARG B 1 304 ? 11.513 40.825 -5.141 1 33.69 304 ARG B O 1
ATOM 5029 N N . PRO B 1 305 ? 13.585 40.02 -5.355 1 31.27 305 PRO B N 1
ATOM 5030 C CA . PRO B 1 305 ? 14.032 41.248 -6.016 1 31.27 305 PRO B CA 1
ATOM 5031 C C . PRO B 1 305 ? 13.32 41.496 -7.344 1 31.27 305 PRO B C 1
ATOM 5033 O O . PRO B 1 305 ? 13.092 40.557 -8.111 1 31.27 305 PRO B O 1
ATOM 5036 N N . ARG B 1 306 ? 12.445 42.391 -7.329 1 28.5 306 ARG B N 1
ATOM 5037 C CA . ARG B 1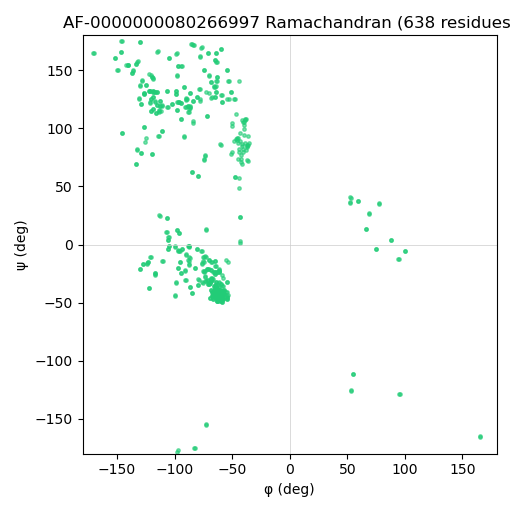 306 ? 11.896 42.892 -8.585 1 28.5 306 ARG B CA 1
ATOM 5038 C C . ARG B 1 306 ? 12.982 43.008 -9.649 1 28.5 306 ARG B C 1
ATOM 5040 O O . ARG B 1 306 ? 14.038 43.597 -9.405 1 28.5 306 ARG B O 1
ATOM 5047 N N . ARG B 1 307 ? 12.931 42.092 -10.614 1 31.59 307 ARG B N 1
ATOM 5048 C CA . ARG B 1 307 ? 13.718 42.205 -11.838 1 31.59 307 ARG B CA 1
ATOM 5049 C C . ARG B 1 307 ? 13.701 43.634 -12.37 1 31.59 307 ARG B C 1
ATOM 5051 O O . ARG B 1 307 ? 12.641 44.162 -12.713 1 31.59 307 ARG B O 1
ATOM 5058 N N . GLN B 1 308 ? 14.48 44.495 -11.753 1 20.91 308 GLN B N 1
ATOM 5059 C CA . GLN B 1 308 ? 14.714 45.765 -12.433 1 20.91 308 GLN B CA 1
ATOM 5060 C C . GLN B 1 308 ? 14.97 45.554 -13.922 1 20.91 308 GLN B C 1
ATOM 5062 O O . GLN B 1 308 ? 15.855 44.784 -14.302 1 20.91 308 GLN B O 1
ATOM 5067 N N . ALA B 1 309 ? 13.914 45.707 -14.7 1 26.96 309 ALA B N 1
ATOM 5068 C CA . ALA B 1 309 ? 14.045 45.832 -16.149 1 26.96 309 ALA B CA 1
ATOM 5069 C C . ALA B 1 309 ? 15.233 46.717 -16.517 1 26.96 309 ALA B C 1
ATOM 5071 O O . ALA B 1 309 ? 15.296 47.881 -16.115 1 26.96 309 ALA B O 1
ATOM 5072 N N . ARG B 1 310 ? 16.423 45.987 -16.489 1 25.55 310 ARG B N 1
ATOM 5073 C CA . ARG B 1 310 ? 17.598 46.672 -17.018 1 25.55 310 ARG B CA 1
ATOM 5074 C C . ARG B 1 310 ? 17.242 47.494 -18.253 1 25.55 310 ARG B C 1
ATOM 5076 O O . ARG B 1 310 ? 16.78 46.947 -19.256 1 25.55 310 ARG B O 1
ATOM 5083 N N . ALA B 1 311 ? 16.813 48.729 -18.026 1 27.18 311 ALA B N 1
ATOM 5084 C CA . ALA B 1 311 ? 16.831 49.735 -19.085 1 27.18 311 ALA B CA 1
ATOM 5085 C C . ALA B 1 311 ? 18.047 49.557 -19.99 1 27.18 311 ALA B C 1
ATOM 5087 O O . ALA B 1 311 ? 19.184 49.524 -19.514 1 27.18 311 ALA B O 1
ATOM 5088 N N . MET B 1 312 ? 17.86 48.706 -21.011 1 24.98 312 MET B N 1
ATOM 5089 C CA . MET B 1 312 ? 18.815 48.59 -22.11 1 24.98 312 MET B CA 1
ATOM 5090 C C . MET B 1 312 ? 19.423 49.947 -22.446 1 24.98 312 MET B C 1
ATOM 5092 O O . MET B 1 312 ? 18.7 50.901 -22.74 1 24.98 312 MET B O 1
ATOM 5096 N N . PHE B 1 313 ? 20.511 50.27 -21.68 1 24.92 313 PHE B N 1
ATOM 5097 C CA . PHE B 1 313 ? 21.379 51.398 -21.997 1 24.92 313 PHE B CA 1
ATOM 5098 C C . PHE B 1 313 ? 21.662 51.459 -23.493 1 24.92 313 PHE B C 1
ATOM 5100 O O . PHE B 1 313 ? 22.224 50.521 -24.062 1 24.92 313 PHE B O 1
ATOM 5107 N N . THR B 1 314 ? 20.594 51.888 -24.254 1 26.46 314 THR B N 1
ATOM 5108 C CA . THR B 1 314 ? 20.844 52.268 -25.64 1 26.46 314 THR B CA 1
ATOM 5109 C C . THR B 1 314 ? 22.096 53.134 -25.745 1 26.46 314 THR B C 1
ATOM 5111 O O . THR B 1 314 ? 22.177 54.197 -25.127 1 26.46 314 THR B O 1
ATOM 5114 N N . SER B 1 315 ? 23.275 52.431 -25.705 1 25.75 315 SER B N 1
ATOM 5115 C CA . SER B 1 315 ? 24.564 53.07 -25.951 1 25.75 315 SER B CA 1
ATOM 5116 C C . SER B 1 315 ? 24.468 54.091 -27.08 1 25.75 315 SER B C 1
ATOM 5118 O O . SER B 1 315 ? 23.926 53.795 -28.148 1 25.75 315 SER B O 1
ATOM 5120 N N . PRO B 1 316 ? 24.43 55.376 -26.744 1 29.69 316 PRO B N 1
ATOM 5121 C CA . PRO B 1 316 ? 24.448 56.489 -27.696 1 29.69 316 PRO B CA 1
ATOM 5122 C C . PRO B 1 316 ? 25.542 56.345 -28.752 1 29.69 316 PRO B C 1
ATOM 5124 O O . PRO B 1 316 ? 26.647 55.892 -28.443 1 29.69 316 PRO B O 1
ATOM 5127 N N . HIS B 1 317 ? 25.182 55.671 -29.88 1 27.27 317 HIS B N 1
ATOM 5128 C CA . HIS B 1 317 ? 26.033 55.707 -31.065 1 27.27 317 HIS B CA 1
ATOM 5129 C C . HIS B 1 317 ? 26.674 57.078 -31.242 1 27.27 317 HIS B C 1
ATOM 5131 O O . HIS B 1 317 ? 25.973 58.082 -31.388 1 27.27 317 HIS B O 1
ATOM 5137 N N . ASN B 1 318 ? 27.66 57.411 -30.395 1 24.22 318 ASN B N 1
ATOM 5138 C CA . ASN B 1 318 ? 28.445 58.623 -30.605 1 24.22 318 ASN B CA 1
ATOM 5139 C C . ASN B 1 318 ? 28.868 58.771 -32.064 1 24.22 318 ASN B C 1
ATOM 5141 O O . ASN B 1 318 ? 29.502 57.875 -32.625 1 24.22 318 ASN B O 1
ATOM 5145 N N . SER B 1 319 ? 28.069 59.455 -32.852 1 24.54 319 SER B N 1
ATOM 5146 C CA . SER B 1 319 ? 28.428 60.067 -34.128 1 24.54 319 SER B CA 1
ATOM 5147 C C . SER B 1 319 ? 29.767 60.79 -34.036 1 24.54 319 SER B C 1
ATOM 5149 O O . SER B 1 319 ? 29.874 61.831 -33.384 1 24.54 319 SER B O 1
ATOM 5151 N N . HIS B 1 320 ? 30.835 60.136 -33.666 1 22.51 320 HIS B N 1
ATOM 5152 C CA . HIS B 1 320 ? 32.102 60.827 -33.877 1 22.51 320 HIS B CA 1
ATOM 5153 C C . HIS B 1 320 ? 32.172 61.435 -35.274 1 22.51 320 HIS B C 1
ATOM 5155 O O . HIS B 1 320 ? 31.906 60.753 -36.266 1 22.51 320 HIS B O 1
ATOM 5161 N N . LEU B 1 321 ? 32.167 62.803 -35.289 1 22.68 321 LEU B N 1
ATOM 5162 C CA . LEU B 1 321 ? 32.759 63.762 -36.214 1 22.68 321 LEU B CA 1
ATOM 5163 C C . LEU B 1 321 ? 34.222 63.425 -36.485 1 22.68 321 LEU B C 1
ATOM 5165 O O . LEU B 1 321 ? 34.97 63.103 -35.559 1 22.68 321 LEU B O 1
#

Foldseek 3Di:
DVPFDKDKPCLVVLVPDDDDRAAEAEEEEEEAQPAFFVNCVVLVVLLQVLLVVCVVVPPDPHWHHYMYMYGGFQLGDPNNDDVQQSDDCVRHLQVLLSLVVRLVRSLVVLVVCVVPVCCVSPVPPPHHHQAYEYEYAHSSLCSQLLNLQPPLRHAEYEHHLHAQQSVLLLVVRCVVVVHDCDPPSPDPVNVVVCCVRGSLNFVQLDQDPVRHSLANHAYEAEHECAAPNRHPVSRVVVLVRGFHYDPDDVSVNRYHYHYHYPDYRDDDSVSSSLVSLSCCQPPTRPDNPPDRPPPPNVPPPPPPPPPPPPPPPPPPPPPDD/DVPFDKDKPCLVVLVPDDDDRAAEAEEEEEEAQPAFFVNCVVLVVLLQVLLVVCVVVVPDPHWHHYMYMYGGFQLGDPNNDDVQQSDDCVRHLQVLLSLVVRLVRSLVVLVVCVVPVCCVSPVPPPHHHQAYEYEYAHSSLCSQLLNLQPPLRHAEYEHHLHAQQSVLLLVVRCVVVVHDCDPPSPDPVNVVVCCVRGSLNFVQLDQDPVRHSLANHAYEAEHECAAPNRHPVSRVVVLVRGFHYDPDDVSVNRYHYHYHYPDYRDDDSVSSSLVSLSCCQPPTRPDNPPDRPPPPNVPPPPPPPDPPPPPPPPPPPPPDD